Protein AF-A0A336N5D1-F1 (afdb_monomer_lite)

Structure (mmCIF, N/CA/C/O backbone):
data_AF-A0A336N5D1-F1
#
_entry.id   AF-A0A336N5D1-F1
#
loop_
_atom_site.group_PDB
_atom_site.id
_atom_site.type_symbol
_atom_site.label_atom_id
_atom_site.label_alt_id
_atom_site.label_comp_id
_atom_site.label_asym_id
_atom_site.label_entity_id
_atom_site.label_seq_id
_atom_site.pdbx_PDB_ins_code
_atom_site.Cartn_x
_atom_site.Cartn_y
_atom_site.Cartn_z
_atom_site.occupancy
_atom_site.B_iso_or_equiv
_atom_site.auth_seq_id
_atom_site.auth_comp_id
_atom_site.auth_asym_id
_atom_site.auth_atom_id
_atom_site.pdbx_PDB_model_num
ATOM 1 N N . MET A 1 1 ? 59.931 39.345 -90.068 1.00 51.31 1 MET A N 1
ATOM 2 C CA . MET A 1 1 ? 60.437 39.160 -91.448 1.00 51.31 1 MET A CA 1
ATOM 3 C C . MET A 1 1 ? 61.615 40.101 -91.627 1.00 51.31 1 MET A C 1
ATOM 5 O O . MET A 1 1 ? 61.456 41.269 -91.309 1.00 51.31 1 MET A O 1
ATOM 9 N N . SER A 1 2 ? 62.776 39.606 -92.056 1.00 44.94 2 SER A N 1
ATOM 10 C CA . SER A 1 2 ? 63.942 40.433 -92.401 1.00 44.94 2 SER A CA 1
ATOM 11 C C . SER A 1 2 ? 64.238 40.235 -93.886 1.00 44.94 2 SER A C 1
ATOM 13 O O . SER A 1 2 ? 64.248 39.097 -94.356 1.00 44.94 2 SER A O 1
ATOM 15 N N . THR A 1 3 ? 64.400 41.326 -94.629 1.00 43.31 3 THR A N 1
ATOM 16 C CA . THR A 1 3 ? 64.689 41.341 -96.070 1.00 43.31 3 THR A CA 1
ATOM 17 C C . THR A 1 3 ? 66.192 41.457 -96.301 1.00 43.31 3 THR A C 1
ATOM 19 O O . THR A 1 3 ? 66.817 42.384 -95.788 1.00 43.31 3 THR A O 1
ATOM 22 N N . SER A 1 4 ? 66.772 40.556 -97.098 1.00 49.53 4 SER A N 1
ATOM 23 C CA . SER A 1 4 ? 68.137 40.705 -97.611 1.00 49.53 4 SER A CA 1
ATOM 24 C C . SER A 1 4 ? 68.207 41.756 -98.724 1.00 49.53 4 SER A C 1
ATOM 26 O O . SER A 1 4 ? 67.216 42.066 -99.385 1.00 49.53 4 SER A O 1
ATOM 28 N N . SER A 1 5 ? 69.411 42.280 -98.958 1.00 52.91 5 SER A N 1
ATOM 29 C CA . SER A 1 5 ? 69.740 43.370 -99.892 1.00 52.91 5 SER A CA 1
ATOM 30 C C . SER A 1 5 ? 69.485 43.086 -101.384 1.00 52.91 5 SER A C 1
ATOM 32 O O . SER A 1 5 ? 69.759 43.942 -102.218 1.00 52.91 5 SER A O 1
ATOM 34 N N . ASN A 1 6 ? 68.946 41.916 -101.740 1.00 58.47 6 ASN A N 1
ATOM 35 C CA . ASN A 1 6 ? 68.664 41.482 -103.113 1.00 58.47 6 ASN A CA 1
ATOM 36 C C . ASN A 1 6 ? 67.160 41.367 -103.451 1.00 58.47 6 ASN A C 1
ATOM 38 O O . ASN A 1 6 ? 66.819 40.811 -104.490 1.00 58.47 6 ASN A O 1
ATOM 42 N N . GLY A 1 7 ? 66.253 41.881 -102.611 1.00 53.59 7 GLY A N 1
ATOM 43 C CA . GLY A 1 7 ? 64.850 42.113 -103.000 1.00 53.59 7 GLY A CA 1
ATOM 44 C C . GLY A 1 7 ? 63.966 40.871 -103.187 1.00 53.59 7 GLY A C 1
ATOM 45 O O . GLY A 1 7 ? 62.824 41.008 -103.618 1.00 53.59 7 GLY A O 1
ATOM 46 N N . GLN A 1 8 ? 64.435 39.673 -102.828 1.00 50.25 8 GLN A N 1
ATOM 47 C CA . GLN A 1 8 ? 63.590 38.477 -102.781 1.00 50.25 8 GLN A CA 1
ATOM 48 C C . GLN A 1 8 ? 62.798 38.443 -101.466 1.00 50.25 8 GLN A C 1
ATOM 50 O O . GLN A 1 8 ? 63.366 38.490 -100.373 1.00 50.25 8 GLN A O 1
ATOM 55 N N . THR A 1 9 ? 61.472 38.321 -101.555 1.00 50.50 9 THR A N 1
ATOM 56 C CA . THR A 1 9 ? 60.636 37.955 -100.406 1.00 50.50 9 THR A CA 1
ATOM 57 C C . THR A 1 9 ? 60.837 36.465 -100.126 1.00 50.50 9 THR A C 1
ATOM 59 O O . THR A 1 9 ? 60.508 35.617 -100.951 1.00 50.50 9 THR A O 1
ATOM 62 N N . GLN A 1 10 ? 61.399 36.113 -98.968 1.00 49.53 10 GLN A N 1
ATOM 63 C CA . GLN A 1 10 ? 61.510 34.716 -98.530 1.00 49.53 10 GLN A CA 1
ATOM 64 C C . GLN A 1 10 ? 60.094 34.172 -98.223 1.00 49.53 10 GLN A C 1
ATOM 66 O O . GLN A 1 10 ? 59.647 34.198 -97.080 1.00 49.53 10 GLN A O 1
ATOM 71 N N . GLN A 1 11 ? 59.352 33.714 -99.243 1.00 54.78 11 GLN A N 1
ATOM 72 C CA . GLN A 1 11 ? 58.033 33.059 -99.098 1.00 54.78 11 GLN A CA 1
ATOM 73 C C . GLN A 1 11 ? 58.112 31.671 -98.431 1.00 54.78 11 GLN A C 1
ATOM 75 O O . GLN A 1 11 ? 57.093 31.082 -98.066 1.00 54.78 11 GLN A O 1
ATOM 80 N N . TYR A 1 12 ? 59.320 31.151 -98.226 1.00 59.78 12 TYR A N 1
ATOM 81 C CA . TYR A 1 12 ? 59.580 29.925 -97.489 1.00 59.78 12 TYR A CA 1
ATOM 82 C C . TYR A 1 12 ? 60.301 30.276 -96.186 1.00 59.78 12 TYR A C 1
ATOM 84 O O . TYR A 1 12 ? 61.398 30.828 -96.209 1.00 59.78 12 TYR A O 1
ATOM 92 N N . ARG A 1 13 ? 59.693 29.953 -95.033 1.00 74.00 13 ARG A N 1
ATOM 93 C CA . ARG A 1 13 ? 60.465 29.863 -93.786 1.00 74.00 13 ARG A CA 1
ATOM 94 C C . ARG A 1 13 ? 61.409 28.672 -93.928 1.00 74.00 13 ARG A C 1
ATOM 96 O O . ARG A 1 13 ? 60.959 27.570 -94.247 1.00 74.00 13 ARG A O 1
ATOM 103 N N . ASN A 1 14 ? 62.703 28.914 -93.766 1.00 86.38 14 ASN A N 1
ATOM 104 C CA . ASN A 1 14 ? 63.700 27.858 -93.854 1.00 86.38 14 ASN A CA 1
ATOM 105 C C . ASN A 1 14 ? 63.526 26.876 -92.700 1.00 86.38 14 ASN A C 1
ATOM 107 O O . ASN A 1 14 ? 62.974 27.219 -91.654 1.00 86.38 14 ASN A O 1
ATOM 111 N N . THR A 1 15 ? 64.015 25.659 -92.900 1.00 93.50 15 THR A N 1
ATOM 112 C CA . THR A 1 15 ? 64.251 24.763 -91.774 1.00 93.50 15 THR A CA 1
ATOM 113 C C . THR A 1 15 ? 65.396 25.348 -90.952 1.00 93.50 15 THR A C 1
ATOM 115 O O . THR A 1 15 ? 66.481 25.567 -91.493 1.00 93.50 15 THR A O 1
ATOM 118 N N . THR A 1 16 ? 65.144 25.666 -89.682 1.00 94.00 16 THR A N 1
ATOM 119 C CA . THR A 1 16 ? 66.121 26.323 -88.801 1.00 94.00 16 THR A CA 1
ATOM 120 C C . THR A 1 16 ? 66.308 25.535 -87.519 1.00 94.00 16 THR A C 1
ATOM 122 O O . THR A 1 16 ? 65.331 25.103 -86.909 1.00 94.00 16 THR A O 1
ATOM 125 N N . ALA A 1 17 ? 67.562 25.415 -87.106 1.00 95.81 17 ALA A N 1
ATOM 126 C CA . ALA A 1 17 ? 67.983 24.786 -85.868 1.00 95.81 17 ALA A CA 1
ATOM 127 C C . ALA A 1 17 ? 68.782 25.819 -85.057 1.00 95.81 17 ALA A C 1
ATOM 129 O O . ALA A 1 17 ? 69.703 26.434 -85.596 1.00 95.81 17 ALA A O 1
ATOM 130 N N . GLY A 1 18 ? 68.390 26.037 -83.802 1.00 94.38 18 GLY A N 1
ATOM 131 C CA . GLY A 1 18 ? 69.179 26.738 -82.792 1.00 94.38 18 GLY A CA 1
ATOM 132 C C . GLY A 1 18 ? 70.361 25.903 -82.297 1.00 94.38 18 GLY A C 1
ATOM 133 O O . GLY A 1 18 ? 70.640 24.812 -82.810 1.00 94.38 18 GLY A O 1
ATOM 134 N N . GLU A 1 19 ? 71.048 26.402 -81.277 1.00 96.06 19 GLU A N 1
ATOM 135 C CA . GLU A 1 19 ? 72.235 25.758 -80.716 1.00 96.06 19 GLU A CA 1
ATOM 136 C C . GLU A 1 19 ? 71.900 24.350 -80.202 1.00 96.06 19 GLU A C 1
ATOM 138 O O . GLU A 1 19 ? 70.919 24.160 -79.483 1.00 96.06 19 GLU A O 1
ATOM 143 N N . SER A 1 20 ? 72.709 23.345 -80.560 1.00 96.19 20 SER A N 1
ATOM 144 C CA . SER A 1 20 ? 72.527 21.948 -80.117 1.00 96.19 20 SER A CA 1
ATOM 145 C C . SER A 1 20 ? 71.120 21.359 -80.362 1.00 96.19 20 SER A C 1
ATOM 147 O O . SER A 1 20 ? 70.634 20.555 -79.567 1.00 96.19 20 SER A O 1
ATOM 149 N N . SER A 1 21 ? 70.451 21.752 -81.450 1.00 96.94 21 SER A N 1
ATOM 150 C CA . SER A 1 21 ? 69.070 21.351 -81.762 1.00 96.94 21 SER A CA 1
ATOM 151 C C . SER A 1 21 ? 68.946 20.512 -83.040 1.00 96.94 21 SER A C 1
ATOM 153 O O . SER A 1 21 ? 69.883 20.404 -83.834 1.00 96.94 21 SER A O 1
ATOM 155 N N . VAL A 1 22 ? 67.770 19.913 -83.256 1.00 97.62 22 VAL A N 1
ATOM 156 C CA . VAL A 1 22 ? 67.454 19.122 -84.455 1.00 97.62 22 VAL A CA 1
ATOM 157 C C . VAL A 1 22 ? 66.156 19.616 -85.082 1.00 97.62 22 VAL A C 1
ATOM 159 O O . VAL A 1 22 ? 65.095 19.551 -84.466 1.00 97.62 22 VAL A O 1
ATOM 162 N N . ALA A 1 23 ? 66.225 20.040 -86.344 1.00 97.06 23 ALA A N 1
ATOM 163 C CA . ALA A 1 23 ? 65.057 20.374 -87.153 1.00 97.06 23 ALA A CA 1
ATOM 164 C C . ALA A 1 23 ? 65.007 19.484 -88.405 1.00 97.06 23 ALA A C 1
ATOM 166 O O . ALA A 1 23 ? 65.860 19.591 -89.287 1.00 97.06 23 ALA A O 1
ATOM 167 N N . LEU A 1 24 ? 64.003 18.607 -88.493 1.00 96.56 24 LEU A N 1
ATOM 168 C CA . LEU A 1 24 ? 63.812 17.661 -89.592 1.00 96.56 24 LEU A CA 1
ATOM 169 C C . LEU A 1 24 ? 62.393 17.764 -90.168 1.00 96.56 24 LEU A C 1
ATOM 171 O O . LEU A 1 24 ? 61.408 17.415 -89.522 1.00 96.56 24 LEU A O 1
ATOM 175 N N . GLY A 1 25 ? 62.298 18.216 -91.419 1.00 93.25 25 GLY A N 1
ATOM 176 C CA . GLY A 1 25 ? 61.039 18.462 -92.126 1.00 93.25 25 GLY A CA 1
ATOM 177 C C . GLY A 1 25 ? 61.026 19.836 -92.795 1.00 93.25 25 GLY A C 1
ATOM 178 O O . GLY A 1 25 ? 61.742 20.751 -92.380 1.00 93.25 25 GLY A O 1
ATOM 179 N N . SER A 1 26 ? 60.226 19.997 -93.853 1.00 92.25 26 SER A N 1
ATOM 180 C CA . SER A 1 26 ? 60.104 21.293 -94.533 1.00 92.25 26 SER A CA 1
ATOM 181 C C . SER A 1 26 ? 59.503 22.326 -93.577 1.00 92.25 26 SER A C 1
ATOM 183 O O . SER A 1 26 ? 58.484 22.047 -92.945 1.00 92.25 26 SER A O 1
ATOM 185 N N . LYS A 1 27 ? 60.112 23.516 -93.473 1.00 92.75 27 LYS A N 1
ATOM 186 C CA . LYS A 1 27 ? 59.651 24.628 -92.613 1.00 92.75 27 LYS A CA 1
ATOM 187 C C . LYS A 1 27 ? 59.713 24.348 -91.102 1.00 92.75 27 LYS A C 1
ATOM 189 O O . LYS A 1 27 ? 59.112 25.106 -90.334 1.00 92.75 27 LYS A O 1
ATOM 194 N N . ALA A 1 28 ? 60.405 23.285 -90.686 1.00 96.56 28 ALA A N 1
ATOM 195 C CA . ALA A 1 28 ? 60.562 22.944 -89.276 1.00 96.56 28 ALA A CA 1
ATOM 196 C C . ALA A 1 28 ? 61.466 23.960 -88.557 1.00 96.56 28 ALA A C 1
ATOM 198 O O . ALA A 1 28 ? 62.497 24.358 -89.096 1.00 96.56 28 ALA A O 1
ATOM 199 N N . ILE A 1 29 ? 61.089 24.378 -87.351 1.00 96.44 29 ILE A N 1
ATOM 200 C CA . ILE A 1 29 ? 61.879 25.304 -86.529 1.00 96.44 29 ILE A CA 1
ATOM 201 C C . ILE A 1 29 ? 62.142 24.664 -85.175 1.00 96.44 29 ILE A C 1
ATOM 203 O O . ILE A 1 29 ? 61.199 24.346 -84.459 1.00 96.44 29 ILE A O 1
ATOM 207 N N . ALA A 1 30 ? 63.415 24.516 -84.825 1.00 97.81 30 ALA A N 1
ATOM 208 C CA . ALA A 1 30 ? 63.864 24.133 -83.496 1.00 97.81 30 ALA A CA 1
ATOM 209 C C . ALA A 1 30 ? 64.658 25.294 -82.877 1.00 97.81 30 ALA A C 1
ATOM 211 O O . ALA A 1 30 ? 65.581 25.810 -83.508 1.00 97.81 30 ALA A O 1
ATOM 212 N N . GLY A 1 31 ? 64.278 25.722 -81.671 1.00 96.00 31 GLY A N 1
ATOM 213 C CA . GLY A 1 31 ? 65.066 26.615 -80.819 1.00 96.00 31 GLY A CA 1
ATOM 214 C C . GLY A 1 31 ? 66.284 25.905 -80.220 1.00 96.00 31 GLY A C 1
ATOM 215 O O . GLY A 1 31 ? 66.626 24.799 -80.631 1.00 96.00 31 GLY A O 1
ATOM 216 N N . ASP A 1 32 ? 66.943 26.519 -79.241 1.00 96.88 32 ASP A N 1
ATOM 217 C CA . ASP A 1 32 ? 68.133 25.927 -78.618 1.00 96.88 32 ASP A CA 1
ATOM 218 C C . ASP A 1 32 ? 67.785 24.629 -77.865 1.00 96.88 32 ASP A C 1
ATOM 220 O O . ASP A 1 32 ? 66.788 24.553 -77.147 1.00 96.88 32 ASP A O 1
ATOM 224 N N . ILE A 1 33 ? 68.597 23.581 -78.018 1.00 97.44 33 ILE A N 1
ATOM 225 C CA . ILE A 1 33 ? 68.416 22.273 -77.353 1.00 97.44 33 ILE A CA 1
ATOM 226 C C . ILE A 1 33 ? 67.061 21.611 -77.717 1.00 97.44 33 ILE A C 1
ATOM 228 O O . ILE A 1 33 ? 66.581 20.711 -77.038 1.00 97.44 33 ILE A O 1
ATOM 232 N N . ALA A 1 34 ? 66.396 22.054 -78.787 1.00 98.19 34 ALA A N 1
ATOM 233 C CA . ALA A 1 34 ? 65.052 21.606 -79.142 1.00 98.19 34 ALA A CA 1
ATOM 234 C C . ALA A 1 34 ? 65.041 20.508 -80.225 1.00 98.19 34 ALA A C 1
ATOM 236 O O . ALA A 1 34 ? 66.005 20.326 -80.973 1.00 98.19 34 ALA A O 1
ATOM 237 N N . LEU A 1 35 ? 63.911 19.806 -80.357 1.00 98.38 35 LEU A N 1
ATOM 238 C CA . LEU A 1 35 ? 63.649 18.841 -81.431 1.00 98.38 35 LEU A CA 1
ATOM 239 C C . LEU A 1 35 ? 62.360 19.201 -82.172 1.00 98.38 35 LEU A C 1
ATOM 241 O O . LEU A 1 35 ? 61.277 19.104 -81.606 1.00 98.38 35 LEU A O 1
ATOM 245 N N . ALA A 1 36 ? 62.456 19.526 -83.458 1.00 98.06 36 ALA A N 1
ATOM 246 C CA . ALA A 1 36 ? 61.310 19.692 -84.348 1.00 98.06 36 ALA A CA 1
ATOM 247 C C . ALA A 1 36 ? 61.338 18.631 -85.458 1.00 98.06 36 ALA A C 1
ATOM 249 O O . ALA A 1 36 ? 62.217 18.646 -86.319 1.00 98.06 36 ALA A O 1
ATOM 250 N N . LEU A 1 37 ? 60.367 17.715 -85.454 1.00 98.00 37 LEU A N 1
ATOM 251 C CA . LEU A 1 37 ? 60.249 16.609 -86.406 1.00 98.00 37 LEU A CA 1
ATOM 252 C C . LEU A 1 37 ? 58.882 16.635 -87.101 1.00 98.00 37 LEU A C 1
ATOM 254 O O . LEU A 1 37 ? 57.872 16.248 -86.520 1.00 98.00 37 LEU A O 1
ATOM 258 N N . GLY A 1 38 ? 58.844 17.046 -88.366 1.00 96.38 38 GLY A N 1
ATOM 259 C CA . GLY A 1 38 ? 57.626 17.118 -89.176 1.00 96.38 38 GLY A CA 1
ATOM 260 C C . GLY A 1 38 ? 57.533 18.400 -90.000 1.00 96.38 38 GLY A C 1
ATOM 261 O O . GLY A 1 38 ? 58.172 19.408 -89.705 1.00 96.38 38 GLY A O 1
ATOM 262 N N . THR A 1 39 ? 56.721 18.380 -91.059 1.00 95.50 39 THR A N 1
ATOM 263 C CA . THR A 1 39 ? 56.515 19.575 -91.893 1.00 95.50 39 THR A CA 1
ATOM 264 C C . THR A 1 39 ? 55.803 20.659 -91.086 1.00 95.50 39 THR A C 1
ATOM 266 O O . THR A 1 39 ? 54.726 20.420 -90.546 1.00 95.50 39 THR A O 1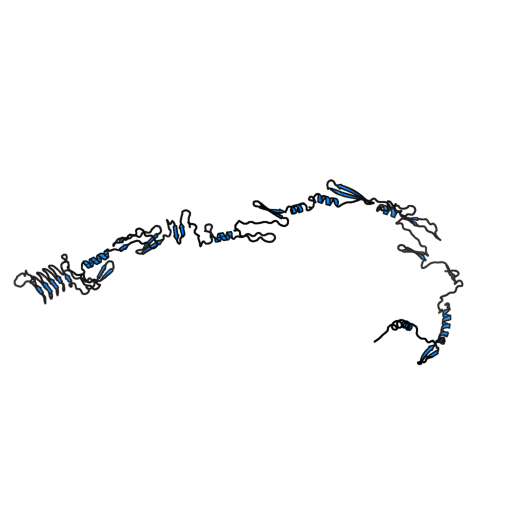
ATOM 269 N N . GLY A 1 40 ? 56.401 21.848 -90.996 1.00 94.44 40 GLY A N 1
ATOM 270 C CA . GLY A 1 40 ? 55.880 22.955 -90.192 1.00 94.44 40 GLY A CA 1
ATOM 271 C C . GLY A 1 40 ? 55.864 22.701 -88.680 1.00 94.44 40 GLY A C 1
ATOM 272 O O . GLY A 1 40 ? 55.175 23.435 -87.981 1.00 94.44 40 GLY A O 1
ATOM 273 N N . ALA A 1 41 ? 56.575 21.681 -88.180 1.00 97.88 41 ALA A N 1
ATOM 274 C CA . ALA A 1 41 ? 56.751 21.481 -86.743 1.00 97.88 41 ALA A CA 1
ATOM 275 C C . ALA A 1 41 ? 57.592 22.623 -86.146 1.00 97.88 41 ALA A C 1
ATOM 277 O O . ALA A 1 41 ? 58.598 23.030 -86.729 1.00 97.88 41 ALA A O 1
ATO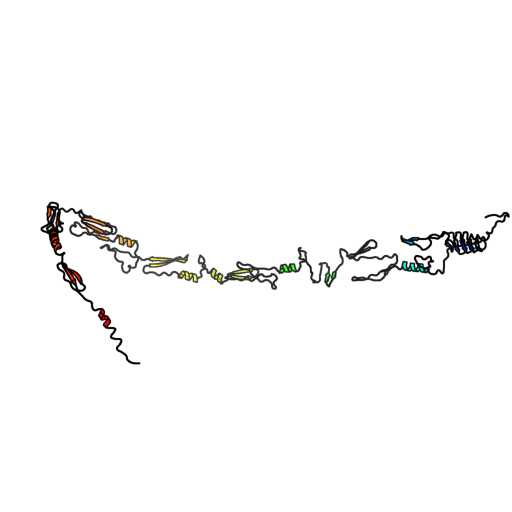M 278 N N . GLU A 1 42 ? 57.199 23.143 -84.991 1.00 97.81 42 GLU A N 1
ATOM 279 C CA . GLU A 1 42 ? 57.831 24.297 -84.358 1.00 97.81 42 GLU A CA 1
ATOM 280 C C . GLU A 1 42 ? 58.066 24.036 -82.866 1.00 97.81 42 GLU A C 1
ATOM 282 O O . GLU A 1 42 ? 57.168 24.171 -82.044 1.00 97.81 42 GLU A O 1
ATOM 287 N N . ALA A 1 43 ? 59.296 23.674 -82.515 1.00 98.00 43 ALA A N 1
ATOM 288 C CA . ALA A 1 43 ? 59.786 23.628 -81.145 1.00 98.00 43 ALA A CA 1
ATOM 289 C C . ALA A 1 43 ? 60.441 24.985 -80.827 1.00 98.00 43 ALA A C 1
ATOM 291 O O . ALA A 1 43 ? 61.648 25.161 -80.970 1.00 98.00 43 ALA A O 1
ATOM 292 N N . ALA A 1 44 ? 59.622 25.993 -80.508 1.00 94.19 44 ALA A N 1
ATOM 293 C CA . ALA A 1 44 ? 59.994 27.413 -80.523 1.00 94.19 44 ALA A CA 1
ATOM 294 C C . ALA A 1 44 ? 60.867 27.871 -79.341 1.00 94.19 44 ALA A C 1
ATOM 296 O O . ALA A 1 44 ? 61.244 29.044 -79.280 1.00 94.19 44 ALA A O 1
ATOM 297 N N . LYS A 1 45 ? 61.111 27.000 -78.358 1.00 97.19 45 LYS A N 1
ATOM 298 C CA . LYS A 1 45 ? 61.705 27.346 -77.059 1.00 97.19 45 LYS A CA 1
ATOM 299 C C . LYS A 1 45 ? 62.789 26.367 -76.633 1.00 97.19 45 LYS A C 1
ATOM 301 O O . LYS A 1 45 ? 62.963 25.322 -77.263 1.00 97.19 45 LYS A O 1
ATOM 306 N N . THR A 1 46 ? 63.512 26.705 -75.572 1.00 96.31 46 THR A N 1
ATOM 307 C CA . THR A 1 46 ? 64.663 25.918 -75.139 1.00 96.31 46 THR A CA 1
ATOM 308 C C . THR A 1 46 ? 64.218 24.545 -74.644 1.00 96.31 46 THR A C 1
ATOM 310 O O . THR A 1 46 ? 63.251 24.442 -73.889 1.00 96.31 46 THR A O 1
ATOM 313 N N . ASN A 1 47 ? 64.911 23.481 -75.058 1.00 96.88 47 ASN A N 1
ATOM 314 C CA . ASN A 1 47 ? 64.605 22.104 -74.638 1.00 96.88 47 ASN A CA 1
ATOM 315 C C . ASN A 1 47 ? 63.156 21.656 -74.956 1.00 96.88 47 ASN A C 1
ATOM 317 O O . ASN A 1 47 ? 62.587 20.804 -74.277 1.00 96.88 47 ASN A O 1
ATOM 321 N N . SER A 1 48 ? 62.524 22.263 -75.964 1.00 98.19 48 SER A N 1
ATOM 322 C CA . SER A 1 48 ? 61.167 21.908 -76.394 1.00 98.19 48 SER A CA 1
ATOM 323 C C . SER A 1 48 ? 61.183 20.829 -77.482 1.00 98.19 48 SER A C 1
ATOM 325 O O . SER A 1 48 ? 62.147 20.694 -78.236 1.00 98.19 48 SER A O 1
ATOM 327 N N . ILE A 1 49 ? 60.117 20.036 -77.579 1.00 98.62 49 ILE A N 1
ATOM 328 C CA . ILE A 1 49 ? 59.996 18.930 -78.534 1.00 98.62 49 ILE A CA 1
ATOM 329 C C . ILE A 1 49 ? 58.665 19.046 -79.275 1.00 98.62 49 ILE A C 1
ATOM 331 O O . ILE A 1 49 ? 57.607 18.974 -78.664 1.00 98.62 49 ILE A O 1
ATOM 335 N N . ALA A 1 50 ? 58.696 19.160 -80.598 1.00 98.44 50 ALA A N 1
ATOM 336 C CA . ALA A 1 50 ? 57.522 19.154 -81.461 1.00 98.44 50 ALA A CA 1
ATOM 337 C C . ALA A 1 50 ? 57.640 18.027 -82.495 1.00 98.44 50 ALA A C 1
ATOM 339 O O . ALA A 1 50 ? 58.504 18.064 -83.370 1.00 98.44 50 ALA A O 1
ATOM 340 N N . ILE A 1 51 ? 56.770 17.019 -82.409 1.00 98.19 51 ILE A N 1
ATOM 341 C CA . ILE A 1 51 ? 56.776 15.847 -83.294 1.00 98.19 51 ILE A CA 1
ATOM 342 C C . ILE A 1 51 ? 55.417 15.718 -83.982 1.00 98.19 51 ILE A C 1
ATOM 344 O O . ILE A 1 51 ? 54.413 15.414 -83.344 1.00 98.19 51 ILE A O 1
ATOM 348 N N . GLY A 1 52 ? 55.391 15.883 -85.301 1.00 97.25 52 GLY A N 1
ATOM 349 C CA . GLY A 1 52 ? 54.199 15.802 -86.141 1.00 97.25 52 GLY A CA 1
ATOM 350 C C . GLY A 1 52 ? 54.029 17.032 -87.032 1.00 97.25 52 GLY A C 1
ATOM 351 O O . GLY A 1 52 ? 54.505 18.122 -86.726 1.00 97.25 52 GLY A O 1
ATOM 352 N N . THR A 1 53 ? 53.335 16.866 -88.159 1.00 96.56 53 THR A N 1
ATOM 353 C CA . THR A 1 53 ? 53.048 17.974 -89.084 1.00 96.56 53 THR A CA 1
ATOM 354 C C . THR A 1 53 ? 52.277 19.084 -88.369 1.00 96.56 53 THR A C 1
ATOM 356 O O . THR A 1 53 ? 51.196 18.836 -87.836 1.00 96.56 53 THR A O 1
ATOM 359 N N . GLY A 1 54 ? 52.826 20.300 -88.358 1.00 95.56 54 GLY A N 1
ATOM 360 C CA . GLY A 1 54 ? 52.233 21.460 -87.687 1.00 95.56 54 GLY A CA 1
ATOM 361 C C . GLY A 1 54 ? 52.167 21.369 -86.157 1.00 95.56 54 GLY A C 1
ATOM 362 O O . GLY A 1 54 ? 51.386 22.104 -85.563 1.00 95.56 54 GLY A O 1
ATOM 363 N N . ALA A 1 55 ? 52.914 20.461 -85.517 1.00 98.19 55 ALA A N 1
ATOM 364 C CA . ALA A 1 55 ? 53.014 20.421 -84.057 1.00 98.19 55 ALA A CA 1
ATOM 365 C C . ALA A 1 55 ? 53.792 21.644 -83.540 1.00 98.19 55 ALA A C 1
ATOM 367 O O . ALA A 1 55 ? 54.818 21.992 -84.119 1.00 98.19 55 ALA A O 1
ATOM 368 N N . VAL A 1 56 ? 53.343 22.277 -82.453 1.00 98.00 56 VAL A N 1
ATOM 369 C CA . VAL A 1 56 ? 53.950 23.500 -81.904 1.00 98.00 56 VAL A CA 1
ATOM 370 C C . VAL A 1 56 ? 54.221 23.356 -80.405 1.00 98.00 56 VAL A C 1
ATOM 372 O O . VAL A 1 56 ? 53.300 23.376 -79.592 1.00 98.00 56 VAL A O 1
ATOM 375 N N . ALA A 1 57 ? 55.494 23.264 -80.027 1.00 98.06 57 ALA A N 1
ATOM 376 C CA . ALA A 1 57 ? 55.952 23.347 -78.645 1.00 98.06 57 ALA A CA 1
ATOM 377 C C . ALA A 1 57 ? 56.565 24.734 -78.394 1.00 98.06 57 ALA A C 1
ATOM 379 O O . ALA A 1 57 ? 57.715 25.000 -78.729 1.00 98.06 57 ALA A O 1
ATOM 380 N N . ASN A 1 58 ? 55.781 25.656 -77.841 1.00 96.31 58 ASN A N 1
ATOM 381 C CA . ASN A 1 58 ? 56.116 27.079 -77.703 1.00 96.31 58 ASN A CA 1
ATOM 382 C C . ASN A 1 58 ? 56.506 27.513 -76.280 1.00 96.31 58 ASN A C 1
ATOM 384 O O . ASN A 1 58 ? 56.444 28.703 -75.954 1.00 96.31 58 ASN A O 1
ATOM 388 N N . ARG A 1 59 ? 56.941 26.566 -75.439 1.00 96.44 59 ARG A N 1
ATOM 389 C CA . ARG A 1 59 ? 57.364 26.780 -74.042 1.00 96.44 59 ARG A CA 1
ATOM 390 C C . ARG A 1 59 ? 58.635 25.992 -73.746 1.00 96.44 59 ARG A C 1
ATOM 392 O O . ARG A 1 59 ? 58.838 24.937 -74.342 1.00 96.44 59 ARG A O 1
ATOM 399 N N . ASP A 1 60 ? 59.473 26.497 -72.843 1.00 96.50 60 ASP A N 1
ATOM 400 C CA . ASP A 1 60 ? 60.681 25.774 -72.429 1.00 96.50 60 ASP A CA 1
ATOM 401 C C . ASP A 1 60 ? 60.293 24.410 -71.828 1.00 96.50 60 ASP A C 1
ATOM 403 O O . ASP A 1 60 ? 59.304 24.336 -71.104 1.00 96.50 60 ASP A O 1
ATOM 407 N N . ASN A 1 61 ? 61.044 23.345 -72.129 1.00 96.62 61 ASN A N 1
ATOM 408 C CA . ASN A 1 61 ? 60.790 21.947 -71.713 1.00 96.62 61 ASN A CA 1
ATOM 409 C C . ASN A 1 61 ? 59.516 21.268 -72.257 1.00 96.62 61 ASN A C 1
ATOM 411 O O . ASN A 1 61 ? 59.266 20.104 -71.934 1.00 96.62 61 ASN A O 1
ATOM 415 N N . ALA A 1 62 ? 58.698 21.949 -73.061 1.00 98.12 62 ALA A N 1
ATOM 416 C CA . ALA A 1 62 ? 57.397 21.414 -73.454 1.00 98.12 62 ALA A CA 1
ATOM 417 C C . ALA A 1 62 ? 57.473 20.424 -74.611 1.00 98.12 62 ALA A C 1
ATOM 419 O O . ALA A 1 62 ? 58.281 20.574 -75.526 1.00 98.12 62 ALA A O 1
ATOM 420 N N . VAL A 1 63 ? 56.577 19.436 -74.597 1.00 98.56 63 VAL A N 1
ATOM 421 C CA . VAL A 1 63 ? 56.499 18.389 -75.616 1.00 98.56 63 VAL A CA 1
ATOM 422 C C . VAL A 1 63 ? 55.128 18.428 -76.296 1.00 98.56 63 VAL A C 1
ATOM 424 O O . VAL A 1 63 ? 54.105 18.262 -75.640 1.00 98.56 63 VAL A O 1
ATOM 427 N N . ALA A 1 64 ? 55.087 18.605 -77.614 1.00 98.31 64 ALA A N 1
ATOM 428 C CA . ALA A 1 64 ? 53.900 18.474 -78.457 1.00 98.31 64 ALA A CA 1
ATOM 429 C C . ALA A 1 64 ? 54.052 17.250 -79.374 1.00 98.31 64 ALA A C 1
ATOM 431 O O . ALA A 1 64 ? 54.959 17.202 -80.205 1.00 98.31 64 ALA A O 1
ATOM 432 N N . ILE A 1 65 ? 53.163 16.261 -79.243 1.00 98.00 65 ILE A N 1
ATOM 433 C CA . ILE A 1 65 ? 53.218 15.000 -79.999 1.00 98.00 65 ILE A CA 1
ATOM 434 C C . ILE A 1 65 ? 51.938 14.812 -80.810 1.00 98.00 65 ILE A C 1
ATOM 436 O O . ILE A 1 65 ? 50.827 14.871 -80.279 1.00 98.00 65 ILE A O 1
ATOM 440 N N . GLY A 1 66 ? 52.096 14.527 -82.098 1.00 97.62 66 GLY A N 1
ATOM 441 C CA . GLY A 1 66 ? 51.017 14.357 -83.063 1.00 97.62 66 GLY A CA 1
ATOM 442 C C . GLY A 1 66 ? 50.807 15.602 -83.924 1.00 97.62 66 GLY A C 1
ATOM 443 O O . GLY A 1 66 ? 51.109 16.724 -83.526 1.00 97.62 66 GLY A O 1
ATOM 444 N N . GLY A 1 67 ? 50.282 15.404 -85.136 1.00 96.06 67 GLY A N 1
ATOM 445 C CA . GLY A 1 67 ? 50.017 16.516 -86.050 1.00 96.06 67 GLY A CA 1
ATOM 446 C C . GLY A 1 67 ? 49.037 17.529 -85.449 1.00 96.06 67 GLY A C 1
ATOM 447 O O . GLY A 1 67 ? 48.020 17.131 -84.875 1.00 96.06 67 GLY A O 1
ATOM 448 N N . GLY A 1 68 ? 49.357 18.818 -85.560 1.00 95.00 68 GLY A N 1
ATOM 449 C CA . GLY A 1 68 ? 48.554 19.927 -85.031 1.00 95.00 68 GLY A CA 1
ATOM 450 C C . GLY A 1 68 ? 48.477 20.032 -83.502 1.00 95.00 68 GLY A C 1
ATOM 451 O O . GLY A 1 68 ? 47.678 20.821 -83.002 1.00 95.00 68 GLY A O 1
ATOM 452 N N . SER A 1 69 ? 49.256 19.243 -82.751 1.00 98.12 69 SER A N 1
ATOM 453 C CA . SER A 1 69 ? 49.316 19.365 -81.289 1.00 98.12 69 SER A CA 1
ATOM 454 C C . SER A 1 69 ? 50.030 20.648 -80.881 1.00 98.12 69 SER A C 1
ATOM 456 O O . SER A 1 69 ? 51.053 20.982 -81.478 1.00 98.12 69 SER A O 1
ATOM 458 N N . THR A 1 70 ? 49.543 21.343 -79.852 1.00 97.38 70 THR A N 1
ATOM 459 C CA . THR A 1 70 ? 50.172 22.579 -79.363 1.00 97.38 70 THR A CA 1
ATOM 460 C C . THR A 1 70 ? 50.358 22.581 -77.849 1.00 97.38 70 THR A C 1
ATOM 462 O O . THR A 1 70 ? 49.662 21.876 -77.116 1.00 97.38 70 THR A O 1
ATOM 465 N N . THR A 1 71 ? 51.308 23.381 -77.364 1.00 97.12 71 THR A N 1
ATOM 466 C CA . THR A 1 71 ? 51.535 23.646 -75.930 1.00 97.12 71 THR A CA 1
ATOM 467 C C . THR A 1 71 ? 51.046 25.042 -75.528 1.00 97.12 71 THR A C 1
ATOM 469 O O . THR A 1 71 ? 51.604 25.673 -74.629 1.00 97.12 71 THR A O 1
ATOM 472 N N . ASP A 1 72 ? 50.014 25.554 -76.208 1.00 95.19 72 ASP A N 1
ATOM 473 C CA . ASP A 1 72 ? 49.495 26.908 -75.970 1.00 95.19 72 ASP A CA 1
ATOM 474 C C . ASP A 1 72 ? 48.951 27.067 -74.549 1.00 95.19 72 ASP A C 1
ATOM 476 O O . ASP A 1 72 ? 49.146 28.110 -73.917 1.00 95.19 72 ASP A O 1
ATOM 480 N N . LYS A 1 73 ? 48.340 26.006 -74.010 1.00 93.62 73 LYS A N 1
ATOM 481 C CA . LYS A 1 73 ? 47.922 25.938 -72.609 1.00 93.62 73 LYS A CA 1
ATOM 482 C C . LYS A 1 73 ? 49.115 25.607 -71.716 1.00 93.62 73 LYS A C 1
ATOM 484 O O . LYS A 1 73 ? 49.848 24.655 -71.966 1.00 93.62 73 LYS A O 1
ATOM 489 N N . GLU A 1 74 ? 49.300 26.418 -70.681 1.00 94.19 74 GLU A N 1
ATOM 490 C CA . GLU A 1 74 ? 50.351 26.225 -69.679 1.00 94.19 74 GLU A CA 1
ATOM 491 C C . GLU A 1 74 ? 50.054 25.011 -68.803 1.00 94.19 74 GLU A C 1
ATOM 493 O O . GLU A 1 74 ? 48.904 24.774 -68.432 1.00 94.19 74 GLU A O 1
ATOM 498 N N . GLY A 1 75 ? 51.102 24.283 -68.419 1.00 91.69 75 GLY A N 1
ATOM 499 C CA . GLY A 1 75 ? 51.022 23.339 -67.312 1.00 91.69 75 GLY A CA 1
ATOM 500 C C . GLY A 1 75 ? 50.661 24.053 -66.012 1.00 91.69 75 GLY A C 1
ATOM 501 O O . GLY A 1 75 ? 51.160 25.149 -65.734 1.00 91.69 75 GLY A O 1
ATOM 502 N N . THR A 1 76 ? 49.799 23.427 -65.211 1.00 91.69 76 THR A N 1
ATOM 503 C CA . THR A 1 76 ? 49.367 23.939 -63.908 1.00 91.69 76 THR A CA 1
ATOM 504 C C . THR A 1 76 ? 49.924 23.091 -62.765 1.00 91.69 76 THR A C 1
ATOM 506 O O . THR A 1 76 ? 50.149 21.887 -62.896 1.00 91.69 76 THR A O 1
ATOM 509 N N . LYS A 1 77 ? 50.165 23.731 -61.615 1.00 92.69 77 LYS A N 1
ATOM 510 C CA . LYS A 1 77 ? 50.591 23.059 -60.380 1.00 92.69 77 LYS A CA 1
ATOM 511 C C . LYS A 1 77 ? 49.376 22.605 -59.576 1.00 92.69 77 LYS A C 1
ATOM 513 O O . LYS A 1 77 ? 48.994 23.258 -58.607 1.00 92.69 77 LYS A O 1
ATOM 518 N N . GLU A 1 78 ? 48.791 21.479 -59.958 1.00 91.62 78 GLU A N 1
ATOM 519 C CA . GLU A 1 78 ? 47.671 20.890 -59.217 1.00 91.62 78 GLU A CA 1
ATOM 520 C C . GLU A 1 78 ? 48.184 20.037 -58.050 1.00 91.62 78 GLU A C 1
ATOM 522 O O . GLU A 1 78 ? 48.471 18.853 -58.202 1.00 91.62 78 GLU A O 1
ATOM 527 N N . LEU A 1 79 ? 48.326 20.640 -56.868 1.00 93.44 79 LEU A N 1
ATOM 528 C CA . LEU A 1 79 ? 48.779 19.932 -55.656 1.00 93.44 79 LEU A CA 1
ATOM 529 C C . LEU A 1 79 ? 47.621 19.427 -54.792 1.00 93.44 79 LEU A C 1
ATOM 531 O O . LEU A 1 79 ? 47.791 18.502 -53.997 1.00 93.44 79 LEU A O 1
ATOM 535 N N . SER A 1 80 ? 46.447 20.044 -54.923 1.00 94.31 80 SER A N 1
ATOM 536 C CA . SER A 1 80 ? 45.265 19.690 -54.144 1.00 94.31 80 SER A CA 1
ATOM 537 C C . SER A 1 80 ? 43.986 20.283 -54.726 1.00 94.31 80 SER A C 1
ATOM 539 O O . SER A 1 80 ? 44.040 21.266 -55.458 1.00 94.31 80 SER A O 1
ATOM 541 N N . THR A 1 81 ? 42.837 19.749 -54.324 1.00 96.12 81 THR A N 1
ATOM 542 C CA . THR A 1 81 ? 41.516 20.359 -54.529 1.00 96.12 81 THR A CA 1
ATOM 543 C C . THR A 1 81 ? 40.626 20.124 -53.308 1.00 96.12 81 THR A C 1
ATOM 545 O O . THR A 1 81 ? 40.899 19.230 -52.511 1.00 96.12 81 THR A O 1
ATOM 548 N N . THR A 1 82 ? 39.552 20.896 -53.153 1.00 96.25 82 THR A N 1
ATOM 549 C CA . THR A 1 82 ? 38.582 20.714 -52.063 1.00 96.25 82 THR A CA 1
ATOM 550 C C . THR A 1 82 ? 37.226 20.341 -52.640 1.00 96.25 82 THR A C 1
ATOM 552 O O . THR A 1 82 ? 36.618 21.129 -53.362 1.00 96.25 82 THR A O 1
ATOM 555 N N . ILE A 1 83 ? 36.721 19.157 -52.287 1.00 93.56 83 ILE A N 1
ATOM 556 C CA . ILE A 1 83 ? 35.407 18.660 -52.713 1.00 93.56 83 ILE A CA 1
ATOM 557 C C . ILE A 1 83 ? 34.552 18.439 -51.466 1.00 93.56 83 ILE A C 1
ATOM 559 O O . ILE A 1 83 ? 34.954 17.712 -50.563 1.00 93.56 83 ILE A O 1
ATOM 563 N N . ASN A 1 84 ? 33.376 19.073 -51.394 1.00 89.69 84 ASN A N 1
ATOM 564 C CA . ASN A 1 84 ? 32.450 18.976 -50.252 1.00 89.69 84 ASN A CA 1
ATOM 565 C C . ASN A 1 84 ? 33.099 19.267 -48.879 1.00 89.69 84 ASN A C 1
ATOM 567 O O . ASN A 1 84 ? 32.727 18.676 -47.870 1.00 89.69 84 ASN A O 1
ATOM 571 N N . GLY A 1 85 ? 34.085 20.170 -48.842 1.00 90.94 85 GLY A N 1
ATOM 572 C CA . GLY A 1 85 ? 34.832 20.513 -47.626 1.00 90.94 85 GLY A CA 1
ATOM 573 C C . GLY A 1 85 ? 35.986 19.562 -47.285 1.00 90.94 85 GLY A C 1
ATOM 574 O O . GLY A 1 85 ? 36.703 19.814 -46.323 1.00 90.94 85 GLY A O 1
ATOM 575 N N . THR A 1 86 ? 36.212 18.504 -48.070 1.00 93.38 86 THR A N 1
ATOM 576 C CA . THR A 1 86 ? 37.353 17.594 -47.914 1.00 93.38 86 THR A CA 1
ATOM 577 C C . THR A 1 86 ? 38.487 17.994 -48.851 1.00 93.38 86 THR A C 1
ATOM 579 O O . THR A 1 86 ? 38.304 18.032 -50.068 1.00 93.38 86 THR A O 1
ATOM 582 N N . ALA A 1 87 ? 39.661 18.272 -48.282 1.00 94.75 87 ALA A N 1
ATOM 583 C CA . ALA A 1 87 ? 40.881 18.500 -49.046 1.00 94.75 87 ALA A CA 1
ATOM 584 C C . ALA A 1 87 ? 41.432 17.167 -49.574 1.00 94.75 87 ALA A C 1
ATOM 586 O O . ALA A 1 87 ? 41.686 16.240 -48.806 1.00 94.75 87 ALA A O 1
ATOM 587 N N . LEU A 1 88 ? 41.625 17.089 -50.887 1.00 95.12 88 LEU A N 1
ATOM 588 C CA . LEU A 1 88 ? 42.285 15.996 -51.590 1.00 95.12 88 LEU A CA 1
ATOM 589 C C . LEU A 1 88 ? 43.645 16.500 -52.060 1.00 95.12 88 LEU A C 1
ATOM 591 O O . LEU A 1 88 ? 43.705 17.514 -52.750 1.00 95.12 88 LEU A O 1
ATOM 595 N N . THR A 1 89 ? 44.724 15.818 -51.692 1.00 94.56 89 THR A N 1
ATOM 596 C CA . THR A 1 89 ? 46.095 16.176 -52.082 1.00 94.56 89 THR A CA 1
ATOM 597 C C . THR A 1 89 ? 46.658 15.160 -53.062 1.00 94.56 89 THR A C 1
ATOM 599 O O . THR A 1 89 ? 46.420 13.961 -52.908 1.00 94.56 89 THR A O 1
ATOM 602 N N . TRP A 1 90 ? 47.449 15.625 -54.023 1.00 94.06 90 TRP A N 1
ATOM 603 C CA . TRP A 1 90 ? 48.023 14.801 -55.082 1.00 94.06 90 TRP A CA 1
ATOM 604 C C . TRP A 1 90 ? 49.532 14.627 -54.894 1.00 94.06 90 TRP A C 1
ATOM 606 O O . TRP A 1 90 ? 50.216 15.514 -54.380 1.00 94.06 90 TRP A O 1
ATOM 616 N N . ALA A 1 91 ? 50.059 13.478 -55.317 1.00 93.38 91 ALA A N 1
ATOM 617 C CA . ALA A 1 91 ? 51.497 13.254 -55.375 1.00 93.38 91 ALA A CA 1
ATOM 618 C C . ALA A 1 91 ? 52.117 13.969 -56.584 1.00 93.38 91 ALA A C 1
ATOM 620 O O . ALA A 1 91 ? 51.493 14.108 -57.634 1.00 93.38 91 ALA A O 1
ATOM 621 N N . GLY A 1 92 ? 53.383 14.372 -56.460 1.00 90.38 92 GLY A N 1
ATOM 622 C CA . GLY A 1 92 ? 54.110 15.029 -57.549 1.00 90.38 92 GLY A CA 1
ATOM 623 C C . GLY A 1 92 ? 53.704 16.494 -57.765 1.00 90.38 92 GLY A C 1
ATOM 624 O O . GLY A 1 92 ? 53.118 17.135 -56.901 1.00 90.38 92 GLY A O 1
ATOM 625 N N . GLY A 1 93 ? 54.115 17.087 -58.887 1.00 89.06 93 GLY A N 1
ATOM 626 C CA . GLY A 1 93 ? 53.676 18.431 -59.294 1.00 89.06 93 GLY A CA 1
ATOM 627 C C . GLY A 1 93 ? 54.408 19.627 -58.664 1.00 89.06 93 GLY A C 1
ATOM 628 O O . GLY A 1 93 ? 54.560 20.649 -59.329 1.00 89.06 93 GLY A O 1
ATOM 629 N N . ASN A 1 94 ? 54.947 19.534 -57.440 1.00 90.31 94 ASN A N 1
ATOM 630 C CA . ASN A 1 94 ? 55.495 20.712 -56.726 1.00 90.31 94 ASN A CA 1
ATOM 631 C C . ASN A 1 94 ? 56.639 21.436 -57.477 1.00 90.31 94 ASN A C 1
ATOM 633 O O . ASN A 1 94 ? 56.791 22.661 -57.400 1.00 90.31 94 ASN A O 1
ATOM 637 N N . LYS A 1 95 ? 57.425 20.675 -58.246 1.00 91.00 95 LYS A N 1
ATOM 638 C CA . LYS A 1 95 ? 58.565 21.176 -59.027 1.00 91.00 95 LYS A CA 1
ATOM 639 C C . LYS A 1 95 ? 58.243 21.481 -60.495 1.00 91.00 95 LYS A C 1
ATOM 641 O O . LYS A 1 95 ? 59.140 21.930 -61.193 1.00 91.00 95 LYS A O 1
ATOM 646 N N . THR A 1 96 ? 57.010 21.256 -60.948 1.00 92.19 96 THR A N 1
ATOM 647 C CA . THR A 1 96 ? 56.646 21.456 -62.361 1.00 92.19 96 THR A CA 1
ATOM 648 C C . THR A 1 96 ? 56.656 22.935 -62.748 1.00 92.19 96 THR A C 1
ATOM 650 O O . THR A 1 96 ? 56.317 23.811 -61.953 1.00 92.19 96 THR A O 1
ATOM 653 N N . LEU A 1 97 ? 57.071 23.236 -63.968 1.00 93.56 97 LEU A N 1
ATOM 654 C CA . LEU A 1 97 ? 57.042 24.559 -64.579 1.00 93.56 97 LEU A CA 1
ATOM 655 C C . LEU A 1 97 ? 55.937 24.628 -65.639 1.00 93.56 97 LEU A C 1
ATOM 657 O O . LEU A 1 97 ? 55.384 23.616 -66.058 1.00 93.56 97 LEU A O 1
ATOM 661 N N . LYS A 1 98 ? 55.634 25.840 -66.119 1.00 95.44 98 LYS A N 1
ATOM 662 C CA . LYS A 1 98 ? 54.575 26.088 -67.119 1.00 95.44 98 LYS A CA 1
ATOM 663 C C . LYS A 1 98 ? 54.735 25.286 -68.414 1.00 95.44 98 LYS A C 1
ATOM 665 O O . LYS A 1 98 ? 53.753 25.094 -69.127 1.00 95.44 98 LYS A O 1
ATOM 670 N N . GLY A 1 99 ? 55.961 24.893 -68.749 1.00 94.69 99 GLY A N 1
ATOM 671 C CA . GLY A 1 99 ? 56.263 24.089 -69.925 1.00 94.69 99 GLY A CA 1
ATOM 672 C C . GLY A 1 99 ? 56.525 22.614 -69.630 1.00 94.69 99 GLY A C 1
ATOM 673 O O . GLY A 1 99 ? 56.709 21.867 -70.574 1.00 94.69 99 GLY A O 1
ATOM 674 N N . ASP A 1 100 ? 56.476 22.156 -68.374 1.00 95.88 100 ASP A N 1
ATOM 675 C CA . ASP A 1 100 ? 56.676 20.739 -68.036 1.00 95.88 100 ASP A CA 1
ATOM 676 C C . ASP A 1 100 ? 55.400 19.932 -68.340 1.00 95.88 100 ASP A C 1
ATOM 678 O O . ASP A 1 100 ? 54.701 19.450 -67.447 1.00 95.88 100 ASP A O 1
ATOM 682 N N . ILE A 1 101 ? 55.064 19.833 -69.628 1.00 96.12 101 ILE A N 1
ATOM 683 C CA . ILE A 1 101 ? 53.861 19.186 -70.148 1.00 96.12 101 ILE A CA 1
ATOM 684 C C . ILE A 1 101 ? 54.168 18.340 -71.379 1.00 96.12 101 ILE A C 1
ATOM 686 O O . ILE A 1 101 ? 55.030 18.672 -72.195 1.00 96.12 101 ILE A O 1
ATOM 690 N N . VAL A 1 102 ? 53.377 17.280 -71.546 1.00 97.62 102 VAL A N 1
ATOM 691 C CA . VAL A 1 102 ? 53.277 16.523 -72.795 1.00 97.62 102 VAL A CA 1
ATOM 692 C C . VAL A 1 102 ? 51.870 16.711 -73.345 1.00 97.62 102 VAL A C 1
ATOM 694 O O . VAL A 1 102 ? 50.899 16.194 -72.797 1.00 97.62 102 VAL A O 1
ATOM 697 N N . SER A 1 103 ? 51.755 17.476 -74.424 1.00 97.50 103 SER A N 1
ATOM 698 C CA . SER A 1 103 ? 50.509 17.692 -75.143 1.00 97.50 103 SER A CA 1
ATOM 699 C C . SER A 1 103 ? 50.368 16.683 -76.277 1.00 97.50 103 SER A C 1
ATOM 701 O O . SER A 1 103 ? 51.223 16.581 -77.160 1.00 97.50 103 SER A O 1
ATOM 703 N N . PHE A 1 104 ? 49.255 15.954 -76.274 1.00 97.44 104 PHE A N 1
ATOM 704 C CA . PHE A 1 104 ? 48.893 15.000 -77.323 1.00 97.44 104 PHE A CA 1
ATOM 705 C C . PHE A 1 104 ? 47.870 15.568 -78.312 1.00 97.44 104 PHE A C 1
ATOM 707 O O . PHE A 1 104 ? 47.324 14.805 -79.105 1.00 97.44 104 PHE A O 1
ATOM 714 N N . GLY A 1 105 ? 47.561 16.866 -78.266 1.00 96.50 105 GLY A N 1
ATOM 715 C CA . GLY A 1 105 ? 46.542 17.485 -79.113 1.00 96.50 105 GLY A CA 1
ATOM 716 C C . GLY A 1 105 ? 46.499 19.003 -78.975 1.00 96.50 105 GLY A C 1
ATOM 717 O O . GLY A 1 105 ? 47.470 19.634 -78.564 1.00 96.50 105 GLY A O 1
ATOM 718 N N . SER A 1 106 ? 45.367 19.582 -79.341 1.00 95.38 106 SER A N 1
ATOM 719 C CA . SER A 1 106 ? 45.041 20.993 -79.128 1.00 95.38 106 SER A CA 1
ATOM 720 C C . SER A 1 106 ? 43.605 21.097 -78.612 1.00 95.38 106 SER A C 1
ATOM 722 O O . SER A 1 106 ? 42.872 20.109 -78.608 1.00 95.38 106 SER A O 1
ATOM 724 N N . GLU A 1 107 ? 43.216 22.265 -78.104 1.00 94.69 107 GLU A N 1
ATOM 725 C CA . GLU A 1 107 ? 41.873 22.476 -77.555 1.00 94.69 107 GLU A CA 1
ATOM 726 C C . GLU A 1 107 ? 40.781 22.155 -78.587 1.00 94.69 107 GLU A C 1
ATOM 728 O O . GLU A 1 107 ? 40.806 22.666 -79.706 1.00 94.69 107 GLU A O 1
ATOM 733 N N . GLY A 1 108 ? 39.837 21.288 -78.208 1.00 95.12 108 GLY A N 1
ATOM 734 C CA . GLY A 1 108 ? 38.773 20.785 -79.083 1.00 95.12 108 GLY A CA 1
ATOM 735 C C . GLY A 1 108 ? 39.199 19.644 -80.015 1.00 95.12 108 GLY A C 1
ATOM 736 O O . GLY A 1 108 ? 38.364 19.099 -80.736 1.00 95.12 108 GLY A O 1
ATOM 737 N N . TYR A 1 109 ? 40.481 19.272 -79.999 1.00 96.00 109 TYR A N 1
ATOM 738 C CA . TYR A 1 109 ? 41.073 18.186 -80.781 1.00 96.00 109 TYR A CA 1
ATOM 739 C C . TYR A 1 109 ? 41.926 17.281 -79.880 1.00 96.00 109 TYR A C 1
ATOM 741 O O . TYR A 1 109 ? 43.076 16.942 -80.186 1.00 96.00 109 TYR A O 1
ATOM 749 N N . GLU A 1 110 ? 41.364 16.902 -78.733 1.00 97.44 110 GLU A N 1
ATOM 750 C CA . GLU A 1 110 ? 41.986 15.989 -77.784 1.00 97.44 110 GLU A CA 1
ATOM 751 C C . GLU A 1 110 ? 42.099 14.571 -78.367 1.00 97.44 110 GLU A C 1
ATOM 753 O O . GLU A 1 110 ? 41.331 14.145 -79.234 1.00 97.44 110 GLU A O 1
ATOM 758 N N . ARG A 1 111 ? 43.059 13.795 -77.860 1.00 97.19 111 ARG A N 1
ATOM 759 C CA . ARG A 1 111 ? 43.264 12.399 -78.262 1.00 97.19 111 ARG A CA 1
ATOM 760 C C . ARG A 1 111 ? 43.080 11.466 -77.077 1.00 97.19 111 ARG A C 1
ATOM 762 O O . ARG A 1 111 ? 43.471 11.775 -75.956 1.00 97.19 111 ARG A O 1
ATOM 769 N N . GLN A 1 112 ? 42.515 10.289 -77.336 1.00 97.31 112 GLN A N 1
ATOM 770 C CA . GLN A 1 112 ? 42.487 9.217 -76.346 1.00 97.31 112 GLN A CA 1
ATOM 771 C C . GLN A 1 112 ? 43.882 8.600 -76.215 1.00 97.31 112 GLN A C 1
ATOM 773 O O . GLN A 1 112 ? 44.483 8.217 -77.218 1.00 97.31 112 GLN A O 1
ATOM 778 N N . LEU A 1 113 ? 44.350 8.418 -74.980 1.00 96.38 113 LEU A N 1
ATOM 779 C CA . LEU A 1 113 ? 45.508 7.576 -74.697 1.00 96.38 113 LEU A CA 1
ATOM 780 C C . LEU A 1 113 ? 45.029 6.129 -74.513 1.00 96.38 113 LEU A C 1
ATOM 782 O O . LEU A 1 113 ? 44.208 5.842 -73.641 1.00 96.38 113 LEU A O 1
ATOM 786 N N . LYS A 1 114 ? 45.475 5.221 -75.383 1.00 96.75 114 LYS A N 1
ATOM 787 C CA . LYS A 1 114 ? 45.016 3.822 -75.423 1.00 96.75 114 LYS A CA 1
ATOM 788 C C . LYS A 1 114 ? 46.098 2.861 -74.948 1.00 96.75 114 LYS A C 1
ATOM 790 O O . LYS A 1 114 ? 47.277 3.188 -74.980 1.00 96.75 114 LYS A O 1
ATOM 795 N N . ASN A 1 115 ? 45.663 1.664 -74.548 1.00 96.12 115 ASN A N 1
ATOM 796 C CA . ASN A 1 115 ? 46.519 0.582 -74.049 1.00 96.12 115 ASN A CA 1
ATOM 797 C C . ASN A 1 115 ? 47.317 0.967 -72.791 1.00 96.12 115 ASN A C 1
ATOM 799 O O . ASN A 1 115 ? 48.433 0.504 -72.580 1.00 96.12 115 ASN A O 1
ATOM 803 N N . VAL A 1 116 ? 46.714 1.810 -71.948 1.00 97.44 116 VAL A N 1
ATOM 804 C CA . VAL A 1 116 ? 47.248 2.178 -70.636 1.00 97.44 116 VAL A CA 1
ATOM 805 C C . VAL A 1 116 ? 46.906 1.059 -69.652 1.00 97.44 116 VAL A C 1
ATOM 807 O O . VAL A 1 116 ? 45.733 0.839 -69.325 1.00 97.44 116 VAL A O 1
ATOM 810 N N . ALA A 1 117 ? 47.926 0.323 -69.208 1.00 97.69 117 ALA A N 1
ATOM 811 C CA . ALA A 1 117 ? 47.789 -0.633 -68.112 1.00 97.69 117 ALA A CA 1
ATOM 812 C C . ALA A 1 117 ? 47.330 0.086 -66.829 1.00 97.69 117 ALA A C 1
ATOM 814 O O . ALA A 1 117 ? 47.461 1.302 -66.718 1.00 97.69 117 ALA A O 1
ATOM 815 N N . ALA A 1 118 ? 46.756 -0.649 -65.874 1.00 98.12 118 ALA A N 1
ATOM 816 C CA . ALA A 1 118 ? 46.321 -0.048 -64.616 1.00 98.12 118 ALA A CA 1
ATOM 817 C C . ALA A 1 118 ? 47.522 0.575 -63.886 1.00 98.12 118 ALA A C 1
ATOM 819 O O . ALA A 1 118 ? 48.512 -0.115 -63.640 1.00 98.12 118 ALA A O 1
ATOM 820 N N . GLY A 1 119 ? 47.429 1.863 -63.556 1.00 97.56 119 GLY A N 1
ATOM 821 C CA . GLY A 1 119 ? 48.454 2.552 -62.777 1.00 97.56 119 GLY A CA 1
ATOM 822 C C . GLY A 1 119 ? 48.462 2.077 -61.327 1.00 97.56 119 GLY A C 1
ATOM 823 O O . GLY A 1 119 ? 47.445 1.602 -60.815 1.00 97.56 119 GLY A O 1
ATOM 824 N N . ASN A 1 120 ? 49.580 2.227 -60.625 1.00 96.62 120 ASN A N 1
ATOM 825 C CA . ASN A 1 120 ? 49.600 1.980 -59.188 1.00 96.62 120 ASN A CA 1
ATOM 826 C C . ASN A 1 120 ? 48.618 2.928 -58.469 1.00 96.62 120 ASN A C 1
ATOM 828 O O . ASN A 1 120 ? 48.632 4.135 -58.710 1.00 96.62 120 ASN A O 1
ATOM 832 N N . VAL A 1 121 ? 47.785 2.413 -57.561 1.00 95.50 121 VAL A N 1
ATOM 833 C CA . VAL A 1 121 ? 46.859 3.229 -56.755 1.00 95.50 121 VAL A CA 1
ATOM 834 C C . VAL A 1 121 ? 47.435 3.367 -55.352 1.00 95.50 121 VAL A C 1
ATOM 836 O O . VAL A 1 121 ? 47.216 2.525 -54.484 1.00 95.50 121 VAL A O 1
ATOM 839 N N . SER A 1 122 ? 48.211 4.427 -55.136 1.00 95.25 122 SER A N 1
ATOM 840 C CA . SER A 1 122 ? 48.834 4.731 -53.846 1.00 95.25 122 SER A CA 1
ATOM 841 C C . SER A 1 122 ? 48.980 6.241 -53.643 1.00 95.25 122 SER A C 1
ATOM 843 O O . SER A 1 122 ? 48.947 7.008 -54.604 1.00 95.25 122 SER A O 1
ATOM 845 N N . ALA A 1 123 ? 49.169 6.677 -52.392 1.00 94.88 123 ALA A N 1
ATOM 846 C CA . ALA A 1 123 ? 49.282 8.096 -52.036 1.00 94.88 123 ALA A CA 1
ATOM 847 C C . ALA A 1 123 ? 50.491 8.814 -52.666 1.00 94.88 123 ALA A C 1
ATOM 849 O O . ALA A 1 123 ? 50.545 10.038 -52.647 1.00 94.88 123 ALA A O 1
ATOM 850 N N . THR A 1 124 ? 51.464 8.070 -53.196 1.00 94.56 124 THR A N 1
ATOM 851 C CA . THR A 1 124 ? 52.672 8.598 -53.845 1.00 94.56 124 THR A CA 1
ATOM 852 C C . THR A 1 124 ? 52.703 8.331 -55.350 1.00 94.56 124 THR A C 1
ATOM 854 O O . THR A 1 124 ? 53.688 8.675 -56.000 1.00 94.56 124 THR A O 1
ATOM 857 N N . SER A 1 125 ? 51.658 7.711 -55.907 1.00 96.81 125 SER A N 1
ATOM 858 C CA . SER A 1 125 ? 51.614 7.344 -57.320 1.00 96.81 125 SER A CA 1
ATOM 859 C C . SER A 1 125 ? 51.532 8.568 -58.226 1.00 96.81 125 SER A C 1
ATOM 861 O O . SER A 1 125 ? 50.761 9.494 -57.977 1.00 96.81 125 SER A O 1
ATOM 863 N N . THR A 1 126 ? 52.297 8.532 -59.312 1.00 95.12 126 THR A N 1
ATOM 864 C CA . THR A 1 126 ? 52.223 9.488 -60.424 1.00 95.12 126 THR A CA 1
ATOM 865 C C . THR A 1 126 ? 51.905 8.779 -61.743 1.00 95.12 126 THR A C 1
ATOM 867 O O . THR A 1 126 ? 52.178 9.316 -62.815 1.00 95.12 126 THR A O 1
ATOM 870 N N . ASP A 1 127 ? 51.366 7.559 -61.669 1.00 97.75 127 ASP A N 1
ATOM 871 C CA . ASP A 1 127 ? 50.957 6.780 -62.837 1.00 97.75 127 ASP A CA 1
ATOM 872 C C . ASP A 1 127 ? 49.624 7.297 -63.396 1.00 97.75 127 ASP A C 1
ATOM 874 O O . ASP A 1 127 ? 48.758 7.784 -62.664 1.00 97.75 127 ASP A O 1
ATOM 878 N N . ALA A 1 128 ? 49.419 7.142 -64.705 1.00 96.81 128 ALA A N 1
ATOM 879 C CA . ALA A 1 128 ? 48.125 7.420 -65.315 1.00 96.81 128 ALA A CA 1
ATOM 880 C C . ALA A 1 128 ? 47.070 6.393 -64.862 1.00 96.81 128 ALA A C 1
ATOM 882 O O . ALA A 1 128 ? 47.327 5.190 -64.818 1.00 96.81 128 ALA A O 1
ATOM 883 N N . ILE A 1 129 ? 45.856 6.870 -64.587 1.00 97.56 129 ILE A N 1
ATOM 884 C CA . ILE A 1 129 ? 44.706 6.020 -64.268 1.00 97.56 129 ILE A CA 1
ATOM 885 C C . ILE A 1 129 ? 43.981 5.634 -65.558 1.00 97.56 129 ILE A C 1
ATOM 887 O O . ILE A 1 129 ? 43.713 6.485 -66.409 1.00 97.56 129 ILE A O 1
ATOM 891 N N . ASN A 1 130 ? 43.631 4.355 -65.700 1.00 97.56 130 ASN A N 1
ATOM 892 C CA . ASN A 1 130 ? 42.833 3.881 -66.829 1.00 97.56 130 ASN A CA 1
ATOM 893 C C . ASN A 1 130 ? 41.329 3.779 -66.488 1.00 97.56 130 ASN A C 1
ATOM 895 O O . ASN A 1 130 ? 40.909 3.884 -65.335 1.00 97.56 130 ASN A O 1
ATOM 899 N N . GLY A 1 131 ? 40.497 3.531 -67.506 1.00 97.44 131 GLY A N 1
ATOM 900 C CA . GLY A 1 131 ? 39.039 3.469 -67.340 1.00 97.44 131 GLY A CA 1
ATOM 901 C C . GLY A 1 131 ? 38.546 2.377 -66.381 1.00 97.44 131 GLY A C 1
ATOM 902 O O . GLY A 1 131 ? 37.581 2.608 -65.658 1.00 97.44 131 GLY A O 1
ATOM 903 N N . SER A 1 132 ? 39.214 1.217 -66.320 1.00 97.12 132 SER A N 1
ATOM 904 C CA . SER A 1 132 ? 38.813 0.125 -65.413 1.00 97.12 132 SER A CA 1
ATOM 905 C C . SER A 1 132 ? 38.982 0.480 -63.936 1.00 97.12 132 SER A C 1
ATOM 907 O O . SER A 1 132 ? 38.155 0.094 -63.116 1.00 97.12 132 SER A O 1
ATOM 909 N N . GLN A 1 133 ? 40.005 1.267 -63.597 1.00 97.62 133 GLN A N 1
ATOM 910 C CA . GLN A 1 133 ? 40.232 1.716 -62.223 1.00 97.62 133 GLN A CA 1
ATOM 911 C C . GLN A 1 133 ? 39.153 2.705 -61.770 1.00 97.62 133 GLN A C 1
ATOM 913 O O . GLN A 1 133 ? 38.643 2.590 -60.659 1.00 97.62 133 GLN A O 1
ATOM 918 N N . LEU A 1 134 ? 38.754 3.639 -62.641 1.00 96.31 134 LEU A N 1
ATOM 919 C CA . LEU A 1 134 ? 37.661 4.569 -62.341 1.00 96.31 134 LEU A CA 1
ATOM 920 C C . LEU A 1 134 ? 36.304 3.852 -62.256 1.00 96.31 134 LEU A C 1
ATOM 922 O O . LEU A 1 134 ? 35.488 4.179 -61.397 1.00 96.31 134 LEU A O 1
ATOM 926 N N . TYR A 1 135 ? 36.071 2.859 -63.118 1.00 95.44 135 TYR A N 1
ATOM 927 C CA . TYR A 1 135 ? 34.847 2.060 -63.103 1.00 95.44 135 TYR A CA 1
ATOM 928 C C . TYR A 1 135 ? 34.691 1.264 -61.797 1.00 95.44 135 TYR A C 1
ATOM 930 O O . TYR A 1 135 ? 33.627 1.318 -61.187 1.00 95.44 135 TYR A O 1
ATOM 938 N N . ALA A 1 136 ? 35.759 0.625 -61.304 1.00 96.19 136 ALA A N 1
ATOM 939 C CA . ALA A 1 136 ? 35.733 -0.091 -60.025 1.00 96.19 136 ALA A CA 1
ATOM 940 C C . ALA A 1 136 ? 35.347 0.823 -58.843 1.00 96.19 136 ALA A C 1
ATOM 942 O O . ALA A 1 136 ? 34.586 0.430 -57.959 1.00 96.19 136 ALA A O 1
ATOM 943 N N . VAL A 1 137 ? 35.816 2.077 -58.846 1.00 94.75 137 VAL A N 1
ATOM 944 C CA . VAL A 1 137 ? 35.399 3.079 -57.850 1.00 94.75 137 VAL A CA 1
ATOM 945 C C . VAL A 1 137 ? 33.913 3.419 -57.997 1.00 94.75 137 VAL A C 1
ATOM 947 O O . VAL A 1 137 ? 33.214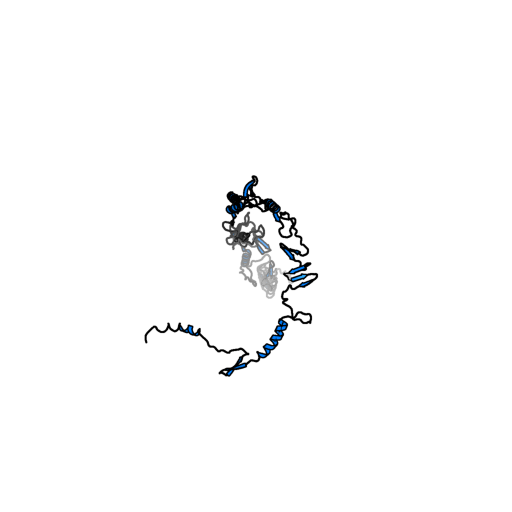 3.536 -56.991 1.00 94.75 137 VAL A O 1
ATOM 950 N N . ALA A 1 138 ? 33.412 3.562 -59.227 1.00 93.50 138 ALA A N 1
ATOM 951 C CA . ALA A 1 138 ? 32.007 3.868 -59.485 1.00 93.50 138 ALA A CA 1
ATOM 952 C C . ALA A 1 138 ? 31.061 2.741 -59.035 1.00 93.50 138 ALA A C 1
ATOM 954 O O . ALA A 1 138 ? 30.007 3.033 -58.467 1.00 93.50 138 ALA A O 1
ATOM 955 N N . GLU A 1 139 ? 31.436 1.472 -59.225 1.00 93.00 139 GLU A N 1
ATOM 956 C CA . GLU A 1 139 ? 30.653 0.328 -58.733 1.00 93.00 139 GLU A CA 1
ATOM 957 C C . GLU A 1 139 ? 30.492 0.381 -57.211 1.00 93.00 139 GLU A C 1
ATOM 959 O O . GLU A 1 139 ? 29.375 0.314 -56.699 1.00 93.00 139 GLU A O 1
ATOM 964 N N . ILE A 1 140 ? 31.585 0.617 -56.482 1.00 91.69 140 ILE A N 1
ATOM 965 C CA . ILE A 1 140 ? 31.550 0.733 -55.018 1.00 91.69 140 ILE A CA 1
ATOM 966 C C . ILE A 1 140 ? 30.738 1.963 -54.588 1.00 91.69 140 ILE A C 1
ATOM 968 O O . ILE A 1 140 ? 29.905 1.879 -53.687 1.00 91.69 140 ILE A O 1
ATOM 972 N N . ALA A 1 141 ? 30.930 3.105 -55.254 1.00 91.69 141 ALA A N 1
ATOM 973 C CA . ALA A 1 141 ? 30.231 4.346 -54.927 1.00 91.69 141 ALA A CA 1
ATOM 974 C C . ALA A 1 141 ? 28.709 4.281 -55.170 1.00 91.69 141 ALA A C 1
ATOM 976 O O . ALA A 1 141 ? 27.969 5.109 -54.634 1.00 91.69 141 ALA A O 1
ATOM 977 N N . THR A 1 142 ? 28.232 3.319 -55.968 1.00 92.31 142 THR A N 1
ATOM 978 C CA . THR A 1 142 ? 26.816 3.182 -56.347 1.00 92.31 142 THR A CA 1
ATOM 979 C C . THR A 1 142 ? 26.099 1.984 -55.717 1.00 92.31 142 THR A C 1
ATOM 981 O O . THR A 1 142 ? 24.880 1.890 -55.852 1.00 92.31 142 THR A O 1
ATOM 984 N N . ALA A 1 143 ? 26.804 1.123 -54.976 1.00 92.62 143 ALA A N 1
ATOM 985 C CA . ALA A 1 143 ? 26.277 -0.140 -54.447 1.00 92.62 143 ALA A CA 1
ATOM 986 C C . ALA A 1 143 ? 25.144 -0.003 -53.403 1.00 92.62 143 ALA A C 1
ATOM 988 O O . ALA A 1 143 ? 24.328 -0.912 -53.252 1.00 92.62 143 ALA A O 1
ATOM 989 N N . GLY A 1 144 ? 25.066 1.127 -52.689 1.00 93.62 144 GLY A N 1
ATOM 990 C CA . GLY A 1 144 ? 24.079 1.311 -51.618 1.00 93.62 144 GLY A CA 1
ATOM 991 C C . GLY A 1 144 ? 24.357 0.435 -50.389 1.00 93.62 144 GLY A C 1
ATOM 992 O O . GLY A 1 144 ? 25.502 0.073 -50.125 1.00 93.62 144 GLY A O 1
ATOM 993 N N . TRP A 1 145 ? 23.317 0.129 -49.613 1.00 95.19 145 TRP A N 1
ATOM 994 C CA . TRP A 1 145 ? 23.382 -0.758 -48.442 1.00 95.19 145 TRP A CA 1
ATOM 995 C C . TRP A 1 145 ? 22.053 -1.496 -48.241 1.00 95.19 145 TRP A C 1
ATOM 997 O O . TRP A 1 145 ? 21.001 -0.958 -48.574 1.00 95.19 145 TRP A O 1
ATOM 1007 N N . ASN A 1 146 ? 22.083 -2.716 -47.700 1.00 94.75 146 ASN A N 1
ATOM 1008 C CA . ASN A 1 146 ? 20.876 -3.527 -47.506 1.00 94.75 146 ASN A CA 1
ATOM 1009 C C . ASN A 1 146 ? 20.254 -3.300 -46.120 1.00 94.75 146 ASN A C 1
ATOM 1011 O O . ASN A 1 146 ? 20.969 -3.112 -45.135 1.00 94.75 146 ASN A O 1
ATOM 1015 N N . ILE A 1 147 ? 18.923 -3.341 -46.042 1.00 95.50 147 ILE A N 1
ATOM 1016 C CA . ILE A 1 147 ? 18.150 -3.256 -44.800 1.00 95.50 147 ILE A CA 1
ATOM 1017 C C . ILE A 1 147 ? 17.129 -4.395 -44.726 1.00 95.50 147 ILE A C 1
ATOM 1019 O O . ILE A 1 147 ? 16.461 -4.705 -45.707 1.00 95.50 147 ILE A O 1
ATOM 1023 N N . THR A 1 148 ? 16.979 -4.997 -43.547 1.00 94.88 148 THR A N 1
ATOM 1024 C CA . THR A 1 148 ? 15.926 -5.973 -43.230 1.00 94.88 148 THR A CA 1
ATOM 1025 C C . THR A 1 148 ? 15.471 -5.785 -41.780 1.00 94.88 148 THR A C 1
ATOM 1027 O O . THR A 1 148 ? 16.127 -5.089 -41.003 1.00 94.88 148 THR A O 1
ATOM 1030 N N . SER A 1 149 ? 14.329 -6.365 -41.410 1.00 92.88 149 SER A N 1
ATOM 1031 C CA . SER A 1 149 ? 13.849 -6.377 -40.022 1.00 92.88 149 SER A CA 1
ATOM 1032 C C . SER A 1 149 ? 13.967 -7.776 -39.431 1.00 92.88 149 SER A C 1
ATOM 1034 O O . SER A 1 149 ? 13.548 -8.745 -40.056 1.00 92.88 149 SER A O 1
ATOM 1036 N N . GLU A 1 150 ? 14.488 -7.889 -38.213 1.00 92.88 150 GLU A N 1
ATOM 1037 C CA . GLU A 1 150 ? 14.678 -9.166 -37.520 1.00 92.88 150 GLU A CA 1
ATOM 1038 C C . GLU A 1 150 ? 14.005 -9.139 -36.146 1.00 92.88 150 GLU A C 1
ATOM 1040 O O . GLU A 1 150 ? 13.799 -8.077 -35.552 1.00 92.88 150 GLU A O 1
ATOM 1045 N N . ALA A 1 151 ? 13.615 -10.312 -35.649 1.00 92.00 151 ALA A N 1
ATOM 1046 C CA . ALA A 1 151 ? 13.027 -10.459 -34.326 1.00 92.00 151 ALA A CA 1
ATOM 1047 C C . ALA A 1 151 ? 14.064 -11.035 -33.356 1.00 92.00 151 ALA A C 1
ATOM 1049 O O . ALA A 1 151 ? 14.469 -12.182 -33.505 1.00 92.00 151 ALA A O 1
ATOM 1050 N N . ASP A 1 152 ? 14.419 -10.266 -32.328 1.00 88.19 152 ASP A N 1
ATOM 1051 C CA . ASP A 1 152 ? 15.166 -10.737 -31.158 1.00 88.19 152 ASP A CA 1
ATOM 1052 C C . ASP A 1 152 ? 14.315 -10.480 -29.906 1.00 88.19 152 ASP A C 1
ATOM 1054 O O . ASP A 1 152 ? 14.219 -9.362 -29.401 1.00 88.19 152 ASP A O 1
ATOM 1058 N N . GLY A 1 153 ? 13.527 -11.483 -29.509 1.00 83.75 153 GLY A N 1
ATOM 1059 C CA . GLY A 1 153 ? 12.543 -11.389 -28.418 1.00 83.75 153 GLY A CA 1
ATOM 1060 C C . GLY A 1 153 ? 11.247 -10.621 -28.737 1.00 83.75 153 GLY A C 1
ATOM 1061 O O . GLY A 1 153 ? 10.268 -10.747 -28.001 1.00 83.75 153 GLY A O 1
ATOM 1062 N N . GLY A 1 154 ? 11.209 -9.854 -29.832 1.00 87.00 154 GLY A N 1
ATOM 1063 C CA . GLY A 1 154 ? 10.033 -9.121 -30.316 1.00 87.00 154 GLY A CA 1
ATOM 1064 C C . GLY A 1 154 ? 9.270 -9.820 -31.450 1.00 87.00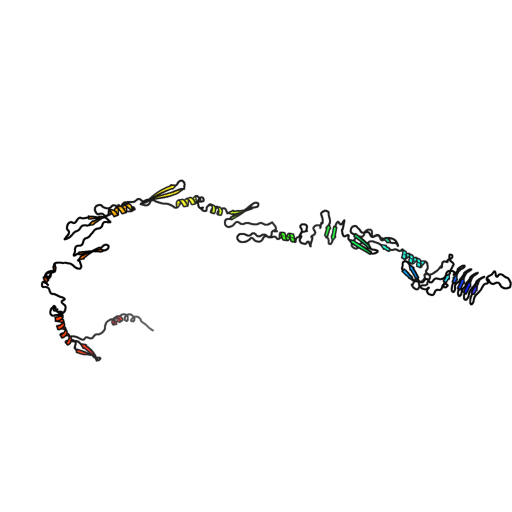 154 GLY A C 1
ATOM 1065 O O . GLY A 1 154 ? 9.307 -11.038 -31.606 1.00 87.00 154 GLY A O 1
ATOM 1066 N N . LYS A 1 155 ? 8.572 -9.028 -32.275 1.00 88.06 155 LYS A N 1
ATOM 1067 C CA . LYS A 1 155 ? 7.885 -9.498 -33.490 1.00 88.06 155 LYS A CA 1
ATOM 1068 C C . LYS A 1 155 ? 8.282 -8.636 -34.689 1.00 88.06 155 LYS A C 1
ATOM 1070 O O . LYS A 1 155 ? 7.974 -7.448 -34.708 1.00 88.06 155 LYS A O 1
ATOM 1075 N N . ALA A 1 156 ? 8.896 -9.251 -35.696 1.00 91.81 156 ALA A N 1
ATOM 1076 C CA . ALA A 1 156 ? 9.119 -8.667 -37.018 1.00 91.81 156 ALA A CA 1
ATOM 1077 C C . ALA A 1 156 ? 8.131 -9.294 -38.016 1.00 91.81 156 ALA A C 1
ATOM 1079 O O . ALA A 1 156 ? 7.870 -10.495 -37.957 1.00 91.81 156 ALA A O 1
ATOM 1080 N N . ASN A 1 157 ? 7.538 -8.489 -38.899 1.00 89.50 157 ASN A N 1
ATOM 1081 C CA . ASN A 1 157 ? 6.621 -8.960 -39.941 1.00 89.50 157 ASN A CA 1
ATOM 1082 C C . ASN A 1 157 ? 7.125 -8.471 -41.301 1.00 89.50 157 ASN A C 1
ATOM 1084 O O . ASN A 1 157 ? 7.483 -7.302 -41.417 1.00 89.50 157 ASN A O 1
ATOM 1088 N N . GLY A 1 158 ? 7.072 -9.324 -42.329 1.00 88.25 158 GLY A N 1
ATOM 1089 C CA . GLY A 1 158 ? 7.447 -8.933 -43.695 1.00 88.25 158 GLY A CA 1
ATOM 1090 C C . GLY A 1 158 ? 8.944 -8.650 -43.874 1.00 88.25 158 GLY A C 1
ATOM 1091 O O . GLY A 1 158 ? 9.299 -7.693 -44.553 1.00 88.25 158 GLY A O 1
ATOM 1092 N N . SER A 1 159 ? 9.802 -9.453 -43.241 1.00 89.19 159 SER A N 1
ATOM 1093 C CA . SER A 1 159 ? 11.269 -9.328 -43.203 1.00 89.19 159 SER A CA 1
ATOM 1094 C C . SER A 1 159 ? 11.974 -9.656 -44.528 1.00 89.19 159 SER A C 1
ATOM 1096 O O . SER A 1 159 ? 12.768 -10.591 -44.604 1.00 89.19 159 SER A O 1
ATOM 1098 N N . THR A 1 160 ? 11.680 -8.895 -45.579 1.00 93.88 160 THR A N 1
ATOM 1099 C CA . THR A 1 160 ? 12.401 -8.970 -46.856 1.00 93.88 160 THR A CA 1
ATOM 1100 C C . THR A 1 160 ? 13.604 -8.027 -46.829 1.00 93.88 160 THR A C 1
ATOM 1102 O O . THR A 1 160 ? 13.481 -6.886 -46.381 1.00 93.88 160 THR A O 1
ATOM 1105 N N . GLU A 1 161 ? 14.760 -8.500 -47.298 1.00 95.31 161 GLU A N 1
ATOM 1106 C CA . GLU A 1 161 ? 15.941 -7.656 -47.492 1.00 95.31 161 GLU A CA 1
ATOM 1107 C C . GLU A 1 161 ? 15.743 -6.727 -48.696 1.00 95.31 161 GLU A C 1
ATOM 1109 O O . GLU A 1 161 ? 15.403 -7.181 -49.787 1.00 95.31 161 GLU A O 1
ATOM 1114 N N . GLU A 1 162 ? 15.980 -5.433 -48.495 1.00 95.69 162 GLU A N 1
ATOM 1115 C CA . GLU A 1 162 ? 15.853 -4.400 -49.523 1.00 95.69 162 GLU A CA 1
ATOM 1116 C C . GLU A 1 162 ? 17.162 -3.615 -49.651 1.00 95.69 162 GLU A C 1
ATOM 1118 O O . GLU A 1 162 ? 17.766 -3.222 -48.650 1.00 95.69 162 GLU A O 1
ATOM 1123 N N . ASN A 1 163 ? 17.601 -3.353 -50.884 1.00 95.44 163 ASN A N 1
ATOM 1124 C CA . ASN A 1 163 ? 18.781 -2.530 -51.151 1.00 95.44 163 ASN A CA 1
ATOM 1125 C C . ASN A 1 163 ? 18.396 -1.047 -51.208 1.00 95.44 163 ASN A C 1
ATOM 1127 O O . ASN A 1 163 ? 17.578 -0.646 -52.031 1.00 95.44 163 ASN A O 1
ATOM 1131 N N . VAL A 1 164 ? 19.025 -0.236 -50.359 1.00 96.62 164 VAL A N 1
ATOM 1132 C CA . VAL A 1 164 ? 18.873 1.219 -50.308 1.00 96.62 164 VAL A CA 1
ATOM 1133 C C . VAL A 1 164 ? 19.979 1.861 -51.137 1.00 96.62 164 VAL A C 1
ATOM 1135 O O . VAL A 1 164 ? 21.139 1.942 -50.716 1.00 96.62 164 VAL A O 1
ATOM 1138 N N . LYS A 1 165 ? 19.628 2.350 -52.326 1.00 93.75 165 LYS A N 1
ATOM 1139 C CA . LYS A 1 165 ? 20.580 3.001 -53.238 1.00 93.75 165 LYS A CA 1
ATOM 1140 C C . LYS A 1 165 ? 20.971 4.400 -52.747 1.00 93.75 165 LYS A C 1
ATOM 1142 O O . LYS A 1 165 ? 20.230 5.031 -51.983 1.00 93.75 165 LYS A O 1
ATOM 1147 N N . PRO A 1 166 ? 22.110 4.961 -53.203 1.00 94.31 166 PRO A N 1
ATOM 1148 C CA . PRO A 1 166 ? 22.444 6.350 -52.907 1.00 94.31 166 PRO A CA 1
ATOM 1149 C C . PRO A 1 166 ? 21.285 7.298 -53.252 1.00 94.31 166 PRO A C 1
ATOM 1151 O O . PRO A 1 166 ? 20.749 7.256 -54.357 1.00 94.31 166 PRO A O 1
ATOM 1154 N N . LYS A 1 167 ? 20.948 8.190 -52.308 1.00 91.00 167 LYS A N 1
ATOM 1155 C CA . LYS A 1 167 ? 19.824 9.155 -52.345 1.00 91.00 167 LYS A CA 1
ATOM 1156 C C . LYS A 1 167 ? 18.426 8.587 -52.058 1.00 91.00 167 LYS A C 1
ATOM 1158 O O . LYS A 1 167 ? 17.482 9.377 -51.985 1.00 91.00 167 LYS A O 1
ATOM 1163 N N . GLU A 1 168 ? 18.270 7.283 -51.840 1.00 95.25 168 GLU A N 1
ATOM 1164 C CA . GLU A 1 168 ? 17.002 6.726 -51.358 1.00 95.25 168 GLU A CA 1
ATOM 1165 C C . GLU A 1 168 ? 16.763 7.038 -49.872 1.00 95.25 168 GLU A C 1
ATOM 1167 O O . GLU A 1 168 ? 17.682 7.360 -49.116 1.00 95.25 168 GLU A O 1
ATOM 1172 N N . LYS A 1 169 ? 15.490 7.000 -49.454 1.00 91.62 169 LYS A N 1
ATOM 1173 C CA . LYS A 1 169 ? 15.065 7.308 -48.081 1.00 91.62 169 LYS A CA 1
ATOM 1174 C C . LYS A 1 169 ? 14.484 6.071 -47.410 1.00 91.62 169 LYS A C 1
ATOM 1176 O O . LYS A 1 169 ? 13.526 5.497 -47.916 1.00 91.62 169 LYS A O 1
ATOM 1181 N N . VAL A 1 170 ? 14.956 5.775 -46.204 1.00 93.56 170 VAL A N 1
ATOM 1182 C CA . VAL A 1 170 ? 14.312 4.829 -45.283 1.00 93.56 170 VAL A CA 1
ATOM 1183 C C . VAL A 1 170 ? 13.375 5.599 -44.352 1.00 93.56 170 VAL A C 1
ATOM 1185 O O . VAL A 1 170 ? 13.744 6.641 -43.812 1.00 93.56 170 VAL A O 1
ATOM 1188 N N . LYS A 1 171 ? 12.141 5.111 -44.172 1.00 91.50 171 LYS A N 1
ATOM 1189 C CA . LYS A 1 171 ? 11.158 5.699 -43.246 1.00 91.50 171 LYS A CA 1
ATOM 1190 C C . LYS A 1 171 ? 10.984 4.795 -42.032 1.00 91.50 171 LYS A C 1
ATOM 1192 O O . LYS A 1 171 ? 10.432 3.707 -42.157 1.00 91.50 171 LYS A O 1
ATOM 1197 N N . LEU A 1 172 ? 11.372 5.286 -40.861 1.00 93.69 172 LEU A N 1
ATOM 1198 C CA . LEU A 1 172 ? 11.099 4.639 -39.581 1.00 93.69 172 LEU A CA 1
ATOM 1199 C C . LEU A 1 172 ? 9.749 5.146 -39.063 1.00 93.69 172 LEU A C 1
ATOM 1201 O O . LEU A 1 172 ? 9.561 6.350 -38.901 1.00 93.69 172 LEU A O 1
ATOM 1205 N N . LYS A 1 173 ? 8.782 4.247 -38.866 1.00 92.12 173 LYS A N 1
ATOM 1206 C CA . LYS A 1 173 ? 7.430 4.598 -38.408 1.00 92.12 173 LYS A CA 1
ATOM 1207 C C . LYS A 1 173 ? 7.184 4.020 -37.023 1.00 92.12 173 LYS A C 1
ATOM 1209 O O . LYS A 1 173 ? 7.368 2.824 -36.817 1.00 92.12 173 LYS A O 1
ATOM 1214 N N . ALA A 1 174 ? 6.726 4.858 -36.104 1.00 93.50 174 ALA A N 1
ATOM 1215 C CA . ALA A 1 174 ? 6.316 4.416 -34.783 1.00 93.50 174 ALA A CA 1
ATOM 1216 C C . ALA A 1 174 ? 4.898 3.820 -34.840 1.00 93.50 174 ALA A C 1
ATOM 1218 O O . ALA A 1 174 ? 4.005 4.384 -35.475 1.00 93.50 174 ALA A O 1
ATOM 1219 N N . GLY A 1 175 ? 4.691 2.669 -34.196 1.00 91.94 175 GLY A N 1
ATOM 1220 C CA . GLY A 1 175 ? 3.348 2.147 -33.926 1.00 91.94 175 GLY A CA 1
ATOM 1221 C C . GLY A 1 175 ? 2.645 2.929 -32.806 1.00 91.94 175 GLY A C 1
ATOM 1222 O O . GLY A 1 175 ? 3.252 3.791 -32.183 1.00 91.94 175 GLY A O 1
ATOM 1223 N N . LYS A 1 176 ? 1.382 2.594 -32.499 1.00 93.94 176 LYS A N 1
ATOM 1224 C CA . LYS A 1 176 ? 0.538 3.331 -31.525 1.00 93.94 176 LYS A CA 1
ATOM 1225 C C . LYS A 1 176 ? 1.192 3.568 -30.153 1.00 93.94 176 LYS A C 1
ATOM 1227 O O . LYS A 1 176 ? 1.019 4.627 -29.564 1.00 93.94 176 LYS A O 1
ATOM 1232 N N . ASN A 1 177 ? 1.948 2.587 -29.663 1.00 95.62 177 ASN A N 1
ATOM 1233 C CA . ASN A 1 177 ? 2.560 2.595 -28.329 1.00 95.62 177 ASN A CA 1
ATOM 1234 C C . ASN A 1 177 ? 4.073 2.864 -28.348 1.00 95.62 177 ASN A C 1
ATOM 1236 O O . ASN A 1 177 ? 4.747 2.660 -27.339 1.00 95.62 177 ASN A O 1
ATOM 1240 N N . MET A 1 178 ? 4.599 3.299 -29.495 1.00 96.25 178 MET A N 1
ATOM 1241 C CA . MET A 1 178 ? 6.002 3.645 -29.677 1.00 96.25 178 MET A CA 1
ATOM 1242 C C . MET A 1 178 ? 6.142 5.126 -30.012 1.00 96.25 178 MET A C 1
ATOM 1244 O O . MET A 1 178 ? 5.321 5.701 -30.721 1.00 96.25 178 MET A O 1
ATOM 1248 N N . VAL A 1 179 ? 7.247 5.710 -29.569 1.00 96.06 179 VAL A N 1
ATOM 1249 C CA . VAL A 1 179 ? 7.704 7.048 -29.935 1.00 96.06 179 VAL A CA 1
ATOM 1250 C C . VAL A 1 179 ? 9.069 6.908 -30.596 1.00 96.06 179 VAL A C 1
ATOM 1252 O O . VAL A 1 179 ? 9.926 6.167 -30.107 1.00 96.06 179 VAL A O 1
ATOM 1255 N N . ILE A 1 180 ? 9.256 7.602 -31.718 1.00 97.19 180 ILE A N 1
ATOM 1256 C CA . ILE A 1 180 ? 10.548 7.737 -32.394 1.00 97.19 180 ILE A CA 1
ATOM 1257 C C . ILE A 1 180 ? 10.856 9.228 -32.464 1.00 97.19 180 ILE A C 1
ATOM 1259 O O . ILE A 1 180 ? 10.259 9.940 -33.271 1.00 97.19 180 ILE A O 1
ATOM 1263 N N . ASP A 1 181 ? 11.788 9.681 -31.634 1.00 96.00 181 ASP A N 1
ATOM 1264 C CA . ASP A 1 181 ? 12.293 11.050 -31.678 1.00 96.00 181 ASP A CA 1
ATOM 1265 C C . ASP A 1 181 ? 13.538 11.090 -32.560 1.00 96.00 181 ASP A C 1
ATOM 1267 O O . ASP A 1 181 ? 14.494 10.348 -32.326 1.00 96.00 181 ASP A O 1
ATOM 1271 N N . GLN A 1 182 ? 13.536 11.960 -33.568 1.00 95.88 182 GLN A N 1
ATOM 1272 C CA . GLN A 1 182 ? 14.693 12.193 -34.426 1.00 95.88 182 GLN A CA 1
ATOM 1273 C C . GLN A 1 182 ? 15.286 13.571 -34.138 1.00 95.88 182 GLN A C 1
ATOM 1275 O O . GLN A 1 182 ? 14.604 14.587 -34.272 1.00 95.88 182 GLN A O 1
ATOM 1280 N N . SER A 1 183 ? 16.582 13.613 -33.838 1.00 94.12 183 SER A N 1
ATOM 1281 C CA . SER A 1 183 ? 17.367 14.845 -33.800 1.00 94.12 183 SER A CA 1
ATOM 1282 C C . SER A 1 183 ? 18.580 14.678 -34.697 1.00 94.12 183 SER A C 1
ATOM 1284 O O . SER A 1 183 ? 19.513 13.946 -34.379 1.00 94.12 183 SER A O 1
ATOM 1286 N N . THR A 1 184 ? 18.584 15.351 -35.847 1.00 92.94 184 THR A N 1
ATOM 1287 C CA . THR A 1 184 ? 19.619 15.178 -36.877 1.00 92.94 184 THR A CA 1
ATOM 1288 C C . THR A 1 184 ? 19.731 13.711 -37.338 1.00 92.94 184 THR A C 1
ATOM 1290 O O . THR A 1 184 ? 18.826 13.221 -38.019 1.00 92.94 184 THR A O 1
ATOM 1293 N N . LYS A 1 185 ? 20.822 13.020 -36.991 1.00 91.56 185 LYS A N 1
ATOM 1294 C CA . LYS A 1 185 ? 21.099 11.611 -37.301 1.00 91.56 185 LYS A CA 1
ATOM 1295 C C . LYS A 1 185 ? 20.817 10.668 -36.125 1.00 91.56 185 LYS A C 1
ATOM 1297 O O . LYS A 1 185 ? 20.873 9.458 -36.324 1.00 91.56 185 LYS A O 1
ATOM 1302 N N . ASP A 1 186 ? 20.493 11.202 -34.949 1.00 93.19 186 ASP A N 1
ATOM 1303 C CA . ASP A 1 186 ? 20.182 10.410 -33.764 1.00 93.19 186 ASP A CA 1
ATOM 1304 C C . ASP A 1 186 ? 18.689 10.092 -33.715 1.00 93.19 186 ASP A C 1
ATOM 1306 O O . ASP A 1 186 ? 17.841 10.979 -33.857 1.00 93.19 186 ASP A O 1
ATOM 1310 N N . PHE A 1 187 ? 18.375 8.818 -33.490 1.00 96.06 187 PHE A N 1
ATOM 1311 C CA . PHE A 1 187 ? 17.014 8.322 -33.319 1.00 96.06 187 PHE A CA 1
ATOM 1312 C C . PHE A 1 187 ? 16.873 7.700 -31.933 1.00 96.06 187 PHE A C 1
ATOM 1314 O O . PHE A 1 187 ? 17.606 6.775 -31.582 1.00 96.06 187 PHE A O 1
ATOM 1321 N N . LYS A 1 188 ? 15.908 8.184 -31.149 1.00 96.00 188 LYS A N 1
ATOM 1322 C CA . LYS A 1 188 ? 15.559 7.629 -29.842 1.00 96.00 188 LYS A CA 1
ATOM 1323 C C . LYS A 1 188 ? 14.217 6.918 -29.934 1.00 96.00 188 LYS A C 1
ATOM 1325 O O . LYS A 1 188 ? 13.197 7.533 -30.231 1.00 96.00 188 LYS A O 1
ATOM 1330 N N . PHE A 1 189 ? 14.223 5.630 -29.618 1.00 96.25 189 PHE A N 1
ATOM 1331 C CA . PHE A 1 189 ? 13.019 4.813 -29.520 1.00 96.25 189 PHE A CA 1
ATOM 1332 C C . PHE A 1 189 ? 12.586 4.748 -28.057 1.00 96.25 189 PHE A C 1
ATOM 1334 O O . PHE A 1 189 ? 13.387 4.403 -27.191 1.00 96.25 189 PHE A O 1
ATOM 1341 N N . SER A 1 190 ? 11.334 5.097 -27.775 1.00 96.31 190 SER A N 1
ATOM 1342 C CA . SER A 1 190 ? 10.768 5.059 -26.422 1.00 96.31 190 SER A CA 1
ATOM 1343 C C . SER A 1 190 ? 9.360 4.483 -26.447 1.00 96.31 190 SER A C 1
ATOM 1345 O O . SER A 1 190 ? 8.668 4.552 -27.459 1.00 96.31 190 SER A O 1
ATOM 1347 N N . VAL A 1 191 ? 8.916 3.933 -25.324 1.00 96.06 191 VAL A N 1
ATOM 1348 C CA . VAL A 1 191 ? 7.515 3.545 -25.143 1.00 96.06 191 VAL A CA 1
ATOM 1349 C C . VAL A 1 191 ? 6.680 4.803 -24.886 1.00 96.06 191 VAL A C 1
ATOM 1351 O O . VAL A 1 191 ? 7.123 5.700 -24.166 1.00 96.06 191 VAL A O 1
ATOM 1354 N N . SER A 1 192 ? 5.486 4.885 -25.477 1.00 95.06 192 SER A N 1
ATOM 1355 C CA . SER A 1 192 ? 4.574 6.013 -25.252 1.00 95.06 192 SER A CA 1
ATOM 1356 C C . SER A 1 192 ? 4.223 6.154 -23.759 1.00 95.06 192 SER A C 1
ATOM 1358 O O . SER A 1 192 ? 3.922 5.145 -23.120 1.00 95.06 192 SER A O 1
ATOM 1360 N N . PRO A 1 193 ? 4.180 7.378 -23.190 1.00 93.88 193 PRO A N 1
ATOM 1361 C CA . PRO A 1 193 ? 3.783 7.592 -21.791 1.00 93.88 193 PRO A CA 1
ATOM 1362 C C . PRO A 1 193 ? 2.377 7.074 -21.466 1.00 93.88 193 PRO A C 1
ATOM 1364 O O . PRO A 1 193 ? 2.098 6.659 -20.344 1.00 93.88 193 PRO A O 1
ATOM 1367 N N . THR A 1 194 ? 1.490 7.090 -22.461 1.00 93.56 194 THR A N 1
ATOM 1368 C CA . THR A 1 194 ? 0.165 6.476 -22.399 1.00 93.56 194 THR A CA 1
ATOM 1369 C C . THR A 1 194 ? 0.094 5.369 -23.435 1.00 93.56 194 THR A C 1
ATOM 1371 O O . THR A 1 194 ? 0.329 5.607 -24.620 1.00 93.56 194 THR A O 1
ATOM 1374 N N . LEU A 1 195 ? -0.242 4.162 -22.982 1.00 94.62 195 LEU A N 1
ATOM 1375 C CA . LEU A 1 195 ? -0.462 3.014 -23.852 1.00 94.62 195 LEU A CA 1
ATOM 1376 C C . LEU A 1 195 ? -1.945 2.907 -24.189 1.00 94.62 195 LEU A C 1
ATOM 1378 O O . LEU A 1 195 ? -2.796 2.983 -23.307 1.00 94.62 195 LEU A O 1
ATOM 1382 N N . THR A 1 196 ? -2.247 2.717 -25.466 1.00 92.44 196 THR A N 1
ATOM 1383 C CA . THR A 1 196 ? -3.606 2.536 -25.988 1.00 92.44 196 THR A CA 1
ATOM 1384 C C . THR A 1 196 ? -3.702 1.207 -26.730 1.00 92.44 196 THR A C 1
ATOM 1386 O O . THR A 1 196 ? -2.688 0.647 -27.152 1.00 92.44 196 THR A O 1
ATOM 1389 N N . ASP A 1 197 ? -4.912 0.661 -26.846 1.00 92.50 197 ASP A N 1
ATOM 1390 C CA . ASP A 1 197 ? -5.181 -0.626 -27.506 1.00 92.50 197 ASP A CA 1
ATOM 1391 C C . ASP A 1 197 ? -4.376 -1.823 -26.955 1.00 92.50 197 ASP A C 1
ATOM 1393 O O . ASP A 1 197 ? -4.163 -2.820 -27.646 1.00 92.50 197 ASP A O 1
ATOM 1397 N N . ILE A 1 198 ? -3.933 -1.745 -25.695 1.00 92.94 198 ILE A N 1
ATOM 1398 C CA . ILE A 1 198 ? -3.359 -2.883 -24.971 1.00 92.94 198 ILE A CA 1
ATOM 1399 C C . ILE A 1 198 ? -4.500 -3.683 -24.346 1.00 92.94 198 ILE A C 1
ATOM 1401 O O . ILE A 1 198 ? -5.212 -3.189 -23.477 1.00 92.94 198 ILE A O 1
ATOM 1405 N N . THR A 1 199 ? -4.650 -4.940 -24.758 1.00 92.81 199 THR A N 1
ATOM 1406 C CA . THR A 1 199 ? -5.651 -5.862 -24.197 1.00 92.81 199 THR A CA 1
ATOM 1407 C C . THR A 1 199 ? -5.106 -6.676 -23.026 1.00 92.81 199 THR A C 1
ATOM 1409 O O . THR A 1 199 ? -5.859 -7.079 -22.138 1.00 92.81 199 THR A O 1
ATOM 1412 N N . SER A 1 200 ? -3.792 -6.915 -22.986 1.00 94.69 200 SER A N 1
ATOM 1413 C CA . SER A 1 200 ? -3.159 -7.686 -21.919 1.00 94.69 200 SER A CA 1
ATOM 1414 C C . SER A 1 200 ? -1.663 -7.424 -21.781 1.00 94.69 200 SER A C 1
ATOM 1416 O O . SER A 1 200 ? -0.989 -7.140 -22.769 1.00 94.69 200 SER A O 1
ATOM 1418 N N . ILE A 1 201 ? -1.138 -7.628 -20.573 1.00 93.75 201 ILE A N 1
ATOM 1419 C CA . ILE A 1 201 ? 0.295 -7.733 -20.276 1.00 93.75 201 ILE A CA 1
ATOM 1420 C C . ILE A 1 201 ? 0.542 -9.106 -19.646 1.00 93.75 201 ILE A C 1
ATOM 1422 O O . ILE A 1 201 ? -0.145 -9.487 -18.698 1.00 93.75 201 ILE A O 1
ATOM 1426 N N . SER A 1 202 ? 1.519 -9.856 -20.156 1.00 91.88 202 SER A N 1
ATOM 1427 C CA . SER A 1 202 ? 1.837 -11.205 -19.675 1.00 91.88 202 SER A CA 1
ATOM 1428 C C . SER A 1 202 ? 3.306 -11.363 -19.298 1.00 91.88 202 SER A C 1
ATOM 1430 O O . SER A 1 202 ? 4.181 -10.863 -20.000 1.00 91.88 202 SER A O 1
ATOM 1432 N N . GLY A 1 203 ? 3.582 -12.124 -18.241 1.00 89.75 203 GLY A N 1
ATOM 1433 C CA . GLY A 1 203 ? 4.932 -12.478 -17.808 1.00 89.75 203 GLY A CA 1
ATOM 1434 C C . GLY A 1 203 ? 4.906 -13.593 -16.764 1.00 89.75 203 GLY A C 1
ATOM 1435 O O . GLY A 1 203 ? 3.952 -13.697 -15.995 1.00 89.75 203 GLY A O 1
ATOM 1436 N N . ALA A 1 204 ? 5.926 -14.458 -16.760 1.00 88.00 204 ALA A N 1
ATOM 1437 C CA . ALA A 1 204 ? 6.075 -15.559 -15.795 1.00 88.00 204 ALA A CA 1
ATOM 1438 C C . ALA A 1 204 ? 4.791 -16.407 -15.590 1.00 88.00 204 ALA A C 1
ATOM 1440 O O . ALA A 1 204 ? 4.432 -16.765 -14.470 1.00 88.00 204 ALA A O 1
ATOM 1441 N N . GLY A 1 205 ? 4.056 -16.685 -16.675 1.00 84.31 205 GLY A N 1
ATOM 1442 C CA . GLY A 1 205 ? 2.816 -17.476 -16.644 1.00 84.31 205 GLY A CA 1
ATOM 1443 C C . GLY A 1 205 ? 1.570 -16.748 -16.110 1.00 84.31 205 GLY A C 1
ATOM 1444 O O . GLY A 1 205 ? 0.507 -17.360 -16.014 1.00 84.31 205 GLY A O 1
ATOM 1445 N N . THR A 1 206 ? 1.660 -15.454 -15.787 1.00 90.75 206 THR A N 1
ATOM 1446 C CA . THR A 1 206 ? 0.515 -14.611 -15.403 1.00 90.75 206 THR A CA 1
ATOM 1447 C C . THR A 1 206 ? 0.166 -13.657 -16.535 1.00 90.75 206 THR A C 1
ATOM 1449 O O . THR A 1 206 ? 1.050 -13.059 -17.138 1.00 90.75 206 THR A O 1
ATOM 1452 N N . THR A 1 207 ? -1.128 -13.506 -16.817 1.00 93.50 207 THR A N 1
ATOM 1453 C CA . THR A 1 207 ? -1.642 -12.518 -17.773 1.00 93.50 207 THR A CA 1
ATOM 1454 C C . THR A 1 207 ? -2.600 -11.589 -17.044 1.00 93.50 207 THR A C 1
ATOM 1456 O O . THR A 1 207 ? -3.591 -12.047 -16.478 1.00 93.50 207 THR A O 1
ATOM 1459 N N . MET A 1 208 ? -2.279 -10.299 -17.051 1.00 95.25 208 MET A N 1
ATOM 1460 C CA . MET A 1 208 ? -3.159 -9.211 -16.649 1.00 95.25 208 MET A CA 1
ATOM 1461 C C . MET A 1 208 ? -3.928 -8.758 -17.884 1.00 95.25 208 MET A C 1
ATOM 1463 O O . MET A 1 208 ? -3.312 -8.321 -18.854 1.00 95.25 208 MET A O 1
ATOM 1467 N N . THR A 1 209 ? -5.252 -8.865 -17.868 1.00 94.50 209 THR A N 1
ATOM 1468 C CA . THR A 1 209 ? -6.107 -8.403 -18.970 1.00 94.50 209 THR A CA 1
ATOM 1469 C C . THR A 1 209 ? -6.828 -7.118 -18.585 1.00 94.50 209 THR A C 1
ATOM 1471 O O . THR A 1 209 ? -7.300 -6.992 -17.452 1.00 94.50 209 THR A O 1
ATOM 1474 N N . PHE A 1 210 ? -6.943 -6.198 -19.540 1.00 94.19 210 PHE A N 1
ATOM 1475 C CA . PHE A 1 210 ? -7.675 -4.940 -19.402 1.00 94.19 210 PHE A CA 1
ATOM 1476 C C . PHE A 1 210 ? -9.014 -5.053 -20.134 1.00 94.19 210 PHE A C 1
ATOM 1478 O O . PHE A 1 210 ? -9.051 -5.440 -21.303 1.00 94.19 210 PHE A O 1
ATOM 1485 N N . GLY A 1 211 ? -10.109 -4.730 -19.451 1.00 89.88 211 GLY A N 1
ATOM 1486 C CA . GLY A 1 211 ? -11.461 -4.731 -20.008 1.00 89.88 211 GLY A CA 1
ATOM 1487 C C . GLY A 1 211 ? -12.275 -3.530 -19.534 1.00 89.88 211 GLY A C 1
ATOM 1488 O O . GLY A 1 211 ? -11.808 -2.738 -18.717 1.00 89.88 211 GLY A O 1
ATOM 1489 N N . ALA A 1 212 ? -13.506 -3.406 -20.035 1.00 90.31 212 ALA A N 1
ATOM 1490 C CA . ALA A 1 212 ? -14.419 -2.327 -19.644 1.00 90.31 212 ALA A CA 1
ATOM 1491 C C . ALA A 1 212 ? -14.713 -2.325 -18.131 1.00 90.31 212 ALA A C 1
ATOM 1493 O O . ALA A 1 212 ? -14.839 -1.262 -17.532 1.00 90.31 212 ALA A O 1
ATOM 1494 N N . ASP A 1 213 ? -14.731 -3.511 -17.516 1.00 89.94 213 ASP A N 1
ATOM 1495 C CA . ASP A 1 213 ? -14.976 -3.708 -16.083 1.00 89.94 213 ASP A CA 1
ATOM 1496 C C . ASP A 1 213 ? -13.696 -3.617 -15.221 1.00 89.94 213 ASP A C 1
ATOM 1498 O O . ASP A 1 213 ? -13.725 -3.899 -14.024 1.00 89.94 213 ASP A O 1
ATOM 1502 N N . GLY A 1 214 ? -12.553 -3.241 -15.811 1.00 91.62 214 GLY A N 1
ATOM 1503 C CA . GLY A 1 214 ? -11.280 -3.050 -15.108 1.00 91.62 214 GLY A CA 1
ATOM 1504 C C . GLY A 1 214 ? -10.225 -4.127 -15.390 1.00 91.62 214 GLY A C 1
ATOM 1505 O O . GLY A 1 214 ? -10.006 -4.522 -16.537 1.00 91.62 214 GLY A O 1
ATOM 1506 N N . ILE A 1 215 ? -9.507 -4.552 -14.343 1.00 94.44 215 ILE A N 1
ATOM 1507 C CA . ILE A 1 215 ? -8.336 -5.443 -14.434 1.00 94.44 215 ILE A CA 1
ATOM 1508 C C . ILE A 1 215 ? -8.711 -6.860 -13.992 1.00 94.44 215 ILE A C 1
ATOM 1510 O O . ILE A 1 215 ? -9.196 -7.060 -12.882 1.00 94.44 215 ILE A O 1
ATOM 1514 N N . THR A 1 216 ? -8.407 -7.860 -14.823 1.00 92.75 216 THR A N 1
ATOM 1515 C CA . THR A 1 216 ? -8.585 -9.280 -14.479 1.00 92.75 216 THR A CA 1
ATOM 1516 C C . THR A 1 216 ? -7.244 -10.014 -14.426 1.00 92.75 216 THR A C 1
ATOM 1518 O O . THR A 1 216 ? -6.387 -9.853 -15.293 1.00 92.75 216 THR A O 1
ATOM 1521 N N . LEU A 1 217 ? -7.073 -10.845 -13.389 1.00 92.69 217 LEU A N 1
ATOM 1522 C CA . LEU A 1 217 ? -5.868 -11.648 -13.130 1.00 92.69 217 LEU A CA 1
ATOM 1523 C C . LEU A 1 217 ? -6.131 -13.165 -13.145 1.00 92.69 217 LEU A C 1
ATOM 1525 O O . LEU A 1 217 ? -5.279 -13.936 -12.710 1.00 92.69 217 LEU A O 1
ATOM 1529 N N . ASN A 1 218 ? -7.301 -13.616 -13.616 1.00 88.06 218 ASN A N 1
ATOM 1530 C CA . ASN A 1 218 ? -7.646 -15.039 -13.779 1.00 88.06 218 ASN A CA 1
ATOM 1531 C C . ASN A 1 218 ? -7.311 -15.897 -12.539 1.00 88.06 218 ASN A C 1
ATOM 1533 O O . ASN A 1 218 ? -6.563 -16.883 -12.614 1.00 88.06 218 ASN A O 1
ATOM 1537 N N . ASN A 1 219 ? -7.839 -15.477 -11.382 1.00 89.69 219 ASN A N 1
ATOM 1538 C CA . ASN A 1 219 ? -7.669 -16.121 -10.073 1.00 89.69 219 ASN A CA 1
ATOM 1539 C C . ASN A 1 219 ? -6.210 -16.244 -9.588 1.00 89.69 219 ASN A C 1
ATOM 1541 O O . ASN A 1 219 ? -5.893 -17.118 -8.780 1.00 89.69 219 ASN A O 1
ATOM 1545 N N . LYS A 1 220 ? -5.290 -15.403 -10.077 1.00 90.94 220 LYS A N 1
ATOM 1546 C CA . LYS A 1 220 ? -3.917 -15.336 -9.556 1.00 90.94 220 LYS A CA 1
ATOM 1547 C C . LYS A 1 220 ? -3.847 -14.453 -8.312 1.00 90.94 220 LYS A C 1
ATOM 1549 O O . LYS A 1 220 ? -4.576 -13.474 -8.175 1.00 90.94 220 LYS A O 1
ATOM 1554 N N . LYS A 1 221 ? -2.956 -14.823 -7.389 1.00 91.62 221 LYS A N 1
ATOM 1555 C CA . LYS A 1 221 ? -2.717 -14.076 -6.150 1.00 91.62 221 LYS A CA 1
ATOM 1556 C C . LYS A 1 221 ? -2.052 -12.735 -6.468 1.00 91.62 221 LYS A C 1
ATOM 1558 O O . LYS A 1 221 ? -1.085 -12.702 -7.221 1.00 91.62 221 LYS A O 1
ATOM 1563 N N . ILE A 1 222 ? -2.515 -11.670 -5.817 1.00 91.94 222 ILE A N 1
ATOM 1564 C CA . ILE A 1 222 ? -1.832 -10.374 -5.784 1.00 91.94 222 ILE A CA 1
ATOM 1565 C C . ILE A 1 222 ? -1.000 -10.324 -4.501 1.00 91.94 222 ILE A C 1
ATOM 1567 O O . ILE A 1 222 ? -1.539 -10.430 -3.400 1.00 91.94 222 ILE A O 1
ATOM 1571 N N . THR A 1 223 ? 0.319 -10.224 -4.628 1.00 92.06 223 THR A N 1
ATOM 1572 C CA . THR A 1 223 ? 1.251 -10.127 -3.492 1.00 92.06 223 THR A CA 1
ATOM 1573 C C . THR A 1 223 ? 1.808 -8.714 -3.373 1.00 92.06 223 THR A C 1
ATOM 1575 O O . THR A 1 223 ? 1.864 -7.996 -4.364 1.00 92.06 223 THR A O 1
ATOM 1578 N N . GLY A 1 224 ? 2.251 -8.319 -2.175 1.00 93.69 224 GLY A N 1
ATOM 1579 C CA . GLY A 1 224 ? 2.826 -6.985 -1.950 1.00 93.69 224 GLY A CA 1
ATOM 1580 C C . GLY A 1 224 ? 1.794 -5.856 -1.839 1.00 93.69 224 GLY A C 1
ATOM 1581 O O . GLY A 1 224 ? 2.166 -4.690 -1.881 1.00 93.69 224 GLY A O 1
ATOM 1582 N N . VAL A 1 225 ? 0.508 -6.188 -1.682 1.00 95.44 225 VAL A N 1
ATOM 1583 C CA . VAL A 1 225 ? -0.549 -5.207 -1.400 1.00 95.44 225 VAL A CA 1
ATOM 1584 C C . VAL A 1 225 ? -0.400 -4.732 0.046 1.00 95.44 225 VAL A C 1
ATOM 1586 O O . VAL A 1 225 ? -0.557 -5.525 0.979 1.00 95.44 225 VAL A O 1
ATOM 1589 N N . ALA A 1 226 ? -0.070 -3.455 0.236 1.00 95.69 226 ALA A N 1
ATOM 1590 C CA . ALA A 1 226 ? -0.031 -2.819 1.553 1.00 95.69 226 ALA A CA 1
ATOM 1591 C C . ALA A 1 226 ? -1.438 -2.737 2.175 1.00 95.69 226 ALA A C 1
ATOM 1593 O O . ALA A 1 226 ? -2.435 -2.973 1.498 1.00 95.69 226 ALA A O 1
ATOM 1594 N N . ASN A 1 227 ? -1.529 -2.421 3.470 1.00 95.81 227 ASN A N 1
ATOM 1595 C CA . ASN A 1 227 ? -2.833 -2.209 4.095 1.00 95.81 227 ASN A CA 1
ATOM 1596 C C . ASN A 1 227 ? -3.510 -0.985 3.462 1.00 95.81 227 ASN A C 1
ATOM 1598 O O . ASN A 1 227 ? -2.937 0.103 3.492 1.00 95.81 227 ASN A O 1
ATOM 1602 N N . GLY A 1 228 ? -4.721 -1.155 2.934 1.00 95.94 228 GLY A N 1
ATOM 1603 C CA . GLY A 1 228 ? -5.532 -0.047 2.441 1.00 95.94 228 GLY A CA 1
ATOM 1604 C C . GLY A 1 228 ? -5.901 0.919 3.567 1.00 95.94 228 GLY A C 1
ATOM 1605 O O . GLY A 1 228 ? -6.214 0.494 4.682 1.00 95.94 228 GLY A O 1
ATOM 1606 N N . THR A 1 229 ? -5.851 2.214 3.273 1.00 94.56 229 THR A N 1
ATOM 1607 C CA . THR A 1 229 ? -6.139 3.308 4.216 1.00 94.56 229 THR A CA 1
ATOM 1608 C C . THR A 1 229 ? -7.306 4.180 3.758 1.00 94.56 229 THR A C 1
ATOM 1610 O O . THR A 1 229 ? -8.036 4.703 4.598 1.00 94.56 229 THR A O 1
ATOM 1613 N N . ALA A 1 230 ? -7.525 4.293 2.445 1.00 95.50 230 ALA A N 1
ATOM 1614 C CA . ALA A 1 230 ? -8.688 4.933 1.845 1.00 95.50 230 ALA A CA 1
ATOM 1615 C C . ALA A 1 230 ? -9.772 3.903 1.482 1.00 95.50 230 ALA A C 1
ATOM 1617 O O . ALA A 1 230 ? -9.494 2.727 1.259 1.00 95.50 230 ALA A O 1
ATOM 1618 N N . GLY A 1 231 ? -11.025 4.357 1.367 1.00 93.56 231 GLY A N 1
ATOM 1619 C CA . GLY A 1 231 ? -12.170 3.481 1.072 1.00 93.56 231 GLY A CA 1
ATOM 1620 C C . GLY A 1 231 ? -12.144 2.808 -0.309 1.00 93.56 231 GLY A C 1
ATOM 1621 O O . GLY A 1 231 ? -12.873 1.846 -0.523 1.00 93.56 231 GLY A O 1
ATOM 1622 N N . SER A 1 232 ? -11.315 3.296 -1.235 1.00 93.81 232 SER A N 1
ATOM 1623 C CA . SER A 1 232 ? -11.115 2.728 -2.576 1.00 93.81 232 SER A CA 1
ATOM 1624 C C . SER A 1 232 ? -9.873 1.841 -2.692 1.00 93.81 232 SER A C 1
ATOM 1626 O O . SER A 1 232 ? -9.616 1.302 -3.768 1.00 93.81 232 SER A O 1
ATOM 1628 N N . ASP A 1 233 ? -9.072 1.724 -1.630 1.00 95.56 233 ASP A N 1
ATOM 1629 C CA . ASP A 1 233 ? -7.852 0.924 -1.663 1.00 95.56 233 ASP A CA 1
ATOM 1630 C C . ASP A 1 233 ? -8.188 -0.570 -1.699 1.00 95.56 233 ASP A C 1
ATOM 1632 O O . ASP A 1 233 ? -9.138 -1.042 -1.069 1.00 95.56 233 ASP A O 1
ATOM 1636 N N . ALA A 1 234 ? -7.352 -1.347 -2.387 1.00 94.62 234 ALA A N 1
ATOM 1637 C CA . ALA A 1 234 ? -7.396 -2.794 -2.256 1.00 94.62 234 ALA A CA 1
ATOM 1638 C C . ALA A 1 234 ? -6.986 -3.191 -0.828 1.00 94.62 234 ALA A C 1
ATOM 1640 O O . ALA A 1 234 ? -5.920 -2.806 -0.348 1.00 94.62 234 ALA A O 1
ATOM 1641 N N . VAL A 1 235 ? -7.813 -3.997 -0.163 1.00 95.19 235 VAL A N 1
ATOM 1642 C CA . VAL A 1 235 ? -7.480 -4.570 1.145 1.00 95.19 235 VAL A CA 1
ATOM 1643 C C . VAL A 1 235 ? -6.717 -5.878 0.979 1.00 95.19 235 VAL A C 1
ATOM 1645 O O . VAL A 1 235 ? -7.024 -6.697 0.111 1.00 95.19 235 VAL A O 1
ATOM 1648 N N . ASN A 1 236 ? -5.716 -6.098 1.825 1.00 95.12 236 ASN A N 1
ATOM 1649 C CA . ASN A 1 236 ? -4.958 -7.345 1.827 1.00 95.12 236 ASN A CA 1
ATOM 1650 C C . ASN A 1 236 ? -5.521 -8.359 2.840 1.00 95.12 236 ASN A C 1
ATOM 1652 O O . ASN A 1 236 ? -6.344 -8.040 3.703 1.00 95.12 236 ASN A O 1
ATOM 1656 N N . LYS A 1 237 ? -5.045 -9.610 2.761 1.00 93.25 237 LYS A N 1
ATOM 1657 C CA . LYS A 1 237 ? -5.503 -10.677 3.664 1.00 93.25 237 LYS A CA 1
ATOM 1658 C C . LYS A 1 237 ? -5.214 -10.362 5.134 1.00 93.25 237 LYS A C 1
ATOM 1660 O O . LYS A 1 237 ? -6.029 -10.717 5.969 1.00 93.25 237 LYS A O 1
ATOM 1665 N N . SER A 1 238 ? -4.119 -9.675 5.469 1.00 92.12 238 SER A N 1
ATOM 1666 C CA . SER A 1 238 ? -3.829 -9.327 6.868 1.00 92.12 238 SER A CA 1
ATOM 1667 C C . SER A 1 238 ? -4.862 -8.381 7.479 1.00 92.12 238 SER A C 1
ATOM 1669 O O . SER A 1 238 ? -5.181 -8.540 8.651 1.00 92.12 238 SER A O 1
ATOM 1671 N N . GLN A 1 239 ? -5.427 -7.442 6.711 1.00 94.00 239 GLN A N 1
ATOM 1672 C CA . GLN A 1 239 ? -6.528 -6.599 7.195 1.00 94.00 239 GLN A CA 1
ATOM 1673 C C . GLN A 1 239 ? -7.792 -7.421 7.467 1.00 94.00 239 GLN A C 1
ATOM 1675 O O . GLN A 1 239 ? -8.455 -7.217 8.483 1.00 94.00 239 GLN A O 1
ATOM 1680 N N . LEU A 1 240 ? -8.099 -8.387 6.595 1.00 91.69 240 LEU A N 1
ATOM 1681 C CA . LEU A 1 240 ? -9.215 -9.310 6.807 1.00 91.69 240 LEU A CA 1
ATOM 1682 C C . LEU A 1 240 ? -8.968 -10.241 8.006 1.00 91.69 240 LEU A C 1
ATOM 1684 O O . LEU A 1 240 ? -9.859 -10.442 8.828 1.00 91.69 240 LEU A O 1
ATOM 1688 N N . ASP A 1 241 ? -7.754 -10.773 8.138 1.00 89.25 241 ASP A N 1
ATOM 1689 C CA . ASP A 1 241 ? -7.356 -11.620 9.262 1.00 89.25 241 ASP A CA 1
ATOM 1690 C C . ASP A 1 241 ? -7.400 -10.838 10.580 1.00 89.25 241 ASP A C 1
ATOM 1692 O O . ASP A 1 241 ? -7.838 -11.382 11.585 1.00 89.25 241 ASP A O 1
ATOM 1696 N N . ALA A 1 242 ? -7.016 -9.557 10.595 1.00 89.00 242 ALA A N 1
ATOM 1697 C CA . ALA A 1 242 ? -7.119 -8.708 11.783 1.00 89.00 242 ALA A CA 1
ATOM 1698 C C . ALA A 1 242 ? -8.573 -8.560 12.263 1.00 89.00 242 ALA A C 1
ATOM 1700 O O . ALA A 1 242 ? -8.828 -8.643 13.462 1.00 89.00 242 ALA A O 1
ATOM 1701 N N . LEU A 1 243 ? -9.532 -8.422 11.339 1.00 87.62 243 LEU A N 1
ATOM 1702 C CA . LEU A 1 243 ? -10.962 -8.440 11.668 1.00 87.62 243 LEU A CA 1
ATOM 1703 C C . LEU A 1 243 ? -11.410 -9.819 12.176 1.00 87.62 243 LEU A C 1
ATOM 1705 O O . LEU A 1 243 ? -12.128 -9.904 13.173 1.00 87.62 243 LEU A O 1
ATOM 1709 N N . GLY A 1 244 ? -10.976 -10.898 11.515 1.00 85.31 244 GLY A N 1
ATOM 1710 C CA . GLY A 1 244 ? -11.311 -12.276 11.887 1.00 85.31 244 GLY A CA 1
ATOM 1711 C C . GLY A 1 244 ? -10.713 -12.728 13.224 1.00 85.31 244 GLY A C 1
ATOM 1712 O O . GLY A 1 244 ? -11.309 -13.548 13.917 1.00 85.31 244 GLY A O 1
ATOM 1713 N N . ASN A 1 245 ? -9.572 -12.162 13.616 1.00 85.00 245 ASN A N 1
ATOM 1714 C CA . ASN A 1 245 ? -8.860 -12.474 14.856 1.00 85.00 245 ASN A CA 1
ATOM 1715 C C . ASN A 1 245 ? -9.380 -11.697 16.074 1.00 85.00 245 ASN A C 1
ATOM 1717 O O . ASN A 1 245 ? -8.809 -11.810 17.160 1.00 85.00 245 ASN A O 1
ATOM 1721 N N . ASN A 1 246 ? -10.456 -10.923 15.926 1.00 89.88 246 ASN A N 1
ATOM 1722 C CA . ASN A 1 246 ? -11.133 -10.337 17.073 1.00 89.88 246 ASN A CA 1
ATOM 1723 C C . ASN A 1 246 ? -11.615 -11.428 18.038 1.00 89.88 246 ASN A C 1
ATOM 1725 O O . ASN A 1 246 ? -11.956 -12.549 17.648 1.00 89.88 246 ASN A O 1
ATOM 1729 N N . THR A 1 247 ? -11.654 -11.081 19.320 1.00 91.75 247 THR A N 1
ATOM 1730 C CA . THR A 1 247 ? -12.074 -11.992 20.384 1.00 91.75 247 THR A CA 1
ATOM 1731 C C . THR A 1 247 ? -13.172 -11.369 21.234 1.00 91.75 247 THR A C 1
ATOM 1733 O O . THR A 1 247 ? -13.314 -10.149 21.288 1.00 91.75 247 THR A O 1
ATOM 1736 N N . ILE A 1 248 ? -13.955 -12.214 21.899 1.00 91.00 248 ILE A N 1
ATOM 1737 C CA . ILE A 1 248 ? -14.997 -11.815 22.841 1.00 91.00 248 ILE A CA 1
ATOM 1738 C C . ILE A 1 248 ? -14.856 -12.596 24.150 1.00 91.00 248 ILE A C 1
ATOM 1740 O O . ILE A 1 248 ? -14.547 -13.790 24.159 1.00 91.00 248 ILE A O 1
ATOM 1744 N N . LYS A 1 249 ? -15.087 -11.906 25.266 1.00 91.81 249 LYS A N 1
ATOM 1745 C CA . LYS A 1 249 ? -15.141 -12.459 26.620 1.00 91.81 249 LYS A CA 1
ATOM 1746 C C . LYS A 1 249 ? -16.321 -11.826 27.344 1.00 91.81 249 LYS A C 1
ATOM 1748 O O . LYS A 1 249 ? -16.570 -10.636 27.163 1.00 91.81 249 LYS A O 1
ATOM 1753 N N . LEU A 1 250 ? -17.023 -12.596 28.166 1.00 90.31 250 LEU A N 1
ATOM 1754 C CA . LEU A 1 250 ? -18.160 -12.101 28.938 1.00 90.31 250 LEU A CA 1
ATOM 1755 C C . LEU A 1 250 ? -17.805 -12.120 30.425 1.00 90.31 250 LEU A C 1
ATOM 1757 O O . LEU A 1 250 ? -17.241 -13.094 30.927 1.00 90.31 250 LEU A O 1
ATOM 1761 N N . GLY A 1 251 ? -18.069 -11.008 31.107 1.00 84.62 251 GLY A N 1
ATOM 1762 C CA . GLY A 1 251 ? -17.844 -10.841 32.542 1.00 84.62 251 GLY A CA 1
ATOM 1763 C C . GLY A 1 251 ? -19.150 -10.926 33.324 1.00 84.62 251 GLY A C 1
ATOM 1764 O O . GLY A 1 251 ? -20.208 -10.583 32.800 1.00 84.62 251 GLY A O 1
ATOM 1765 N N . GLY A 1 252 ? -19.063 -11.375 34.574 1.00 85.19 252 GLY A N 1
ATOM 1766 C CA . GLY A 1 252 ? -20.168 -11.336 35.532 1.00 85.19 252 GLY A CA 1
ATOM 1767 C C . GLY A 1 252 ? -19.748 -10.678 36.845 1.00 85.19 252 GLY A C 1
ATOM 1768 O O . GLY A 1 252 ? -18.629 -10.183 36.974 1.00 85.19 252 GLY A O 1
ATOM 1769 N N . ASN A 1 253 ? -20.630 -10.711 37.848 1.00 78.19 253 ASN A N 1
ATOM 1770 C CA . ASN A 1 253 ? -20.337 -10.195 39.192 1.00 78.19 253 ASN A CA 1
ATOM 1771 C C . ASN A 1 253 ? -19.135 -10.906 39.845 1.00 78.19 253 ASN A C 1
ATOM 1773 O O . ASN A 1 253 ? -18.447 -10.315 40.673 1.00 78.19 253 ASN A O 1
ATOM 1777 N N . THR A 1 254 ? -18.866 -12.158 39.458 1.00 81.19 254 THR A N 1
ATOM 1778 C CA . THR A 1 254 ? -17.633 -12.886 39.769 1.00 81.19 254 THR A CA 1
ATOM 1779 C C . THR A 1 254 ? -17.130 -13.615 38.518 1.00 81.19 254 THR A C 1
ATOM 1781 O O . THR A 1 254 ? -17.883 -14.303 37.831 1.00 81.19 254 THR A O 1
ATOM 1784 N N . GLY A 1 255 ? -15.838 -13.469 38.213 1.00 88.56 255 GLY A N 1
ATOM 1785 C CA . GLY A 1 255 ? -15.183 -14.173 37.109 1.00 88.56 255 GLY A CA 1
ATOM 1786 C C . GLY A 1 255 ? -15.553 -13.695 35.697 1.00 88.56 255 GLY A C 1
ATOM 1787 O O . GLY A 1 255 ? -16.269 -12.719 35.476 1.00 88.56 255 GLY A O 1
ATOM 1788 N N . THR A 1 256 ? -14.998 -14.399 34.714 1.00 91.06 256 THR A N 1
ATOM 1789 C CA . THR A 1 256 ? -15.148 -14.131 33.277 1.00 91.06 256 THR A CA 1
ATOM 1790 C C . THR A 1 256 ? -15.113 -15.452 32.516 1.00 91.06 256 THR A C 1
ATOM 1792 O O . THR A 1 256 ? -14.390 -16.353 32.941 1.00 91.06 256 THR A O 1
ATOM 1795 N N . THR A 1 257 ? -15.804 -15.559 31.382 1.00 91.12 257 THR A N 1
ATOM 1796 C CA . THR A 1 257 ? -15.706 -16.734 30.493 1.00 91.12 257 THR A CA 1
ATOM 1797 C C . THR A 1 257 ? -14.317 -16.860 29.873 1.00 91.12 257 THR A C 1
ATOM 1799 O O . THR A 1 257 ? -13.565 -15.895 29.854 1.00 91.12 257 THR A O 1
ATOM 1802 N N . ASP A 1 258 ? -13.977 -17.992 29.266 1.00 90.19 258 ASP A N 1
ATOM 1803 C CA . ASP A 1 258 ? -12.776 -18.058 28.427 1.00 90.19 258 ASP A CA 1
ATOM 1804 C C . ASP A 1 258 ? -12.917 -17.155 27.193 1.00 90.19 258 ASP A C 1
ATOM 1806 O O . ASP A 1 258 ? -14.017 -16.995 26.652 1.00 90.19 258 ASP A O 1
ATOM 1810 N N . THR A 1 259 ? -11.805 -16.578 26.733 1.00 91.44 259 THR A N 1
ATOM 1811 C CA . THR A 1 259 ? -11.751 -15.781 25.500 1.00 91.44 259 THR A CA 1
ATOM 1812 C C . THR A 1 259 ? -12.145 -16.640 24.297 1.00 91.44 259 THR A C 1
ATOM 1814 O O . THR A 1 259 ? -11.561 -17.697 24.065 1.00 91.44 259 THR A O 1
ATOM 1817 N N . GLN A 1 260 ? -13.118 -16.185 23.508 1.00 90.88 260 GLN A N 1
ATOM 1818 C CA . GLN A 1 260 ? -13.558 -16.850 22.281 1.00 90.88 260 GLN A CA 1
ATOM 1819 C C . GLN A 1 260 ? -13.130 -16.028 21.061 1.00 90.88 260 GLN A C 1
ATOM 1821 O O . GLN A 1 260 ? -13.409 -14.835 21.003 1.00 90.88 260 GLN A O 1
ATOM 1826 N N . ALA A 1 261 ? -12.470 -16.643 20.079 1.00 89.44 261 ALA A N 1
ATOM 1827 C CA . ALA A 1 261 ? -12.194 -16.005 18.787 1.00 89.44 261 ALA A CA 1
ATOM 1828 C C . ALA A 1 261 ? -13.476 -15.915 17.950 1.00 89.44 261 ALA A C 1
ATOM 1830 O O . ALA A 1 261 ? -14.244 -16.875 17.944 1.00 89.44 261 ALA A O 1
ATOM 1831 N N . LEU A 1 262 ? -13.710 -14.806 17.241 1.00 88.69 262 LEU A N 1
ATOM 1832 C CA . LEU A 1 262 ? -14.955 -14.611 16.489 1.00 88.69 262 LEU A CA 1
ATOM 1833 C C . LEU A 1 262 ? -15.066 -15.495 15.236 1.00 88.69 262 LEU A C 1
ATOM 1835 O O . LEU A 1 262 ? -16.167 -15.812 14.793 1.00 88.69 262 LEU A O 1
ATOM 1839 N N . ASN A 1 263 ? -13.940 -15.939 14.685 1.00 87.19 263 ASN A N 1
ATOM 1840 C CA . ASN A 1 263 ? -13.847 -16.734 13.458 1.00 87.19 263 ASN A CA 1
ATOM 1841 C C . ASN A 1 263 ? -13.944 -18.260 13.673 1.00 87.19 263 ASN A C 1
ATOM 1843 O O . ASN A 1 263 ? -13.327 -19.030 12.934 1.00 87.19 263 ASN A O 1
ATOM 1847 N N . LYS A 1 264 ? -14.704 -18.732 14.670 1.00 86.75 264 LYS A N 1
ATOM 1848 C CA . LYS A 1 264 ? -14.853 -20.177 14.914 1.00 86.75 264 LYS A CA 1
ATOM 1849 C C . LYS A 1 264 ? -15.642 -20.879 13.805 1.00 86.75 264 LYS A C 1
ATOM 1851 O O . LYS A 1 264 ? -16.736 -20.461 13.422 1.00 86.75 264 LYS A O 1
ATOM 1856 N N . GLN A 1 265 ? -15.103 -22.003 13.334 1.00 83.62 265 GLN A N 1
ATOM 1857 C CA . GLN A 1 265 ? -15.788 -22.898 12.404 1.00 83.62 265 GLN A CA 1
ATOM 1858 C C . GLN A 1 265 ? -17.064 -23.454 13.061 1.00 83.62 265 GLN A C 1
ATOM 1860 O O . GLN A 1 265 ? -16.999 -24.001 14.157 1.00 83.62 265 GLN A O 1
ATOM 1865 N N . GLY A 1 266 ? -18.216 -23.298 12.399 1.00 83.50 266 GLY A N 1
ATOM 1866 C CA . GLY A 1 266 ? -19.527 -23.686 12.944 1.00 83.50 266 GLY A CA 1
ATOM 1867 C C . GLY A 1 266 ? -20.264 -22.584 13.720 1.00 83.50 266 GLY A C 1
ATOM 1868 O O . GLY A 1 266 ? -21.377 -22.820 14.179 1.00 83.50 266 GLY A O 1
ATOM 1869 N N . GLY A 1 267 ? -19.691 -21.378 13.818 1.00 82.00 267 GLY A N 1
ATOM 1870 C CA . GLY A 1 267 ? -20.297 -20.239 14.510 1.00 82.00 267 GLY A CA 1
ATOM 1871 C C . GLY A 1 267 ? -20.004 -20.210 16.013 1.00 82.00 267 GLY A C 1
ATOM 1872 O O . GLY A 1 267 ? -19.392 -21.117 16.579 1.00 82.00 267 GLY A O 1
ATOM 1873 N N . LEU A 1 268 ? -20.413 -19.123 16.668 1.00 87.44 268 LEU A N 1
ATOM 1874 C CA . LEU A 1 268 ? -20.256 -18.942 18.111 1.00 87.44 268 LEU A CA 1
ATOM 1875 C C . LEU A 1 268 ? -21.547 -19.323 18.825 1.00 87.44 268 LEU A C 1
ATOM 1877 O O . LEU A 1 268 ? -22.603 -18.771 18.527 1.00 87.44 268 LEU A O 1
ATOM 1881 N N . GLN A 1 269 ? -21.446 -20.211 19.811 1.00 85.56 269 GLN A N 1
ATOM 1882 C CA . GLN A 1 269 ? -22.537 -20.508 20.732 1.00 85.56 269 GLN A CA 1
ATOM 1883 C C . GLN A 1 269 ? -22.178 -19.998 22.129 1.00 85.56 269 GLN A C 1
ATOM 1885 O O . GLN A 1 269 ? -21.180 -20.424 22.715 1.00 85.56 269 GLN A O 1
ATOM 1890 N N . PHE A 1 270 ? -22.999 -19.097 22.671 1.00 85.25 270 PHE A N 1
ATOM 1891 C CA . PHE A 1 270 ? -22.873 -18.623 24.045 1.00 85.25 270 PHE A CA 1
ATOM 1892 C C . PHE A 1 270 ? -23.906 -19.312 24.936 1.00 85.25 270 PHE A C 1
ATOM 1894 O O . PHE A 1 270 ? -25.105 -19.065 24.833 1.00 85.25 270 PHE A O 1
ATOM 1901 N N . ASN A 1 271 ? -23.428 -20.186 25.819 1.00 85.44 271 ASN A N 1
ATOM 1902 C CA . ASN A 1 271 ? -24.280 -20.858 26.790 1.00 85.44 271 ASN A CA 1
ATOM 1903 C C . ASN A 1 271 ? -24.406 -19.990 28.048 1.00 85.44 271 ASN A C 1
ATOM 1905 O O . ASN A 1 271 ? -23.443 -19.864 28.805 1.00 85.44 271 ASN A O 1
ATOM 1909 N N . VAL A 1 272 ? -25.596 -19.444 28.303 1.00 88.56 272 VAL A N 1
ATOM 1910 C CA . VAL A 1 272 ? -25.955 -18.888 29.617 1.00 88.56 272 VAL A CA 1
ATOM 1911 C C . VAL A 1 272 ? -26.480 -20.040 30.463 1.00 88.56 272 VAL A C 1
ATOM 1913 O O . VAL A 1 272 ? -27.377 -20.753 30.023 1.00 88.56 272 VAL A O 1
ATOM 1916 N N . LYS A 1 273 ? -25.897 -20.263 31.643 1.00 86.69 273 LYS A N 1
ATOM 1917 C CA . LYS A 1 273 ? -26.330 -21.316 32.570 1.00 86.69 273 LYS A CA 1
ATOM 1918 C C . LYS A 1 273 ? -27.018 -20.691 33.775 1.00 86.69 273 LYS A C 1
ATOM 1920 O O . LYS A 1 273 ? -26.438 -19.823 34.422 1.00 86.69 273 LYS A O 1
ATOM 1925 N N . GLY A 1 274 ? -28.216 -21.166 34.094 1.00 88.25 274 GLY A N 1
ATOM 1926 C CA . GLY A 1 274 ? -28.850 -20.908 35.383 1.00 88.25 274 GLY A CA 1
ATOM 1927 C C . GLY A 1 274 ? -28.170 -21.699 36.510 1.00 88.25 274 GLY A C 1
ATOM 1928 O O . GLY A 1 274 ? -27.758 -22.842 36.308 1.00 88.25 274 GLY A O 1
ATOM 1929 N N . ALA A 1 275 ? -28.021 -21.085 37.683 1.00 87.12 275 ALA A N 1
ATOM 1930 C CA . ALA A 1 275 ? -27.524 -21.717 38.906 1.00 87.12 275 ALA A CA 1
ATOM 1931 C C . ALA A 1 275 ? -28.253 -21.127 40.125 1.00 87.12 275 ALA A C 1
ATOM 1933 O O . ALA A 1 275 ? -28.776 -20.017 40.046 1.00 87.12 275 ALA A O 1
ATOM 1934 N N . ASN A 1 276 ? -28.250 -21.843 41.257 1.00 88.00 276 ASN A N 1
ATOM 1935 C CA . ASN A 1 276 ? -28.755 -21.370 42.558 1.00 88.00 276 ASN A CA 1
ATOM 1936 C C . ASN A 1 276 ? -30.178 -20.782 42.532 1.00 88.00 276 ASN A C 1
ATOM 1938 O O . ASN A 1 276 ? -30.392 -19.678 43.030 1.00 88.00 276 ASN A O 1
ATOM 1942 N N . GLY A 1 277 ? -31.153 -21.488 41.966 1.00 88.50 277 GLY A N 1
ATOM 1943 C CA . GLY A 1 277 ? -32.526 -20.982 41.952 1.00 88.50 277 GLY A CA 1
ATOM 1944 C C . GLY A 1 277 ? -32.951 -20.334 40.638 1.00 88.50 277 GLY A C 1
ATOM 1945 O O . GLY A 1 277 ? -34.070 -19.837 40.551 1.00 88.50 277 GLY A O 1
ATOM 1946 N N . LEU A 1 278 ? -32.062 -20.275 39.640 1.00 92.25 278 LEU A N 1
ATOM 1947 C CA . LEU A 1 278 ? -32.309 -19.664 38.335 1.00 92.25 278 LEU A CA 1
ATOM 1948 C C . LEU A 1 278 ? -32.220 -20.702 37.213 1.00 92.25 278 LEU A C 1
ATOM 1950 O O . LEU A 1 278 ? -31.338 -21.561 37.213 1.00 92.25 278 LEU A O 1
ATOM 1954 N N . THR A 1 279 ? -33.079 -20.559 36.211 1.00 91.75 279 THR A N 1
ATOM 1955 C CA . THR A 1 279 ? -33.013 -21.245 34.918 1.00 91.75 279 THR A CA 1
ATOM 1956 C C . THR A 1 279 ? -32.857 -20.234 33.787 1.00 91.75 279 THR A C 1
ATOM 1958 O O . THR A 1 279 ? -33.079 -19.034 33.950 1.00 91.75 279 THR A O 1
ATOM 1961 N N . THR A 1 280 ? -32.409 -20.720 32.634 1.00 92.75 280 THR A N 1
ATOM 1962 C CA . THR A 1 280 ? -32.139 -19.904 31.449 1.00 92.75 280 THR A CA 1
ATOM 1963 C C . THR A 1 280 ? -32.805 -20.531 30.236 1.00 92.75 280 THR A C 1
ATOM 1965 O O . THR A 1 280 ? -32.549 -21.700 29.937 1.00 92.75 280 THR A O 1
ATOM 1968 N N . LYS A 1 281 ? -33.614 -19.757 29.513 1.00 90.62 281 LYS A N 1
ATOM 1969 C CA . LYS A 1 281 ? -34.326 -20.191 28.307 1.00 90.62 281 LYS A CA 1
ATOM 1970 C C . LYS A 1 281 ? -33.970 -19.276 27.139 1.00 90.62 281 LYS A C 1
ATOM 1972 O O . LYS A 1 281 ? -34.204 -18.075 27.203 1.00 90.62 281 LYS A O 1
ATOM 1977 N N . ALA A 1 282 ? -33.412 -19.844 26.073 1.00 90.94 282 ALA A N 1
ATOM 1978 C CA . ALA A 1 282 ? -33.150 -19.124 24.828 1.00 90.94 282 ALA A CA 1
ATOM 1979 C C . ALA A 1 282 ? -34.300 -19.363 23.839 1.00 90.94 282 ALA A C 1
ATOM 1981 O O . ALA A 1 282 ? -34.669 -20.512 23.590 1.00 90.94 282 ALA A O 1
ATOM 1982 N N . SER A 1 283 ? -34.874 -18.294 23.287 1.00 90.62 283 SER A N 1
ATOM 1983 C CA . SER A 1 283 ? -35.922 -18.370 22.264 1.00 90.62 283 SER A CA 1
ATOM 1984 C C . SER A 1 283 ? -35.910 -17.110 21.404 1.00 90.62 283 SER A C 1
ATOM 1986 O O . SER A 1 283 ? -36.012 -16.002 21.921 1.00 90.62 283 SER A O 1
ATOM 1988 N N . GLY A 1 284 ? -35.837 -17.267 20.081 1.00 88.62 284 GLY A N 1
ATOM 1989 C CA . GLY A 1 284 ? -35.739 -16.127 19.168 1.00 88.62 284 GLY A CA 1
ATOM 1990 C C . GLY A 1 284 ? -34.472 -15.305 19.422 1.00 88.62 284 GLY A C 1
ATOM 1991 O O . GLY A 1 284 ? -33.373 -15.856 19.409 1.00 88.62 284 GLY A O 1
ATOM 1992 N N . ASN A 1 285 ? -34.643 -14.001 19.655 1.00 88.69 285 ASN A N 1
ATOM 1993 C CA . ASN A 1 285 ? -33.546 -13.055 19.887 1.00 88.69 285 ASN A CA 1
ATOM 1994 C C . ASN A 1 285 ? -33.175 -12.900 21.375 1.00 88.69 285 ASN A C 1
ATOM 1996 O O . ASN A 1 285 ? -32.195 -12.221 21.677 1.00 88.69 285 ASN A O 1
ATOM 2000 N N . ASP A 1 286 ? -33.931 -13.521 22.287 1.00 87.75 286 ASP A N 1
ATOM 2001 C CA . ASP A 1 286 ? -33.809 -13.304 23.727 1.00 87.75 286 ASP A CA 1
ATOM 2002 C C . ASP A 1 286 ? -33.268 -14.539 24.461 1.00 87.75 286 ASP A C 1
ATOM 2004 O O . ASP A 1 286 ? -33.594 -15.691 24.147 1.00 87.75 286 ASP A O 1
ATOM 2008 N N . VAL A 1 287 ? -32.473 -14.284 25.504 1.00 91.88 287 VAL A N 1
ATOM 2009 C CA . VAL A 1 287 ? -32.164 -15.256 26.558 1.00 91.88 287 VAL A CA 1
ATOM 2010 C C . VAL A 1 287 ? -32.810 -14.767 27.846 1.00 91.88 287 VAL A C 1
ATOM 2012 O O . VAL A 1 287 ? -32.389 -13.766 28.422 1.00 91.88 287 VAL A O 1
ATOM 2015 N N . THR A 1 288 ? -33.836 -15.473 28.309 1.00 89.56 288 THR A N 1
ATOM 2016 C CA . THR A 1 288 ? -34.526 -15.163 29.562 1.00 89.56 288 THR A CA 1
ATOM 2017 C C . THR A 1 288 ? -33.824 -15.868 30.716 1.00 89.56 288 THR A C 1
ATOM 2019 O O . THR A 1 288 ? -33.635 -17.083 30.673 1.00 89.56 288 THR A O 1
ATOM 2022 N N . VAL A 1 289 ? -33.443 -15.109 31.745 1.00 92.62 289 VAL A N 1
ATOM 2023 C CA . VAL A 1 289 ? -33.030 -15.640 33.050 1.00 92.62 289 VAL A CA 1
ATOM 2024 C C . VAL A 1 289 ? -34.238 -15.534 33.971 1.00 92.62 289 VAL A C 1
ATOM 2026 O O . VAL A 1 289 ? -34.727 -14.434 34.221 1.00 92.62 289 VAL A O 1
ATOM 2029 N N . GLU A 1 290 ? -34.733 -16.662 34.459 1.00 91.44 290 GLU A N 1
ATOM 2030 C CA . GLU A 1 290 ? -35.911 -16.724 35.324 1.00 91.44 290 GLU A CA 1
ATOM 2031 C C . GLU A 1 290 ? -35.629 -17.575 36.561 1.00 91.44 290 GLU A C 1
ATOM 2033 O O . GLU A 1 290 ? -34.674 -18.347 36.582 1.00 91.44 290 GLU A O 1
ATOM 2038 N N . MET A 1 291 ? -36.430 -17.428 37.616 1.00 92.12 291 MET A N 1
ATOM 2039 C CA . MET A 1 291 ? -36.324 -18.325 38.769 1.00 92.12 291 MET A CA 1
ATOM 2040 C C . MET A 1 291 ? -36.792 -19.727 38.387 1.00 92.12 291 MET A C 1
ATOM 2042 O O . MET A 1 291 ? -37.760 -19.875 37.642 1.00 92.12 291 MET A O 1
ATOM 2046 N N . ASP A 1 292 ? -36.127 -20.755 38.909 1.00 90.50 292 ASP A N 1
ATOM 2047 C CA . ASP A 1 292 ? -36.633 -22.115 38.792 1.00 90.50 292 ASP A CA 1
ATOM 2048 C C . ASP A 1 292 ? -37.969 -22.266 39.529 1.00 90.50 292 ASP A C 1
ATOM 2050 O O . ASP A 1 292 ? -38.304 -21.507 40.448 1.00 90.50 292 ASP A O 1
ATOM 2054 N N . THR A 1 293 ? -38.766 -23.234 39.079 1.00 88.69 293 THR A N 1
ATOM 2055 C CA . THR A 1 293 ? -40.134 -23.446 39.566 1.00 88.69 293 THR A CA 1
ATOM 2056 C C . THR A 1 293 ? -40.178 -23.689 41.070 1.00 88.69 293 THR A C 1
ATOM 2058 O O . THR A 1 293 ? -41.091 -23.206 41.738 1.00 88.69 293 THR A O 1
ATOM 2061 N N . ASP A 1 294 ? -39.174 -24.373 41.617 1.00 86.44 294 ASP A N 1
ATOM 2062 C CA . ASP A 1 294 ? -39.124 -24.755 43.027 1.00 86.44 294 ASP A CA 1
ATOM 2063 C C . ASP A 1 294 ? -38.774 -23.561 43.925 1.00 86.44 294 ASP A C 1
ATOM 2065 O O . ASP A 1 294 ? -39.385 -23.349 44.973 1.00 86.44 294 ASP A O 1
ATOM 2069 N N . THR A 1 295 ? -37.808 -22.744 43.510 1.00 87.62 295 THR A N 1
ATOM 2070 C CA . THR A 1 295 ? -37.388 -21.512 44.187 1.00 87.62 295 THR A CA 1
ATOM 2071 C C . THR A 1 295 ? -38.482 -20.466 44.112 1.00 87.62 295 THR A C 1
ATOM 2073 O O . THR A 1 295 ? -38.815 -19.856 45.131 1.00 87.62 295 THR A O 1
ATOM 2076 N N . LYS A 1 296 ? -39.116 -20.319 42.942 1.00 87.31 296 LYS A N 1
ATOM 2077 C CA . LYS A 1 296 ? -40.297 -19.471 42.795 1.00 87.31 296 LYS A CA 1
ATOM 2078 C C . LYS A 1 296 ? -41.408 -19.922 43.746 1.00 87.31 296 LYS A C 1
ATOM 2080 O O . LYS A 1 296 ? -41.936 -19.092 44.476 1.00 87.31 296 LYS A O 1
ATOM 2085 N N . ALA A 1 297 ? -41.713 -21.219 43.814 1.00 81.75 297 ALA A N 1
ATOM 2086 C CA . ALA A 1 297 ? -42.733 -21.747 44.720 1.00 81.75 297 ALA A CA 1
ATOM 2087 C C . ALA A 1 297 ? -42.382 -21.540 46.205 1.00 81.75 297 ALA A C 1
ATOM 2089 O O . ALA A 1 297 ? -43.270 -21.281 47.017 1.00 81.75 297 ALA A O 1
ATOM 2090 N N . LYS A 1 298 ? -41.100 -21.629 46.584 1.00 80.56 298 LYS A N 1
ATOM 2091 C CA . LYS A 1 298 ? -40.643 -21.327 47.951 1.00 80.56 298 LYS A CA 1
ATOM 2092 C C . LYS A 1 298 ? -40.811 -19.850 48.305 1.00 80.56 298 LYS A C 1
ATOM 2094 O O . LYS A 1 298 ? -41.245 -19.562 49.413 1.00 80.56 298 LYS A O 1
ATOM 2099 N N . ILE A 1 299 ? -40.494 -18.933 47.388 1.00 80.62 299 ILE A N 1
ATOM 2100 C CA . ILE A 1 299 ? -40.669 -17.485 47.589 1.00 80.62 299 ILE A CA 1
ATOM 2101 C C . ILE A 1 299 ? -42.154 -17.122 47.621 1.00 80.62 299 ILE A C 1
ATOM 2103 O O . ILE A 1 299 ? -42.584 -16.408 48.524 1.00 80.62 299 ILE A O 1
ATOM 2107 N N . ASP A 1 300 ? -42.951 -17.661 46.698 1.00 74.62 300 ASP A N 1
ATOM 2108 C CA . ASP A 1 300 ? -44.396 -17.433 46.664 1.00 74.62 300 ASP A CA 1
ATOM 2109 C C . ASP A 1 300 ? -45.070 -17.917 47.967 1.00 74.62 300 ASP A C 1
ATOM 2111 O O . ASP A 1 300 ? -46.017 -17.287 48.424 1.00 74.62 300 ASP A O 1
ATOM 2115 N N . ASN A 1 301 ? -44.551 -18.971 48.614 1.00 67.06 301 ASN A N 1
ATOM 2116 C CA . ASN A 1 301 ? -45.040 -19.495 49.901 1.00 67.06 301 ASN A CA 1
ATOM 2117 C C . ASN A 1 301 ? -44.328 -18.927 51.150 1.00 67.06 301 ASN A C 1
ATOM 2119 O O . ASN A 1 301 ? -44.642 -19.336 52.272 1.00 67.06 301 ASN A O 1
ATOM 2123 N N . ALA A 1 302 ? -43.355 -18.023 51.005 1.00 76.50 302 ALA A N 1
ATOM 2124 C CA . ALA A 1 302 ? -42.645 -17.442 52.144 1.00 76.50 302 ALA A CA 1
ATOM 2125 C C . ALA A 1 302 ? -43.506 -16.361 52.807 1.00 76.50 302 ALA A C 1
ATOM 2127 O O . ALA A 1 302 ? -43.689 -15.301 52.215 1.00 76.50 302 ALA A O 1
ATOM 2128 N N . ALA A 1 303 ? -44.028 -16.613 54.015 1.00 68.75 303 ALA A N 1
ATOM 2129 C CA . ALA A 1 303 ? -44.949 -15.719 54.729 1.00 68.75 303 ALA A CA 1
ATOM 2130 C C . ALA A 1 303 ? -44.566 -14.230 54.594 1.00 68.75 303 ALA A C 1
ATOM 2132 O O . ALA A 1 303 ? -43.523 -13.788 55.081 1.00 68.75 303 ALA A O 1
ATOM 2133 N N . ASN A 1 304 ? -45.407 -13.459 53.907 1.00 66.31 304 ASN A N 1
ATOM 2134 C CA . ASN A 1 304 ? -45.267 -12.011 53.784 1.00 66.31 304 ASN A CA 1
ATOM 2135 C C . ASN A 1 304 ? -45.869 -11.305 55.018 1.00 66.31 304 ASN A C 1
ATOM 2137 O O . ASN A 1 304 ? -46.435 -11.939 55.907 1.00 66.31 304 ASN A O 1
ATOM 2141 N N . LYS A 1 305 ? -45.740 -9.972 55.103 1.00 71.75 305 LYS A N 1
ATOM 2142 C CA . LYS A 1 305 ? -46.175 -9.201 56.289 1.00 71.75 305 LYS A CA 1
ATOM 2143 C C . LYS A 1 305 ? -47.662 -9.356 56.631 1.00 71.75 305 LYS A C 1
ATOM 2145 O O . LYS A 1 305 ? -48.017 -9.184 57.791 1.00 71.75 305 LYS A O 1
ATOM 2150 N N . ASP A 1 306 ? -48.509 -9.635 55.644 1.00 71.81 306 ASP A N 1
ATOM 2151 C CA . ASP A 1 306 ? -49.955 -9.797 55.821 1.00 71.81 306 ASP A CA 1
ATOM 2152 C C . ASP A 1 306 ? -50.409 -11.269 55.843 1.00 71.81 306 ASP A C 1
ATOM 2154 O O . ASP A 1 306 ? -51.600 -11.539 55.986 1.00 71.81 306 ASP A O 1
ATOM 2158 N N . LEU A 1 307 ? -49.467 -12.220 55.756 1.00 72.81 307 LEU A N 1
ATOM 2159 C CA . LEU A 1 307 ? -49.690 -13.670 55.789 1.00 72.81 307 LEU A CA 1
ATOM 2160 C C . LEU A 1 307 ? -50.652 -14.186 54.698 1.00 72.81 307 LEU A C 1
ATOM 2162 O O . LEU A 1 307 ? -51.140 -15.319 54.781 1.00 72.81 307 LEU A O 1
ATOM 2166 N N . SER A 1 308 ? -50.932 -13.385 53.664 1.00 73.50 308 SER A N 1
ATOM 2167 C CA . SER A 1 308 ? -51.888 -13.727 52.600 1.00 73.50 308 SER A CA 1
ATOM 2168 C C . SER A 1 308 ? -51.447 -14.928 51.763 1.00 73.50 308 SER A C 1
ATOM 2170 O O . SER A 1 308 ? -52.282 -15.607 51.164 1.00 73.50 308 SER A O 1
ATOM 2172 N N . ASN A 1 309 ? -50.152 -15.237 51.773 1.00 74.62 309 ASN A N 1
ATOM 2173 C CA . ASN A 1 309 ? -49.542 -16.309 50.999 1.00 74.62 309 ASN A CA 1
ATOM 2174 C C . ASN A 1 309 ? -49.293 -17.611 51.784 1.00 74.62 309 ASN A C 1
ATOM 2176 O O . ASN A 1 309 ? -48.620 -18.517 51.295 1.00 74.62 309 ASN A O 1
ATOM 2180 N N . ILE A 1 310 ? -49.852 -17.740 52.991 1.00 75.75 310 ILE A N 1
ATOM 2181 C CA . ILE A 1 310 ? -49.809 -18.997 53.742 1.00 75.75 310 ILE A CA 1
ATOM 2182 C C . ILE A 1 310 ? -50.790 -20.013 53.134 1.00 75.75 310 ILE A C 1
ATOM 2184 O O . ILE A 1 310 ? -51.987 -19.745 52.981 1.00 75.75 310 ILE A O 1
ATOM 2188 N N . THR A 1 311 ? -50.290 -21.215 52.834 1.00 71.50 311 THR A N 1
ATOM 2189 C CA . THR A 1 311 ? -51.087 -22.342 52.320 1.00 71.50 311 THR A CA 1
ATOM 2190 C C . THR A 1 311 ? -52.147 -22.809 53.325 1.00 71.50 311 THR A C 1
ATOM 2192 O O . THR A 1 311 ? -52.048 -22.558 54.526 1.00 71.50 311 THR A O 1
ATOM 2195 N N . ALA A 1 312 ? -53.160 -23.555 52.871 1.00 71.12 312 ALA A N 1
ATOM 2196 C CA . ALA A 1 312 ? -54.199 -24.098 53.756 1.00 71.12 312 ALA A CA 1
ATOM 2197 C C . ALA A 1 312 ? -53.626 -24.927 54.930 1.00 71.12 312 ALA A C 1
ATOM 2199 O O . ALA A 1 312 ? -54.135 -24.848 56.047 1.00 71.12 312 ALA A O 1
ATOM 2200 N N . GLY A 1 313 ? -52.526 -25.657 54.704 1.00 69.56 313 GLY A N 1
ATOM 2201 C CA . GLY A 1 313 ? -51.811 -26.385 55.757 1.00 69.56 313 GLY A CA 1
ATOM 2202 C C . GLY A 1 313 ? -51.115 -25.465 56.766 1.00 69.56 313 GLY A C 1
ATOM 2203 O O . GLY A 1 313 ? -51.217 -25.694 57.967 1.00 69.56 313 GLY A O 1
ATOM 2204 N N . GLY A 1 314 ? -50.474 -24.384 56.308 1.00 70.38 314 GLY A N 1
ATOM 2205 C CA . GLY A 1 314 ? -49.875 -23.387 57.204 1.00 70.38 314 GLY A CA 1
ATOM 2206 C C . GLY A 1 314 ? -50.919 -22.626 58.028 1.00 70.38 314 GLY A C 1
ATOM 2207 O O . GLY A 1 314 ? -50.704 -22.377 59.212 1.00 70.38 314 GLY A O 1
ATOM 2208 N N . LYS A 1 315 ? -52.097 -22.345 57.448 1.00 69.56 315 LYS A N 1
ATOM 2209 C CA . LYS A 1 315 ? -53.240 -21.778 58.184 1.00 69.56 315 LYS A CA 1
ATOM 2210 C C . LYS A 1 315 ? -53.697 -22.713 59.305 1.00 69.56 315 LYS A C 1
ATOM 2212 O O . LYS A 1 315 ? -53.956 -22.235 60.403 1.00 69.56 315 LYS A O 1
ATOM 2217 N N . LYS A 1 316 ? -53.722 -24.028 59.052 1.00 66.19 316 LYS A N 1
ATOM 2218 C CA . LYS A 1 316 ? -54.076 -25.044 60.054 1.00 66.19 316 LYS A CA 1
ATOM 2219 C C . LYS A 1 316 ? -53.089 -25.083 61.228 1.00 66.19 316 LYS A C 1
ATOM 2221 O O . LYS A 1 316 ? -53.516 -25.114 62.374 1.00 66.19 316 LYS A O 1
ATOM 2226 N N . VAL A 1 317 ? -51.781 -25.016 60.961 1.00 69.31 317 VAL A N 1
ATOM 2227 C CA . VAL A 1 317 ? -50.766 -24.949 62.031 1.00 69.31 317 VAL A CA 1
ATOM 2228 C C . VAL A 1 317 ? -50.962 -23.702 62.897 1.00 69.31 317 VAL A C 1
ATOM 2230 O O . VAL A 1 317 ? -50.878 -23.798 64.113 1.00 69.31 317 VAL A O 1
ATOM 2233 N N . ILE A 1 318 ? -51.282 -22.548 62.300 1.00 68.50 318 ILE A N 1
ATOM 2234 C CA . ILE A 1 318 ? -51.523 -21.300 63.044 1.00 68.50 318 ILE A CA 1
ATOM 2235 C C . ILE A 1 318 ? -52.783 -21.387 63.921 1.00 68.50 318 ILE A C 1
ATOM 2237 O O . ILE A 1 318 ? -52.793 -20.846 65.026 1.00 68.50 318 ILE A O 1
ATOM 2241 N N . THR A 1 319 ? -53.839 -22.067 63.467 1.00 60.59 319 THR A N 1
ATOM 2242 C CA . THR A 1 319 ? -55.079 -22.224 64.248 1.00 60.59 319 THR A CA 1
ATOM 2243 C C . THR A 1 319 ? -54.979 -23.250 65.374 1.00 60.59 319 THR A C 1
ATOM 2245 O O . THR A 1 319 ? -55.736 -23.136 66.333 1.00 60.59 319 THR A O 1
ATOM 2248 N N . ASP A 1 320 ? -54.046 -24.202 65.288 1.00 62.19 320 ASP A N 1
ATOM 2249 C CA . ASP A 1 320 ? -53.847 -25.265 66.287 1.00 62.19 320 ASP A CA 1
ATOM 2250 C C . ASP A 1 320 ? -52.922 -24.826 67.456 1.00 62.19 320 ASP A C 1
ATOM 2252 O O . ASP A 1 320 ? -52.676 -25.602 68.373 1.00 62.19 320 ASP A O 1
ATOM 2256 N N . LEU A 1 321 ? -52.396 -23.588 67.455 1.00 67.00 321 LEU A N 1
ATOM 2257 C CA . LEU A 1 321 ? -51.422 -23.106 68.456 1.00 67.00 321 LEU A CA 1
ATOM 2258 C C . LEU A 1 321 ? -52.012 -22.718 69.823 1.00 67.00 321 LEU A C 1
ATOM 2260 O O . LEU A 1 321 ? -51.247 -22.552 70.771 1.00 67.00 321 LEU A O 1
ATOM 2264 N N . VAL A 1 322 ? -53.328 -22.521 69.943 1.00 66.81 322 VAL A N 1
ATOM 2265 C CA . VAL A 1 322 ? -53.955 -22.102 71.210 1.00 66.81 322 VAL A CA 1
ATOM 2266 C C . VAL A 1 322 ? -55.142 -23.001 71.527 1.00 66.81 322 VAL A C 1
ATOM 2268 O O . VAL A 1 322 ? -56.229 -22.820 70.980 1.00 66.81 322 VAL A O 1
ATOM 2271 N N . ASP A 1 323 ? -54.914 -23.927 72.454 1.00 66.69 323 ASP A N 1
ATOM 2272 C CA . ASP A 1 323 ? -55.940 -24.701 73.146 1.00 66.69 323 ASP A CA 1
ATOM 2273 C C . ASP A 1 323 ? -56.047 -24.191 74.593 1.00 66.69 323 ASP A C 1
ATOM 2275 O O . ASP A 1 323 ? -55.027 -23.973 75.251 1.00 66.69 323 ASP A O 1
ATOM 2279 N N . MET A 1 324 ? -57.261 -23.918 75.073 1.00 73.25 324 MET A N 1
ATOM 2280 C CA . MET A 1 324 ? -57.500 -23.439 76.440 1.00 73.25 324 MET A CA 1
ATOM 2281 C C . MET A 1 324 ? -58.733 -24.123 77.026 1.00 73.25 324 MET A C 1
ATOM 2283 O O . MET A 1 324 ? -59.852 -23.907 76.559 1.00 73.25 324 MET A O 1
ATOM 2287 N N . GLU A 1 325 ? -58.518 -24.896 78.087 1.00 75.38 325 GLU A N 1
ATOM 2288 C CA . GLU A 1 325 ? -59.555 -25.586 78.854 1.00 75.38 325 GLU A CA 1
ATOM 2289 C C . GLU A 1 325 ? -60.014 -24.742 80.060 1.00 75.38 325 GLU A C 1
ATOM 2291 O O . GLU A 1 325 ? -59.304 -23.849 80.533 1.00 75.38 325 GLU A O 1
ATOM 2296 N N . ASN A 1 326 ? -61.218 -25.012 80.575 1.00 79.88 326 ASN A N 1
ATOM 2297 C CA . ASN A 1 326 ? -61.660 -24.432 81.846 1.00 79.88 326 ASN A CA 1
ATOM 2298 C C . ASN A 1 326 ? -60.808 -24.993 82.995 1.00 79.88 326 ASN A C 1
ATOM 2300 O O . ASN A 1 326 ? -60.610 -26.202 83.073 1.00 79.88 326 ASN A O 1
ATOM 2304 N N . GLY A 1 327 ? -60.353 -24.127 83.902 1.00 71.25 327 GLY A N 1
ATOM 2305 C CA . GLY A 1 327 ? -59.756 -24.543 85.174 1.00 71.25 327 GLY A CA 1
ATOM 2306 C C . GLY A 1 327 ? -60.787 -24.521 86.306 1.00 71.25 327 GLY A C 1
ATOM 2307 O O . GLY A 1 327 ? -61.888 -24.004 86.135 1.00 71.25 327 GLY A O 1
ATOM 2308 N N . ASP A 1 328 ? -60.422 -25.010 87.494 1.00 75.75 328 ASP A N 1
ATOM 2309 C CA . ASP A 1 328 ? -61.352 -25.169 88.630 1.00 75.75 328 ASP A CA 1
ATOM 2310 C C . ASP A 1 328 ? -62.121 -23.887 89.017 1.00 75.75 328 ASP A C 1
ATOM 2312 O O . ASP A 1 328 ? -63.280 -23.954 89.421 1.00 75.75 328 ASP A O 1
ATOM 2316 N N . ASN A 1 329 ? -61.503 -22.707 88.865 1.00 74.50 329 ASN A N 1
ATOM 2317 C CA . ASN A 1 329 ? -62.095 -21.405 89.212 1.00 74.50 329 ASN A CA 1
ATOM 2318 C C . ASN A 1 329 ? -62.156 -20.424 88.032 1.00 74.50 329 ASN A C 1
ATOM 2320 O O . ASN A 1 329 ? -62.486 -19.248 88.223 1.00 74.50 329 ASN A O 1
ATOM 2324 N N . THR A 1 330 ? -61.833 -20.885 86.822 1.00 81.88 330 THR A N 1
ATOM 2325 C CA . THR A 1 330 ? -61.805 -20.069 85.608 1.00 81.88 330 THR A CA 1
ATOM 2326 C C . THR A 1 330 ? -62.731 -20.630 84.540 1.00 81.88 330 THR A C 1
ATOM 2328 O O . THR A 1 330 ? -62.691 -21.810 84.213 1.00 81.88 330 THR A O 1
ATOM 2331 N N . VAL A 1 331 ? -63.545 -19.760 83.941 1.00 80.50 331 VAL A N 1
ATOM 2332 C CA . VAL A 1 331 ? -64.370 -20.102 82.777 1.00 80.50 331 VAL A CA 1
ATOM 2333 C C . VAL A 1 331 ? -63.824 -19.363 81.569 1.00 80.50 331 VAL A C 1
ATOM 2335 O O . VAL A 1 331 ? -63.811 -18.128 81.537 1.00 80.50 331 VAL A O 1
ATOM 2338 N N . VAL A 1 332 ? -63.375 -20.120 80.575 1.00 84.00 332 VAL A N 1
ATOM 2339 C CA . VAL A 1 332 ? -62.870 -19.609 79.307 1.00 84.00 332 VAL A CA 1
ATOM 2340 C C . VAL A 1 332 ? -64.011 -19.601 78.297 1.00 84.00 332 VAL A C 1
ATOM 2342 O O . VAL A 1 332 ? -64.669 -20.604 78.041 1.00 84.00 332 VAL A O 1
ATOM 2345 N N . SER A 1 333 ? -64.245 -18.440 77.698 1.00 81.44 333 SER A N 1
ATOM 2346 C CA . SER A 1 333 ? -65.144 -18.274 76.557 1.00 81.44 333 SER A CA 1
ATOM 2347 C C . SER A 1 333 ? -64.368 -17.641 75.412 1.00 81.44 333 SER A C 1
ATOM 2349 O O . SER A 1 333 ? -63.436 -16.872 75.645 1.00 81.44 333 SER A O 1
ATOM 2351 N N . ASN A 1 334 ? -64.728 -17.955 74.172 1.00 81.81 334 ASN A N 1
ATOM 2352 C CA . ASN A 1 334 ? -64.157 -17.281 73.014 1.00 81.81 334 ASN A CA 1
ATOM 2353 C C . ASN A 1 334 ? -65.254 -16.636 72.173 1.00 81.81 334 ASN A C 1
ATOM 2355 O O . ASN A 1 334 ? -66.372 -17.138 72.080 1.00 81.81 334 ASN A O 1
ATOM 2359 N N . THR A 1 335 ? -64.908 -15.518 71.550 1.00 78.69 335 THR A N 1
ATOM 2360 C CA . THR A 1 335 ? -65.665 -14.935 70.449 1.00 78.69 335 THR A CA 1
ATOM 2361 C C . THR A 1 335 ? -64.738 -14.835 69.248 1.00 78.69 335 THR A C 1
ATOM 2363 O O . THR A 1 335 ? -63.561 -14.495 69.374 1.00 78.69 335 THR A O 1
ATOM 2366 N N . THR A 1 336 ? -65.247 -15.184 68.069 1.00 78.69 336 THR A N 1
ATOM 2367 C CA . THR A 1 336 ? -64.516 -15.000 66.812 1.00 78.69 336 THR A CA 1
ATOM 2368 C C . THR A 1 336 ? -65.110 -13.789 66.109 1.00 78.69 336 THR A C 1
ATOM 2370 O O . THR A 1 336 ? -66.310 -13.759 65.846 1.00 78.69 336 THR A O 1
ATOM 2373 N N . ASP A 1 337 ? -64.283 -12.786 65.834 1.00 73.31 337 ASP A N 1
ATOM 2374 C CA . ASP A 1 337 ? -64.677 -11.642 65.021 1.00 73.31 337 ASP A CA 1
ATOM 2375 C C . ASP A 1 337 ? -64.869 -12.103 63.568 1.00 73.31 337 ASP A C 1
ATOM 2377 O O . ASP A 1 337 ? -63.942 -12.613 62.938 1.00 73.31 337 ASP A O 1
ATOM 2381 N N . ALA A 1 338 ? -66.087 -11.963 63.045 1.00 70.81 338 ALA A N 1
ATOM 2382 C CA . ALA A 1 338 ? -66.451 -12.497 61.735 1.00 70.81 338 ALA A CA 1
ATOM 2383 C C . ALA A 1 338 ? -65.798 -11.748 60.557 1.00 70.81 338 ALA A C 1
ATOM 2385 O O . ALA A 1 338 ? -65.700 -12.314 59.471 1.00 70.81 338 ALA A O 1
ATOM 2386 N N . ALA A 1 339 ? -65.348 -10.502 60.753 1.00 64.56 339 ALA A N 1
ATOM 2387 C CA . ALA A 1 339 ? -64.745 -9.684 59.700 1.00 64.56 339 ALA A CA 1
ATOM 2388 C C . ALA A 1 339 ? -63.225 -9.876 59.607 1.00 64.56 339 ALA A C 1
ATOM 2390 O O . ALA A 1 339 ? -62.654 -9.820 58.521 1.00 64.56 339 ALA A O 1
ATOM 2391 N N . THR A 1 340 ? -62.567 -10.111 60.742 1.00 67.62 340 THR A N 1
ATOM 2392 C CA . THR A 1 340 ? -61.100 -10.197 60.839 1.00 67.62 340 THR A CA 1
ATOM 2393 C C . THR A 1 340 ? -60.587 -11.605 61.139 1.00 67.62 340 THR A C 1
ATOM 2395 O O . THR A 1 340 ? -59.384 -11.844 61.079 1.00 67.62 340 THR A O 1
ATOM 2398 N N . GLY A 1 341 ? -61.468 -12.544 61.502 1.00 70.44 341 GLY A N 1
ATOM 2399 C CA . GLY A 1 341 ? -61.096 -13.890 61.946 1.00 70.44 341 GLY A CA 1
ATOM 2400 C C . GLY A 1 341 ? -60.404 -13.925 63.315 1.00 70.44 341 GLY A C 1
ATOM 2401 O O . GLY A 1 341 ? -59.989 -14.992 63.770 1.00 70.44 341 GLY A O 1
ATOM 2402 N N . LYS A 1 342 ? -60.273 -12.776 63.994 1.00 73.56 342 LYS A N 1
ATOM 2403 C CA . LYS A 1 342 ? -59.595 -12.661 65.286 1.00 73.56 342 LYS A CA 1
ATOM 2404 C C . LYS A 1 342 ? -60.399 -13.375 66.371 1.00 73.56 342 LYS A C 1
ATOM 2406 O O . LYS A 1 342 ? -61.519 -12.980 66.692 1.00 73.56 342 LYS A O 1
ATOM 2411 N N . LYS A 1 343 ? -59.800 -14.393 66.991 1.00 78.44 343 LYS A N 1
ATOM 2412 C CA . LYS A 1 343 ? -60.330 -15.012 68.212 1.00 78.44 343 LYS A CA 1
ATOM 2413 C C . LYS A 1 343 ? -59.946 -14.165 69.421 1.00 78.44 343 LYS A C 1
ATOM 2415 O O . LYS A 1 343 ? -58.770 -13.892 69.644 1.00 78.44 343 LYS A O 1
ATOM 2420 N N . THR A 1 344 ? -60.939 -13.752 70.198 1.00 76.56 344 THR A N 1
ATOM 2421 C CA . THR A 1 344 ? -60.741 -13.123 71.506 1.00 76.56 344 THR A CA 1
ATOM 2422 C C . THR A 1 344 ? -61.163 -14.116 72.575 1.00 76.56 344 THR A C 1
ATOM 2424 O O . THR A 1 344 ? -62.310 -14.558 72.590 1.00 76.56 344 THR A O 1
ATOM 2427 N N . PHE A 1 345 ? -60.239 -14.469 73.464 1.00 82.00 345 PHE A N 1
ATOM 2428 C CA . PHE A 1 345 ? -60.516 -15.334 74.605 1.00 82.00 345 PHE A CA 1
ATOM 2429 C C . PHE A 1 345 ? -60.787 -14.470 75.835 1.00 82.00 345 PHE A C 1
ATOM 2431 O O . PHE A 1 345 ? -59.969 -13.630 76.207 1.00 82.00 345 PHE A O 1
ATOM 2438 N N . LYS A 1 346 ? -61.941 -14.672 76.467 1.00 80.94 346 LYS A N 1
ATOM 2439 C CA . LYS A 1 346 ? -62.311 -14.055 77.738 1.00 80.94 346 LYS A CA 1
ATOM 2440 C C . LYS A 1 346 ? -62.260 -15.120 78.828 1.00 80.94 346 LYS A C 1
ATOM 2442 O O . LYS A 1 346 ? -63.058 -16.056 78.807 1.00 80.94 346 LYS A O 1
ATOM 2447 N N . VAL A 1 347 ? -61.343 -14.945 79.778 1.00 83.31 347 VAL A N 1
ATOM 2448 C CA . VAL A 1 347 ? -61.216 -15.784 80.976 1.00 83.31 347 VAL A CA 1
ATOM 2449 C C . VAL A 1 347 ? -61.875 -15.057 82.144 1.00 83.31 347 VAL A C 1
ATOM 2451 O O . VAL A 1 347 ? -61.414 -13.993 82.552 1.00 83.31 347 VAL A O 1
ATOM 2454 N N . ASN A 1 348 ? -62.967 -15.610 82.665 1.00 82.06 348 ASN A N 1
ATOM 2455 C CA . ASN A 1 348 ? -63.612 -15.114 83.879 1.00 82.06 348 ASN A CA 1
ATOM 2456 C C . ASN A 1 348 ? -63.115 -15.910 85.085 1.00 82.06 348 ASN A C 1
ATOM 2458 O O . ASN A 1 348 ? -62.963 -17.124 84.985 1.00 82.06 348 ASN A O 1
ATOM 2462 N N . VAL A 1 349 ? -62.916 -15.243 86.221 1.00 83.44 349 VAL A N 1
ATOM 2463 C CA . VAL A 1 349 ? -62.526 -15.871 87.490 1.00 83.44 349 VAL A CA 1
ATOM 2464 C C . VAL A 1 349 ? -63.719 -15.837 88.442 1.00 83.44 349 VAL A C 1
ATOM 2466 O O . VAL A 1 349 ? -64.290 -14.772 88.672 1.00 83.44 349 VAL A O 1
ATOM 2469 N N . THR A 1 350 ? -64.083 -16.985 89.007 1.00 83.56 350 THR A N 1
ATOM 2470 C CA . THR A 1 350 ? -65.132 -17.081 90.032 1.00 83.56 350 THR A CA 1
ATOM 2471 C C . THR A 1 350 ? -64.513 -16.837 91.407 1.00 83.56 350 THR A C 1
ATOM 2473 O O . THR A 1 350 ? -63.558 -17.519 91.772 1.00 83.56 350 THR A O 1
ATOM 2476 N N . THR A 1 351 ? -65.032 -15.874 92.174 1.00 84.25 351 THR A N 1
ATOM 2477 C CA . THR A 1 351 ? -64.487 -15.480 93.487 1.00 84.25 351 THR A CA 1
ATOM 2478 C C . THR A 1 351 ? -65.400 -15.876 94.649 1.00 84.25 351 THR A C 1
ATOM 2480 O O . THR A 1 351 ? -66.575 -16.183 94.450 1.00 84.25 351 THR A O 1
ATOM 2483 N N . THR A 1 352 ? -64.863 -15.859 95.871 1.00 84.19 352 THR A N 1
ATOM 2484 C CA . THR A 1 352 ? -65.626 -15.998 97.125 1.00 84.19 352 THR A CA 1
ATOM 2485 C C . THR A 1 352 ? -65.328 -14.840 98.090 1.00 84.19 352 THR A C 1
ATOM 2487 O O . THR A 1 352 ? -64.370 -14.090 97.889 1.00 84.19 352 THR A O 1
ATOM 2490 N N . ALA A 1 353 ? -66.154 -14.655 99.121 1.00 82.31 353 ALA A N 1
ATOM 2491 C CA . ALA A 1 353 ? -65.967 -13.633 100.155 1.00 82.31 353 ALA A CA 1
ATOM 2492 C C . ALA A 1 353 ? -65.415 -14.237 101.460 1.00 82.31 353 ALA A C 1
ATOM 2494 O O . ALA A 1 353 ? -65.592 -15.422 101.728 1.00 82.31 353 ALA A O 1
ATOM 2495 N N . LEU A 1 354 ? -64.753 -13.408 102.277 1.00 85.25 354 LEU A N 1
ATOM 2496 C CA . LEU A 1 354 ? -64.352 -13.753 103.646 1.00 85.25 354 LEU A CA 1
ATOM 2497 C C . LEU A 1 354 ? -65.339 -13.129 104.635 1.00 85.25 354 LEU A C 1
ATOM 2499 O O . LEU A 1 354 ? -65.620 -11.932 104.555 1.00 85.25 354 LEU A O 1
ATOM 2503 N N . ASN A 1 355 ? -65.822 -13.921 105.590 1.00 80.81 355 ASN A N 1
ATOM 2504 C CA . ASN A 1 355 ? -66.837 -13.496 106.551 1.00 80.81 355 ASN A CA 1
ATOM 2505 C C . ASN A 1 355 ? -66.238 -13.399 107.959 1.00 80.81 355 ASN A C 1
ATOM 2507 O O . ASN A 1 355 ? -65.520 -14.300 108.387 1.00 80.81 355 ASN A O 1
ATOM 2511 N N . VAL A 1 356 ? -66.552 -12.328 108.691 1.00 81.00 356 VAL A N 1
ATOM 2512 C CA . VAL A 1 356 ? -66.150 -12.143 110.097 1.00 81.00 356 VAL A CA 1
ATOM 2513 C C . VAL A 1 356 ? -67.276 -12.614 111.013 1.00 81.00 356 VAL A C 1
ATOM 2515 O O . VAL A 1 356 ? -68.429 -12.232 110.818 1.00 81.00 356 VAL A O 1
ATOM 2518 N N . ASP A 1 357 ? -66.943 -13.424 112.013 1.00 77.88 357 ASP A N 1
ATOM 2519 C CA . ASP A 1 357 ? -67.850 -13.831 113.082 1.00 77.88 357 ASP A CA 1
ATOM 2520 C C . ASP A 1 357 ? -68.151 -12.633 113.995 1.00 77.88 357 ASP A C 1
ATOM 2522 O O . ASP A 1 357 ? -67.266 -12.063 114.642 1.00 77.88 357 ASP A O 1
ATOM 2526 N N . ALA A 1 358 ? -69.429 -12.259 114.059 1.00 73.25 358 ALA A N 1
ATOM 2527 C CA . ALA A 1 358 ? -69.900 -11.103 114.811 1.00 73.25 358 ALA A CA 1
ATOM 2528 C C . ALA A 1 358 ? -69.723 -11.231 116.339 1.00 73.25 358 ALA A C 1
ATOM 2530 O O . ALA A 1 358 ? -69.766 -10.218 117.035 1.00 73.25 358 ALA A O 1
ATOM 2531 N N . ASN A 1 359 ? -69.513 -12.436 116.882 1.00 72.81 359 ASN A N 1
ATOM 2532 C CA . ASN A 1 359 ? -69.478 -12.661 118.332 1.00 72.81 359 ASN A CA 1
ATOM 2533 C C . ASN A 1 359 ? -68.079 -12.501 118.946 1.00 72.81 359 ASN A C 1
ATOM 2535 O O . ASN A 1 359 ? -67.942 -12.047 120.089 1.00 72.81 359 ASN A O 1
ATOM 2539 N N . ASN A 1 360 ? -67.043 -12.880 118.196 1.00 72.12 360 ASN A N 1
ATOM 2540 C CA . ASN A 1 360 ? -65.652 -12.917 118.661 1.00 72.12 360 ASN A CA 1
ATOM 2541 C C . ASN A 1 360 ? -64.686 -12.101 117.783 1.00 72.12 360 ASN A C 1
ATOM 2543 O O . ASN A 1 360 ? -63.523 -11.970 118.154 1.00 72.12 360 ASN A O 1
ATOM 2547 N N . GLY A 1 361 ? -65.154 -11.536 116.663 1.00 76.00 361 GLY A N 1
ATOM 2548 C CA . GLY A 1 361 ? -64.365 -10.657 115.801 1.00 76.00 361 GLY A CA 1
ATOM 2549 C C . GLY A 1 361 ? -63.328 -11.371 114.927 1.00 76.00 361 GLY A C 1
ATOM 2550 O O . GLY A 1 361 ? -62.462 -10.698 114.368 1.00 76.00 361 GLY A O 1
ATOM 2551 N N . THR A 1 362 ? -63.393 -12.701 114.791 1.00 81.44 362 THR A N 1
ATOM 2552 C CA . THR A 1 362 ? -62.462 -13.491 113.963 1.00 81.44 362 THR A CA 1
ATOM 2553 C C . THR A 1 362 ? -62.999 -13.737 112.552 1.00 81.44 362 THR A C 1
ATOM 2555 O O . THR A 1 362 ? -64.205 -13.796 112.333 1.00 81.44 362 THR A O 1
ATOM 2558 N N . VAL A 1 363 ? -62.111 -13.884 111.564 1.00 85.56 363 VAL A N 1
ATOM 2559 C CA . VAL A 1 363 ? -62.502 -14.274 110.198 1.00 85.56 363 VAL A CA 1
ATOM 2560 C C . VAL A 1 363 ? -62.760 -15.782 110.159 1.00 85.56 363 VAL A C 1
ATOM 2562 O O . VAL A 1 363 ? -61.889 -16.574 110.512 1.00 85.56 363 VAL A O 1
ATOM 2565 N N . THR A 1 364 ? -63.945 -16.177 109.705 1.00 80.88 364 THR A N 1
ATOM 2566 C CA . THR A 1 364 ? -64.328 -17.581 109.507 1.00 80.88 364 THR A CA 1
ATOM 2567 C C . THR A 1 364 ? -63.674 -18.165 108.257 1.00 80.88 364 THR A C 1
ATOM 2569 O O . THR A 1 364 ? -63.562 -17.500 107.225 1.00 80.88 364 THR A O 1
ATOM 2572 N N . ALA A 1 365 ? -63.232 -19.421 108.345 1.00 79.50 365 ALA A N 1
ATOM 2573 C CA . ALA A 1 365 ? -62.703 -20.135 107.190 1.00 79.50 365 ALA A CA 1
ATOM 2574 C C . ALA A 1 365 ? -63.819 -20.357 106.144 1.00 79.50 365 ALA A C 1
ATOM 2576 O O . ALA A 1 365 ? -64.924 -20.752 106.529 1.00 79.50 365 ALA A O 1
ATOM 2577 N N . PRO A 1 366 ? -63.555 -20.139 104.840 1.00 80.50 366 PRO A N 1
ATOM 2578 C CA . PRO A 1 366 ? -64.497 -20.491 103.780 1.00 80.50 366 PRO A CA 1
ATOM 2579 C C . PRO A 1 366 ? -64.871 -21.979 103.809 1.00 80.50 366 PRO A C 1
ATOM 2581 O O . PRO A 1 366 ? -64.115 -22.820 104.299 1.00 80.50 366 PRO A O 1
ATOM 2584 N N . THR A 1 367 ? -66.029 -22.317 103.242 1.00 78.44 367 THR A N 1
ATOM 2585 C CA . THR A 1 367 ? -66.471 -23.714 103.102 1.00 78.44 367 THR A CA 1
ATOM 2586 C C . THR A 1 367 ? -65.505 -24.517 102.216 1.00 78.44 367 THR A C 1
ATOM 2588 O O . THR A 1 367 ? -64.803 -23.947 101.382 1.00 78.44 367 THR A O 1
ATOM 2591 N N . THR A 1 368 ? -65.471 -25.850 102.342 1.00 73.81 368 THR A N 1
ATOM 2592 C CA . THR A 1 368 ? -64.563 -26.711 101.551 1.00 73.81 368 THR A CA 1
ATOM 2593 C C . THR A 1 368 ? -64.742 -26.559 100.036 1.00 73.81 368 THR A C 1
ATOM 2595 O O . THR A 1 368 ? -63.781 -26.733 99.294 1.00 73.81 368 THR A O 1
ATOM 2598 N N . THR A 1 369 ? -65.937 -26.180 99.576 1.00 77.44 369 THR A N 1
ATOM 2599 C CA . THR A 1 369 ? -66.243 -25.880 98.167 1.00 77.44 369 THR A CA 1
ATOM 2600 C C . THR A 1 369 ? -65.707 -24.532 97.684 1.00 77.44 369 THR A C 1
ATOM 2602 O O . THR A 1 369 ? -65.533 -24.340 96.483 1.00 77.44 369 THR A O 1
ATOM 2605 N N . ASP A 1 370 ? -65.440 -23.597 98.596 1.00 81.50 370 ASP A N 1
ATOM 2606 C CA . ASP A 1 370 ? -64.946 -22.253 98.281 1.00 81.50 370 ASP A CA 1
ATOM 2607 C C . ASP A 1 370 ? -63.485 -22.042 98.701 1.00 81.50 370 ASP A C 1
ATOM 2609 O O . ASP A 1 370 ? -62.903 -21.007 98.390 1.00 81.50 370 ASP A O 1
ATOM 2613 N N . ALA A 1 371 ? -62.870 -23.016 99.376 1.00 78.88 371 ALA A N 1
ATOM 2614 C CA . ALA A 1 371 ? -61.526 -22.904 99.941 1.00 78.88 371 ALA A CA 1
ATOM 2615 C C . ALA A 1 371 ? -60.430 -22.626 98.896 1.00 78.88 371 ALA A C 1
ATOM 2617 O O . ALA A 1 371 ? -59.430 -21.988 99.217 1.00 78.88 371 ALA A O 1
ATOM 2618 N N . SER A 1 372 ? -60.608 -23.081 97.651 1.00 78.75 372 SER A N 1
ATOM 2619 C CA . SER A 1 372 ? -59.674 -22.816 96.548 1.00 78.75 372 SER A CA 1
ATOM 2620 C C . SER A 1 372 ? -60.012 -21.552 95.752 1.00 78.75 372 SER A C 1
ATOM 2622 O O . SER A 1 372 ? -59.214 -21.144 94.904 1.00 78.75 372 SER A O 1
ATOM 2624 N N . LYS A 1 373 ? -61.177 -20.928 95.984 1.00 87.31 373 LYS A N 1
ATOM 2625 C CA . LYS A 1 373 ? -61.619 -19.764 95.210 1.00 87.31 373 LYS A CA 1
ATOM 2626 C C . LYS A 1 373 ? -60.843 -18.515 95.625 1.00 87.31 373 LYS A C 1
ATOM 2628 O O . LYS A 1 373 ? -60.685 -18.251 96.818 1.00 87.31 373 LYS A O 1
ATOM 2633 N N . PRO A 1 374 ? -60.397 -17.693 94.663 1.00 84.94 374 PRO A N 1
ATOM 2634 C CA . PRO A 1 374 ? -59.781 -16.415 94.980 1.00 84.94 374 PRO A CA 1
ATOM 2635 C C . PRO A 1 374 ? -60.791 -15.461 95.629 1.00 84.94 374 PRO A C 1
ATOM 2637 O O . PRO A 1 374 ? -61.979 -15.452 95.305 1.00 84.94 374 PRO A O 1
ATOM 2640 N N . VAL A 1 375 ? -60.300 -14.614 96.527 1.00 85.38 375 VAL A N 1
ATOM 2641 C CA . VAL A 1 375 ? -61.060 -13.525 97.156 1.00 85.38 375 VAL A CA 1
ATOM 2642 C C . VAL A 1 375 ? -60.736 -12.202 96.460 1.00 85.38 375 VAL A C 1
ATOM 2644 O O . VAL A 1 375 ? -59.683 -12.050 95.843 1.00 85.38 375 VAL A O 1
ATOM 2647 N N . THR A 1 376 ? -61.628 -11.218 96.539 1.00 86.75 376 THR A N 1
ATOM 2648 C CA . THR A 1 376 ? -61.389 -9.888 95.950 1.00 86.75 376 THR A CA 1
ATOM 2649 C C . THR A 1 376 ? -60.693 -8.946 96.934 1.00 86.75 376 THR A C 1
ATOM 2651 O O . THR A 1 376 ? -60.822 -9.096 98.151 1.00 86.75 376 THR A O 1
ATOM 2654 N N . ALA A 1 377 ? -60.017 -7.911 96.418 1.00 84.75 377 ALA A N 1
ATOM 2655 C CA . ALA A 1 377 ? -59.482 -6.829 97.252 1.00 84.75 377 ALA A CA 1
ATOM 2656 C C . ALA A 1 377 ? -60.572 -6.199 98.143 1.00 84.75 377 ALA A C 1
ATOM 2658 O O . ALA A 1 377 ? -60.323 -5.908 99.311 1.00 84.75 377 ALA A O 1
ATOM 2659 N N . GLY A 1 378 ? -61.798 -6.072 97.618 1.00 84.31 378 GLY A N 1
ATOM 2660 C CA . GLY A 1 378 ? -62.958 -5.600 98.375 1.00 84.31 378 GLY A CA 1
ATOM 2661 C C . GLY A 1 378 ? -63.313 -6.517 99.546 1.00 84.31 378 GLY A C 1
ATOM 2662 O O . GLY A 1 378 ? -63.412 -6.049 100.676 1.00 84.31 378 GLY A O 1
ATOM 2663 N N . SER A 1 379 ? -63.430 -7.830 99.315 1.00 85.44 379 SER A N 1
ATOM 2664 C CA . SER A 1 379 ? -63.780 -8.782 100.382 1.00 85.44 379 SER A CA 1
ATOM 2665 C C . SER A 1 379 ? -62.708 -8.890 101.469 1.00 85.44 379 SER A C 1
ATOM 2667 O O . SER A 1 379 ? -63.045 -9.043 102.640 1.00 85.44 379 SER A O 1
ATOM 2669 N N . VAL A 1 380 ? -61.424 -8.763 101.113 1.00 87.00 380 VAL A N 1
ATOM 2670 C CA . VAL A 1 380 ? -60.329 -8.740 102.098 1.00 87.00 380 VAL A CA 1
ATOM 2671 C C . VAL A 1 380 ? -60.398 -7.477 102.958 1.00 87.00 380 VAL A C 1
ATOM 2673 O O . VAL A 1 380 ? -60.348 -7.568 104.184 1.00 87.00 380 VAL A O 1
ATOM 2676 N N . ALA A 1 381 ? -60.571 -6.304 102.339 1.00 83.75 381 ALA A N 1
ATOM 2677 C CA . ALA A 1 381 ? -60.683 -5.041 103.066 1.00 83.75 381 ALA A CA 1
ATOM 2678 C C . ALA A 1 381 ? -61.882 -5.033 104.030 1.00 83.75 381 ALA A C 1
ATOM 2680 O O . ALA A 1 381 ? -61.752 -4.616 105.182 1.00 83.75 381 ALA A O 1
ATOM 2681 N N . THR A 1 382 ? -63.039 -5.547 103.596 1.00 84.00 382 THR A N 1
ATOM 2682 C CA . THR A 1 382 ? -64.231 -5.666 104.449 1.00 84.00 382 THR A CA 1
ATOM 2683 C C . THR A 1 382 ? -64.001 -6.588 105.647 1.00 84.00 382 THR A C 1
ATOM 2685 O O . THR A 1 382 ? -64.450 -6.261 106.745 1.00 84.00 382 THR A O 1
ATOM 2688 N N . ALA A 1 383 ? -63.305 -7.714 105.470 1.00 87.00 383 ALA A N 1
ATOM 2689 C CA . ALA A 1 383 ? -63.013 -8.629 106.570 1.00 87.00 383 ALA A CA 1
ATOM 2690 C C . ALA A 1 383 ? -62.042 -8.012 107.594 1.00 87.00 383 ALA A C 1
ATOM 2692 O O . ALA A 1 383 ? -62.305 -8.062 108.793 1.00 87.00 383 ALA A O 1
ATOM 2693 N N . ILE A 1 384 ? -60.967 -7.358 107.137 1.00 86.38 384 ILE A N 1
ATOM 2694 C CA . ILE A 1 384 ? -59.981 -6.709 108.021 1.00 86.38 384 ILE A CA 1
ATOM 2695 C C . ILE A 1 384 ? -60.626 -5.595 108.853 1.00 86.38 384 ILE A C 1
ATOM 2697 O O . ILE A 1 384 ? -60.454 -5.560 110.068 1.00 86.38 384 ILE A O 1
ATOM 2701 N N . ASN A 1 385 ? -61.407 -4.714 108.222 1.00 85.38 385 ASN A N 1
ATOM 2702 C CA . ASN A 1 385 ? -62.021 -3.572 108.910 1.00 85.38 385 ASN A CA 1
ATOM 2703 C C . ASN A 1 385 ? -63.096 -3.980 109.932 1.00 85.38 385 ASN A C 1
ATOM 2705 O O . ASN A 1 385 ? -63.454 -3.188 110.805 1.00 85.38 385 ASN A O 1
ATOM 2709 N N . ASN A 1 386 ? -63.633 -5.197 109.820 1.00 83.69 386 ASN A N 1
ATOM 2710 C CA . ASN A 1 386 ? -64.633 -5.718 110.749 1.00 83.69 386 ASN A CA 1
ATOM 2711 C C . ASN A 1 386 ? -64.059 -6.664 111.810 1.00 83.69 386 ASN A C 1
ATOM 2713 O O . ASN A 1 386 ? -64.747 -6.916 112.798 1.00 83.69 386 ASN A O 1
ATOM 2717 N N . ALA A 1 387 ? -62.826 -7.151 111.649 1.00 87.38 387 ALA A N 1
ATOM 2718 C CA . ALA A 1 387 ? -62.157 -7.951 112.666 1.00 87.38 387 ALA A CA 1
ATOM 2719 C C . ALA A 1 387 ? -61.843 -7.114 113.922 1.00 87.38 387 ALA A C 1
ATOM 2721 O O . ALA A 1 387 ? -61.489 -5.932 113.838 1.00 87.38 387 ALA A O 1
ATOM 2722 N N . ALA A 1 388 ? -61.985 -7.724 115.100 1.00 86.88 388 ALA A N 1
ATOM 2723 C CA . ALA A 1 388 ? -61.850 -7.042 116.387 1.00 86.88 388 ALA A CA 1
ATOM 2724 C C . ALA A 1 388 ? -61.363 -7.985 117.497 1.00 86.88 388 ALA A C 1
ATOM 2726 O O . ALA A 1 388 ? -61.519 -9.199 117.397 1.00 86.88 388 ALA A O 1
ATOM 2727 N N . TRP A 1 389 ? -60.827 -7.418 118.580 1.00 86.19 389 TRP A N 1
ATOM 2728 C CA . TRP A 1 389 ? -60.536 -8.115 119.841 1.00 86.19 389 TRP A CA 1
ATOM 2729 C C . TRP A 1 389 ? -61.206 -7.390 121.017 1.00 86.19 389 TRP A C 1
ATOM 2731 O O . TRP A 1 389 ? -61.664 -6.258 120.865 1.00 86.19 389 TRP A O 1
ATOM 2741 N N . LYS A 1 390 ? -61.313 -8.041 122.182 1.00 82.88 390 LYS A N 1
ATOM 2742 C CA . LYS A 1 390 ? -61.968 -7.466 123.371 1.00 82.88 390 LYS A CA 1
ATOM 2743 C C . LYS A 1 390 ? -60.968 -7.178 124.493 1.00 82.88 390 LYS A C 1
ATOM 2745 O O . LYS A 1 390 ? -60.127 -8.029 124.776 1.00 82.88 390 LYS A O 1
ATOM 2750 N N . ALA A 1 391 ? -61.088 -6.016 125.138 1.00 84.75 391 ALA A N 1
ATOM 2751 C CA . ALA A 1 391 ? -60.284 -5.603 126.294 1.00 84.75 391 ALA A CA 1
ATOM 2752 C C . ALA A 1 391 ? -61.172 -5.417 127.539 1.00 84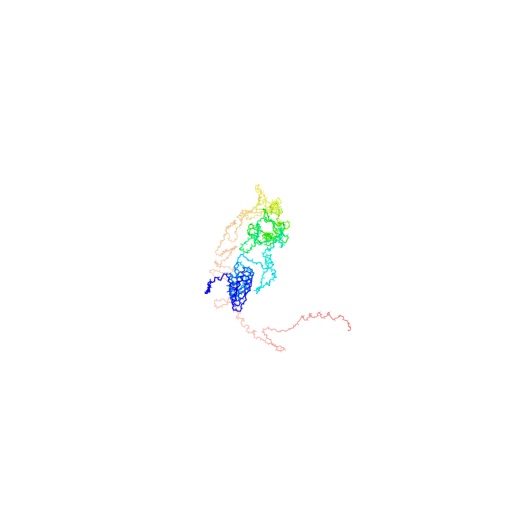.75 391 ALA A C 1
ATOM 2754 O O . ALA A 1 391 ? -62.263 -4.867 127.418 1.00 84.75 391 ALA A O 1
ATOM 2755 N N . ALA A 1 392 ? -60.713 -5.867 128.713 1.00 81.25 392 ALA A N 1
ATOM 2756 C CA . ALA A 1 392 ? -61.382 -5.686 130.011 1.00 81.25 392 ALA A CA 1
ATOM 2757 C C . ALA A 1 392 ? -60.349 -5.715 131.159 1.00 81.25 392 ALA A C 1
ATOM 2759 O O . ALA A 1 392 ? -59.350 -6.437 131.065 1.00 81.25 392 ALA A O 1
ATOM 2760 N N . GLY A 1 393 ? -60.559 -4.936 132.224 1.00 81.19 393 GLY A N 1
ATOM 2761 C CA . GLY A 1 393 ? -59.681 -4.863 133.400 1.00 81.19 393 GLY A CA 1
ATOM 2762 C C . GLY A 1 393 ? -60.065 -5.836 134.529 1.00 81.19 393 GLY A C 1
ATOM 2763 O O . GLY A 1 393 ? -61.237 -6.024 134.833 1.00 81.19 393 GLY A O 1
ATOM 2764 N N . SER A 1 394 ? -59.082 -6.437 135.218 1.00 75.12 394 SER A N 1
ATOM 2765 C CA . SER A 1 394 ? -59.327 -7.336 136.368 1.00 75.12 394 SER A CA 1
ATOM 2766 C C . SER A 1 394 ? -58.224 -7.257 137.435 1.00 75.12 394 SER A C 1
ATOM 2768 O O . SER A 1 394 ? -57.048 -7.242 137.078 1.00 75.12 394 SER A O 1
ATOM 2770 N N . GLY A 1 395 ? -58.575 -7.266 138.730 1.00 72.75 395 GLY A N 1
ATOM 2771 C CA . GLY A 1 395 ? -57.618 -7.329 139.852 1.00 72.75 395 GLY A CA 1
ATOM 2772 C C . GLY A 1 395 ? -57.946 -6.411 141.042 1.00 72.75 395 GLY A C 1
ATOM 2773 O O . GLY A 1 395 ? -58.948 -5.697 141.038 1.00 72.75 395 GLY A O 1
ATOM 2774 N N . ASN A 1 396 ? -57.090 -6.424 142.074 1.00 64.75 396 ASN A N 1
ATOM 2775 C CA . ASN A 1 396 ? -57.237 -5.580 143.269 1.00 64.75 396 ASN A CA 1
ATOM 2776 C C . ASN A 1 396 ? -56.979 -4.102 142.926 1.00 64.75 396 ASN A C 1
ATOM 2778 O O . ASN A 1 396 ? -55.877 -3.755 142.508 1.00 64.75 396 ASN A O 1
ATOM 2782 N N . GLY A 1 397 ? -57.980 -3.241 143.137 1.00 66.94 397 GLY A N 1
ATOM 2783 C CA . GLY A 1 397 ? -57.905 -1.799 142.854 1.00 66.94 397 GLY A CA 1
ATOM 2784 C C . GLY A 1 397 ? -58.623 -1.345 141.577 1.00 66.94 397 GLY A C 1
ATOM 2785 O O . GLY A 1 397 ? -58.546 -0.167 141.240 1.00 66.94 397 GLY A O 1
ATOM 2786 N N . VAL A 1 398 ? -59.334 -2.241 140.883 1.00 69.06 398 VAL A N 1
ATOM 2787 C CA . VAL A 1 398 ? -60.186 -1.886 139.735 1.00 69.06 398 VAL A CA 1
ATOM 2788 C C . VAL A 1 398 ? -61.537 -1.349 140.227 1.00 69.06 398 VAL A C 1
ATOM 2790 O O . VAL A 1 398 ? -62.217 -2.009 141.011 1.00 69.06 398 VAL A O 1
ATOM 2793 N N . ALA A 1 399 ? -61.943 -0.172 139.747 1.00 62.19 399 ALA A N 1
ATOM 2794 C CA . ALA A 1 399 ? -63.274 0.400 139.951 1.00 62.19 399 ALA A CA 1
ATOM 2795 C C . ALA A 1 399 ? -63.858 0.828 138.589 1.00 62.19 399 ALA A C 1
ATOM 2797 O O . ALA A 1 399 ? -63.204 1.576 137.870 1.00 62.19 399 ALA A O 1
ATOM 2798 N N . ASN A 1 400 ? -65.081 0.382 138.263 1.00 68.19 400 ASN A N 1
ATOM 2799 C CA . ASN A 1 400 ? -65.847 0.713 137.041 1.00 68.19 400 ASN A CA 1
ATOM 2800 C C . ASN A 1 400 ? -65.273 0.204 135.694 1.00 68.19 400 ASN A C 1
ATOM 2802 O O . ASN A 1 400 ? -65.049 0.999 134.785 1.00 68.19 400 ASN A O 1
ATOM 2806 N N . ASP A 1 401 ? -65.072 -1.110 135.534 1.00 76.88 401 ASP A N 1
ATOM 2807 C CA . ASP A 1 401 ? -64.665 -1.701 134.242 1.00 76.88 401 ASP A CA 1
ATOM 2808 C C . ASP A 1 401 ? -65.837 -1.851 133.242 1.00 76.88 401 ASP A C 1
ATOM 2810 O O . ASP A 1 401 ? -66.959 -2.179 133.642 1.00 76.88 401 ASP A O 1
ATOM 2814 N N . VAL A 1 402 ? -65.569 -1.653 131.942 1.00 74.88 402 VAL A N 1
ATOM 2815 C CA . VAL A 1 402 ? -66.495 -1.902 130.818 1.00 74.88 402 VAL A CA 1
ATOM 2816 C C . VAL A 1 402 ? -65.736 -2.637 129.711 1.00 74.88 402 VAL A C 1
ATOM 2818 O O . VAL A 1 402 ? -64.728 -2.144 129.216 1.00 74.88 402 VAL A O 1
ATOM 2821 N N . ALA A 1 403 ? -66.224 -3.814 129.306 1.00 76.31 403 ALA A N 1
ATOM 2822 C CA . ALA A 1 403 ? -65.588 -4.600 128.252 1.00 76.31 403 ALA A CA 1
ATOM 2823 C C . ALA A 1 403 ? -65.784 -3.953 126.869 1.00 76.31 403 ALA A C 1
ATOM 2825 O O . ALA A 1 403 ? -66.911 -3.877 126.373 1.00 76.31 403 ALA A O 1
ATOM 2826 N N . ASP A 1 404 ? -64.686 -3.572 126.215 1.00 81.38 404 ASP A N 1
ATOM 2827 C CA . ASP A 1 404 ? -64.704 -2.864 124.933 1.00 81.38 404 ASP A CA 1
ATOM 2828 C C . ASP A 1 404 ? -64.336 -3.764 123.751 1.00 81.38 404 ASP A C 1
ATOM 2830 O O . ASP A 1 404 ? -63.448 -4.615 123.833 1.00 81.38 404 ASP A O 1
ATOM 2834 N N . THR A 1 405 ? -65.009 -3.549 122.615 1.00 85.69 405 THR A N 1
ATOM 2835 C CA . THR A 1 405 ? -64.671 -4.187 121.333 1.00 85.69 405 THR A CA 1
ATOM 2836 C C . THR A 1 405 ? -63.776 -3.260 120.518 1.00 85.69 405 THR A C 1
ATOM 2838 O O . THR A 1 405 ? -64.218 -2.228 120.014 1.00 85.69 405 THR A O 1
ATOM 2841 N N . ILE A 1 406 ? -62.515 -3.650 120.363 1.00 86.00 406 ILE A N 1
ATOM 2842 C CA . ILE A 1 406 ? -61.470 -2.864 119.715 1.00 86.00 406 ILE A CA 1
ATOM 2843 C C . ILE A 1 406 ? -61.263 -3.379 118.288 1.00 86.00 406 ILE A C 1
ATOM 2845 O O . ILE A 1 406 ? -60.745 -4.477 118.073 1.00 86.00 406 ILE A O 1
ATOM 2849 N N . LYS A 1 407 ? -61.687 -2.584 117.300 1.00 87.38 407 LYS A N 1
ATOM 2850 C CA . LYS A 1 407 ? -61.478 -2.867 115.871 1.00 87.38 407 LYS A CA 1
ATOM 2851 C C . LYS A 1 407 ? -60.071 -2.473 115.419 1.00 87.38 407 LYS A C 1
ATOM 2853 O O . LYS A 1 407 ? -59.408 -1.649 116.054 1.00 87.38 407 LYS A O 1
ATOM 2858 N N . ALA A 1 408 ? -59.628 -3.042 114.298 1.00 82.44 408 ALA A N 1
ATOM 2859 C CA . ALA A 1 408 ? -58.370 -2.661 113.662 1.00 82.44 408 ALA A CA 1
ATOM 2860 C C . ALA A 1 408 ? -58.321 -1.144 113.379 1.00 82.44 408 ALA A C 1
ATOM 2862 O O . ALA A 1 408 ? -59.227 -0.593 112.758 1.00 82.44 408 ALA A O 1
ATOM 2863 N N . GLY A 1 409 ? -57.256 -0.478 113.841 1.00 81.69 409 GLY A N 1
ATOM 2864 C CA . GLY A 1 409 ? -57.044 0.969 113.682 1.00 81.69 409 GLY A CA 1
ATOM 2865 C C . GLY A 1 409 ? -57.403 1.832 114.900 1.00 81.69 409 GLY A C 1
ATOM 2866 O O . GLY A 1 409 ? -57.040 3.006 114.916 1.00 81.69 409 GLY A O 1
ATOM 2867 N N . ASN A 1 410 ? -58.049 1.279 115.932 1.00 86.19 410 ASN A N 1
ATOM 2868 C CA . ASN A 1 410 ? -58.353 2.013 117.167 1.00 86.19 410 ASN A CA 1
ATOM 2869 C C . ASN A 1 410 ? -57.158 2.028 118.149 1.00 86.19 410 ASN A C 1
ATOM 2871 O O . ASN A 1 410 ? -56.384 1.072 118.207 1.00 86.19 410 ASN A O 1
ATOM 2875 N N . THR A 1 411 ? -57.044 3.085 118.965 1.00 82.69 411 THR A N 1
ATOM 2876 C CA . THR A 1 411 ? -56.012 3.236 120.014 1.00 82.69 411 THR A CA 1
ATOM 2877 C C . THR A 1 411 ? -56.567 2.875 121.394 1.00 82.69 411 THR A C 1
ATOM 2879 O O . THR A 1 411 ? -57.671 3.291 121.736 1.00 82.69 411 THR A O 1
ATOM 2882 N N . VAL A 1 412 ? -55.783 2.158 122.205 1.00 85.31 412 VAL A N 1
ATOM 2883 C CA . VAL A 1 412 ? -56.058 1.900 123.632 1.00 85.31 412 VAL A CA 1
ATOM 2884 C C . VAL A 1 412 ? -55.039 2.665 124.482 1.00 85.31 412 VAL A C 1
ATOM 2886 O O . VAL A 1 412 ? -53.843 2.619 124.187 1.00 85.31 412 VAL A O 1
ATOM 2889 N N . THR A 1 413 ? -55.499 3.353 125.530 1.00 83.56 413 THR A N 1
ATOM 2890 C CA . THR A 1 413 ? -54.660 4.159 126.436 1.00 83.56 413 THR A CA 1
ATOM 2891 C C . THR A 1 413 ? -54.530 3.483 127.801 1.00 83.56 413 THR A C 1
ATOM 2893 O O . THR A 1 413 ? -55.515 2.986 128.340 1.00 83.56 413 THR A O 1
ATOM 2896 N N . PHE A 1 414 ? -53.323 3.498 128.373 1.00 85.19 414 PHE A N 1
ATOM 2897 C CA . PHE A 1 414 ? -53.047 3.057 129.743 1.00 85.19 414 PHE A CA 1
ATOM 2898 C C . PHE A 1 414 ? -52.469 4.230 130.544 1.00 85.19 414 PHE A C 1
ATOM 2900 O O . PHE A 1 414 ? -51.443 4.784 130.149 1.00 85.19 414 PHE A O 1
ATOM 2907 N N . ASP A 1 415 ? -53.089 4.576 131.673 1.00 81.88 415 ASP A N 1
ATOM 2908 C CA . ASP A 1 415 ? -52.646 5.665 132.554 1.00 81.88 415 ASP A CA 1
ATOM 2909 C C . ASP A 1 415 ? -51.874 5.123 133.772 1.00 81.88 415 ASP A C 1
ATOM 2911 O O . ASP A 1 415 ? -52.261 4.115 134.367 1.00 81.88 415 ASP A O 1
ATOM 2915 N N . ALA A 1 416 ? -50.782 5.789 134.173 1.00 84.62 416 ALA A N 1
ATOM 2916 C CA . ALA A 1 416 ? -49.967 5.396 135.330 1.00 84.62 416 ALA A CA 1
ATOM 2917 C C . ALA A 1 416 ? -50.070 6.397 136.493 1.00 84.62 416 ALA A C 1
ATOM 2919 O O . ALA A 1 416 ? -49.974 7.608 136.302 1.00 84.62 416 ALA A O 1
ATOM 2920 N N . GLY A 1 417 ? -50.232 5.881 137.717 1.00 79.81 417 GLY A N 1
ATOM 2921 C CA . GLY A 1 417 ? -50.211 6.678 138.952 1.00 79.81 417 GLY A CA 1
ATOM 2922 C C . GLY A 1 417 ? -48.793 7.008 139.449 1.00 79.81 417 GLY A C 1
ATOM 2923 O O . GLY A 1 417 ? -47.817 6.437 138.983 1.00 79.81 417 GLY A O 1
ATOM 2924 N N . LYS A 1 418 ? -48.664 7.884 140.459 1.00 84.19 418 LYS A N 1
ATOM 2925 C CA . LYS A 1 418 ? -47.385 8.511 140.887 1.00 84.19 418 LYS A CA 1
ATOM 2926 C C . LYS A 1 418 ? -46.200 7.567 141.156 1.00 84.19 418 LYS A C 1
ATOM 2928 O O . LYS A 1 418 ? -45.080 7.902 140.797 1.00 84.19 418 LYS A O 1
ATOM 2933 N N . ASN A 1 419 ? -46.426 6.420 141.802 1.00 88.19 419 ASN A N 1
ATOM 2934 C CA . ASN A 1 419 ? -45.353 5.480 142.166 1.00 88.19 419 ASN A CA 1
ATOM 2935 C C . ASN A 1 419 ? -45.080 4.423 141.075 1.00 88.19 419 ASN A C 1
ATOM 2937 O O . ASN A 1 419 ? -44.225 3.555 141.267 1.00 88.19 419 ASN A O 1
ATOM 2941 N N . ILE A 1 420 ? -45.789 4.490 139.941 1.00 90.81 420 ILE A N 1
ATOM 2942 C CA . ILE A 1 420 ? -45.645 3.583 138.800 1.00 90.81 420 ILE A CA 1
ATOM 2943 C C . ILE A 1 420 ? -45.183 4.373 137.578 1.00 90.81 420 ILE A C 1
ATOM 2945 O O . ILE A 1 420 ? -45.763 5.383 137.196 1.00 90.81 420 ILE A O 1
ATOM 2949 N N . VAL A 1 421 ? -44.150 3.863 136.924 1.00 87.00 421 VAL A N 1
ATOM 2950 C CA . VAL A 1 421 ? -43.682 4.337 135.629 1.00 87.00 421 VAL A CA 1
ATOM 2951 C C . VAL A 1 421 ? -44.205 3.381 134.568 1.00 87.00 421 VAL A C 1
ATOM 2953 O O . VAL A 1 421 ? -43.837 2.204 134.546 1.00 87.00 421 VAL A O 1
ATOM 2956 N N . LEU A 1 422 ? -45.048 3.892 133.673 1.00 90.25 422 LEU A N 1
ATOM 2957 C CA . LEU A 1 422 ? -45.415 3.204 132.442 1.00 90.25 422 LEU A CA 1
ATOM 2958 C C . LEU A 1 422 ? -44.528 3.706 131.311 1.00 90.25 422 LEU A C 1
ATOM 2960 O O . LEU A 1 422 ? -44.539 4.884 130.968 1.00 90.25 422 LEU A O 1
ATOM 2964 N N . THR A 1 423 ? -43.765 2.792 130.719 1.00 85.88 423 THR A N 1
ATOM 2965 C CA . THR A 1 423 ? -42.987 3.064 129.509 1.00 85.88 423 THR A CA 1
ATOM 2966 C C . THR A 1 423 ? -43.530 2.213 128.373 1.00 85.88 423 THR A C 1
ATOM 2968 O O . THR A 1 423 ? -43.640 0.993 128.508 1.00 85.88 423 THR A O 1
ATOM 2971 N N . HIS A 1 424 ? -43.852 2.845 127.249 1.00 85.69 424 HIS A N 1
ATOM 2972 C CA . HIS A 1 424 ? -44.262 2.154 126.034 1.00 85.69 424 HIS A CA 1
ATOM 2973 C C . HIS A 1 424 ? -43.155 2.261 124.985 1.00 85.69 424 HIS A C 1
ATOM 2975 O O . HIS A 1 424 ? -42.735 3.356 124.613 1.00 85.69 424 HIS A O 1
ATOM 2981 N N . THR A 1 425 ? -42.684 1.109 124.518 1.00 83.12 425 THR A N 1
ATOM 2982 C CA . THR A 1 425 ? -41.846 0.972 123.322 1.00 83.12 425 THR A CA 1
ATOM 2983 C C . THR A 1 425 ? -42.556 0.051 122.332 1.00 83.12 425 THR A C 1
ATOM 2985 O O . THR A 1 425 ? -43.573 -0.551 122.672 1.00 83.12 425 THR A O 1
ATOM 2988 N N . ALA A 1 426 ? -42.054 -0.061 121.097 1.00 84.56 426 ALA A N 1
ATOM 2989 C CA . ALA A 1 426 ? -42.693 -0.878 120.065 1.00 84.56 426 ALA A CA 1
ATOM 2990 C C . ALA A 1 426 ? -43.052 -2.285 120.592 1.00 84.56 426 ALA A C 1
ATOM 2992 O O . ALA A 1 426 ? -42.177 -3.054 120.990 1.00 84.56 426 ALA A O 1
ATOM 2993 N N . ASN A 1 427 ? -44.351 -2.597 120.597 1.00 82.12 427 ASN A N 1
ATOM 2994 C CA . ASN A 1 427 ? -44.949 -3.868 121.026 1.00 82.12 427 ASN A CA 1
ATOM 2995 C C . ASN A 1 427 ? -44.728 -4.263 122.500 1.00 82.12 427 ASN A C 1
ATOM 2997 O O . ASN A 1 427 ? -44.956 -5.420 122.855 1.00 82.12 427 ASN A O 1
ATOM 3001 N N . LYS A 1 428 ? -44.298 -3.343 123.375 1.00 84.69 428 LYS A N 1
ATOM 3002 C CA . LYS A 1 428 ? -44.093 -3.640 124.798 1.00 84.69 428 LYS A CA 1
ATOM 3003 C C . LYS A 1 428 ? -44.515 -2.478 125.686 1.00 84.69 428 LYS A C 1
ATOM 3005 O O . LYS A 1 428 ? -43.905 -1.410 125.684 1.00 84.69 428 LYS A O 1
ATOM 3010 N N . PHE A 1 429 ? -45.487 -2.749 126.545 1.00 89.06 429 PHE A N 1
ATOM 3011 C CA . PHE A 1 429 ? -45.760 -1.926 127.715 1.00 89.06 429 PHE A CA 1
ATOM 3012 C C . PHE A 1 429 ? -44.960 -2.482 128.890 1.00 89.06 429 PHE A C 1
ATOM 3014 O O . PHE A 1 429 ? -45.060 -3.663 129.222 1.00 89.06 429 PHE A O 1
ATOM 3021 N N . SER A 1 430 ? -44.115 -1.646 129.485 1.00 88.00 430 SER A N 1
ATOM 3022 C CA . SER A 1 430 ? -43.359 -1.985 130.688 1.00 88.00 430 SER A CA 1
ATOM 3023 C C . SER A 1 430 ? -43.874 -1.139 131.837 1.00 88.00 430 SER A C 1
ATOM 3025 O O . SER A 1 430 ? -43.810 0.089 131.787 1.00 88.00 430 SER A O 1
ATOM 3027 N N . PHE A 1 431 ? -44.365 -1.812 132.868 1.00 88.00 431 PHE A N 1
ATOM 3028 C CA . PHE A 1 431 ? -44.753 -1.194 134.125 1.00 88.00 431 PHE A CA 1
ATOM 3029 C C . PHE A 1 431 ? -43.634 -1.454 135.128 1.00 88.00 431 PHE A C 1
ATOM 3031 O O . PHE A 1 431 ? -43.260 -2.604 135.361 1.00 88.00 431 PHE A O 1
ATOM 3038 N N . ALA A 1 432 ? -43.077 -0.390 135.690 1.00 88.50 432 ALA A N 1
ATOM 3039 C CA . ALA A 1 432 ? -42.064 -0.462 136.733 1.00 88.50 432 ALA A CA 1
ATOM 3040 C C . ALA A 1 432 ? -42.498 0.399 137.918 1.00 88.50 432 ALA A C 1
ATOM 3042 O O . ALA A 1 432 ? -43.189 1.400 137.742 1.00 88.50 432 ALA A O 1
ATOM 3043 N N . THR A 1 433 ? -42.071 0.056 139.128 1.00 87.75 433 THR A N 1
ATOM 3044 C CA . THR A 1 433 ? -42.094 1.037 140.216 1.00 87.75 433 THR A CA 1
ATOM 3045 C C . THR A 1 433 ? -41.126 2.164 139.877 1.00 87.75 433 THR A C 1
ATOM 3047 O O . THR A 1 433 ? -40.069 1.923 139.283 1.00 87.75 433 THR A O 1
ATOM 3050 N N . ALA A 1 434 ? -41.476 3.395 140.236 1.00 88.25 434 ALA A N 1
ATOM 3051 C CA . ALA A 1 434 ? -40.565 4.520 140.083 1.00 88.25 434 ALA A CA 1
ATOM 3052 C C . ALA A 1 434 ? -39.228 4.239 140.798 1.00 88.25 434 ALA A C 1
ATOM 3054 O O . ALA A 1 434 ? -39.174 3.490 141.772 1.00 88.25 434 ALA A O 1
ATOM 3055 N N . LYS A 1 435 ? -38.124 4.802 140.291 1.00 87.50 435 LYS A N 1
ATOM 3056 C CA . LYS A 1 435 ? -36.809 4.646 140.942 1.00 87.50 435 LYS A CA 1
ATOM 3057 C C . LYS A 1 435 ? -36.769 5.352 142.296 1.00 87.50 435 LYS A C 1
ATOM 3059 O O . LYS A 1 435 ? -36.171 4.837 143.232 1.00 87.50 435 LYS A O 1
ATOM 3064 N N . GLU A 1 436 ? -37.432 6.501 142.378 1.00 84.25 436 GLU A N 1
ATOM 3065 C CA . GLU A 1 436 ? -37.726 7.191 143.625 1.00 84.25 436 GLU A CA 1
ATOM 3066 C C . GLU A 1 436 ? -39.209 7.023 143.912 1.00 84.25 436 GLU A C 1
ATOM 3068 O O . GLU A 1 436 ? -40.068 7.400 143.114 1.00 84.25 436 GLU A O 1
ATOM 3073 N N . VAL A 1 437 ? -39.493 6.391 145.040 1.00 83.81 437 VAL A N 1
ATOM 3074 C CA . VAL A 1 437 ? -40.846 6.096 145.491 1.00 83.81 437 VAL A CA 1
ATOM 3075 C C . VAL A 1 437 ? -41.089 6.861 146.768 1.00 83.81 437 VAL A C 1
ATOM 3077 O O . VAL A 1 437 ? -40.289 6.800 147.701 1.00 83.81 437 VAL A O 1
ATOM 3080 N N . ASN A 1 438 ? -42.209 7.576 146.807 1.00 84.69 438 ASN A N 1
ATOM 3081 C CA . ASN A 1 438 ? -42.604 8.286 148.005 1.00 84.69 438 ASN A CA 1
ATOM 3082 C C . ASN A 1 438 ? -43.580 7.406 148.781 1.00 84.69 438 ASN A C 1
ATOM 3084 O O . ASN A 1 438 ? -44.714 7.171 148.349 1.00 84.69 438 ASN A O 1
ATOM 3088 N N . PHE A 1 439 ? -43.102 6.901 149.914 1.00 86.69 439 PHE A N 1
ATOM 3089 C CA . PHE A 1 439 ? -43.896 6.159 150.879 1.00 86.69 439 PHE A CA 1
ATOM 3090 C C . PHE A 1 439 ? -43.856 6.886 152.213 1.00 86.69 439 PHE A C 1
ATOM 3092 O O . PHE A 1 439 ? -42.788 7.278 152.675 1.00 86.69 439 PHE A O 1
ATOM 3099 N N . ASP A 1 440 ? -45.006 7.000 152.868 1.00 87.00 440 ASP A N 1
ATOM 3100 C CA . ASP A 1 440 ? -45.056 7.585 154.208 1.00 87.00 440 ASP A CA 1
ATOM 3101 C C . ASP A 1 440 ? -44.451 6.645 155.269 1.00 87.00 440 ASP A C 1
ATOM 3103 O O . ASP A 1 440 ? -43.946 7.098 156.296 1.00 87.00 440 ASP A O 1
ATOM 3107 N N . LYS A 1 441 ? -44.464 5.327 155.023 1.00 88.19 441 LYS A N 1
ATOM 3108 C CA . LYS A 1 441 ? -43.892 4.298 155.902 1.00 88.19 441 LYS A CA 1
ATOM 3109 C C . LYS A 1 441 ? -43.531 3.046 155.107 1.00 88.19 441 LYS A C 1
ATOM 3111 O O . LYS A 1 441 ? -44.322 2.598 154.279 1.00 88.19 441 LYS A O 1
ATOM 3116 N N . VAL A 1 442 ? -42.394 2.427 155.428 1.00 88.75 442 VAL A N 1
ATO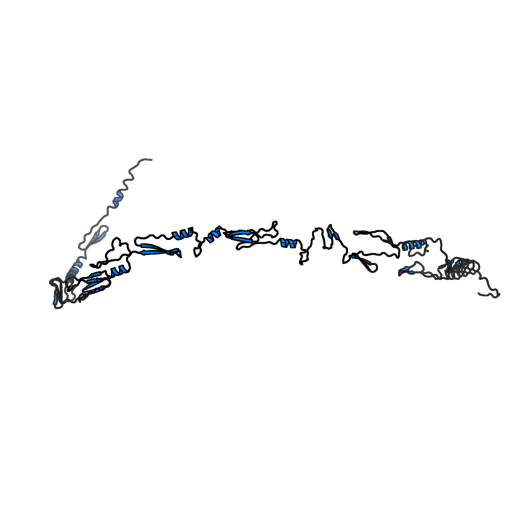M 3117 C CA . VAL A 1 442 ? -42.025 1.098 154.920 1.00 88.75 442 VAL A CA 1
ATOM 3118 C C . VAL A 1 442 ? -41.864 0.142 156.100 1.00 88.75 442 VAL A C 1
ATOM 3120 O O . VAL A 1 442 ? -41.104 0.399 157.032 1.00 88.75 442 VAL A O 1
ATOM 3123 N N . THR A 1 443 ? -42.607 -0.964 156.078 1.00 83.19 443 THR A N 1
ATOM 3124 C CA . THR A 1 443 ? -42.558 -2.008 157.117 1.00 83.19 443 THR A CA 1
ATOM 3125 C C . THR A 1 443 ? -42.125 -3.321 156.478 1.00 83.19 443 THR A C 1
ATOM 3127 O O . THR A 1 443 ? -42.714 -3.731 155.480 1.00 83.19 443 THR A O 1
ATOM 3130 N N . VAL A 1 444 ? -41.104 -3.972 157.040 1.00 85.94 444 VAL A N 1
ATOM 3131 C CA . VAL A 1 444 ? -40.580 -5.260 156.562 1.00 85.94 444 VAL A CA 1
ATOM 3132 C C . VAL A 1 444 ? -40.537 -6.236 157.736 1.00 85.94 444 VAL A C 1
ATOM 3134 O O . VAL A 1 444 ? -39.618 -6.219 158.553 1.00 85.94 444 VAL A O 1
ATOM 3137 N N . GLY A 1 445 ? -41.560 -7.088 157.841 1.00 85.00 445 GLY A N 1
ATOM 3138 C CA . GLY A 1 445 ? -41.749 -7.940 159.017 1.00 85.00 445 GLY A CA 1
ATOM 3139 C C . GLY A 1 445 ? -41.933 -7.095 160.280 1.00 85.00 445 GLY A C 1
ATOM 3140 O O . GLY A 1 445 ? -42.812 -6.237 160.323 1.00 85.00 445 GLY A O 1
ATOM 3141 N N . THR A 1 446 ? -41.098 -7.331 161.295 1.00 82.44 446 THR A N 1
ATOM 3142 C CA . THR A 1 446 ? -41.063 -6.531 162.532 1.00 82.44 446 THR A CA 1
ATOM 3143 C C . THR A 1 446 ? -40.109 -5.335 162.469 1.00 82.44 446 THR A C 1
ATOM 3145 O O . THR A 1 446 ? -40.140 -4.509 163.375 1.00 82.44 446 THR A O 1
ATOM 3148 N N . ALA A 1 447 ? -39.277 -5.214 161.431 1.00 86.56 447 ALA A N 1
ATOM 3149 C CA . ALA A 1 447 ? -38.386 -4.071 161.241 1.00 86.56 447 ALA A CA 1
ATOM 3150 C C . ALA A 1 447 ? -39.085 -2.967 160.436 1.00 86.56 447 ALA A C 1
ATOM 3152 O O . ALA A 1 447 ? -39.941 -3.237 159.582 1.00 86.56 447 ALA A O 1
ATOM 3153 N N . SER A 1 448 ? -38.727 -1.705 160.674 1.00 89.19 448 SER A N 1
ATOM 3154 C CA . SER A 1 448 ? -39.334 -0.601 159.924 1.00 89.19 448 SER A CA 1
ATOM 3155 C C . SER A 1 448 ? -38.412 0.591 159.706 1.00 89.19 448 SER A C 1
ATOM 3157 O O . SER A 1 448 ? -37.478 0.831 160.472 1.00 89.19 448 SER A O 1
ATOM 3159 N N . ILE A 1 449 ? -38.725 1.326 158.633 1.00 90.12 449 ILE A N 1
ATOM 3160 C CA . ILE A 1 449 ? -38.190 2.651 158.330 1.00 90.12 449 ILE A CA 1
ATOM 3161 C C . ILE A 1 449 ? -39.395 3.586 158.231 1.00 90.12 449 ILE A C 1
ATOM 3163 O O . ILE A 1 449 ? -40.262 3.438 157.363 1.00 90.12 449 ILE A O 1
ATOM 3167 N N . SER A 1 450 ? -39.470 4.527 159.163 1.00 87.31 450 SER A N 1
ATOM 3168 C CA . SER A 1 450 ? -40.533 5.528 159.221 1.00 87.31 450 SER A CA 1
ATOM 3169 C C . SER A 1 450 ? -39.951 6.906 158.964 1.00 87.31 450 SER A C 1
ATOM 3171 O O . SER A 1 450 ? -38.897 7.227 159.520 1.00 87.31 450 SER A O 1
ATOM 3173 N N . LYS A 1 451 ? -40.673 7.740 158.201 1.00 85.75 451 LYS A N 1
ATOM 3174 C CA . LYS A 1 451 ? -40.271 9.134 157.972 1.00 85.75 451 LYS A CA 1
ATOM 3175 C C . LYS A 1 451 ? -40.130 9.923 159.281 1.00 85.75 451 LYS A C 1
ATOM 3177 O O . LYS A 1 451 ? -39.339 10.854 159.336 1.00 85.75 451 LYS A O 1
ATOM 3182 N N . ASP A 1 452 ? -40.868 9.524 160.321 1.00 83.56 452 ASP A N 1
ATOM 3183 C CA . ASP A 1 452 ? -40.932 10.248 161.592 1.00 83.56 452 ASP A CA 1
ATOM 3184 C C . ASP A 1 452 ? -40.055 9.637 162.712 1.00 83.56 452 ASP A C 1
ATOM 3186 O O . ASP A 1 452 ? -39.728 10.353 163.651 1.00 83.56 452 ASP A O 1
ATOM 3190 N N . ASN A 1 453 ? -39.641 8.353 162.639 1.00 84.75 453 ASN A N 1
ATOM 3191 C CA . ASN A 1 453 ? -39.079 7.614 163.801 1.00 84.75 453 ASN A CA 1
ATOM 3192 C C . ASN A 1 453 ? -37.725 6.877 163.593 1.00 84.75 453 ASN A C 1
ATOM 3194 O O . ASN A 1 453 ? -37.272 6.201 164.514 1.00 84.75 453 ASN A O 1
ATOM 3198 N N . GLY A 1 454 ? -37.054 6.966 162.438 1.00 86.12 454 GLY A N 1
ATOM 3199 C CA . GLY A 1 454 ? -35.739 6.319 162.225 1.00 86.12 454 GLY A CA 1
ATOM 3200 C C . GLY A 1 454 ? -35.779 4.795 161.980 1.00 86.12 454 GLY A C 1
ATOM 3201 O O . GLY A 1 454 ? -36.781 4.283 161.474 1.00 86.12 454 GLY A O 1
ATOM 3202 N N . ILE A 1 455 ? -34.668 4.087 162.273 1.00 90.44 455 ILE A N 1
ATOM 3203 C CA . ILE A 1 455 ? -34.496 2.634 162.036 1.00 90.44 455 ILE A CA 1
ATOM 3204 C C . ILE A 1 455 ? -34.792 1.836 163.310 1.00 90.44 455 ILE A C 1
ATOM 3206 O O . ILE A 1 455 ? -34.113 2.006 164.321 1.00 90.44 455 ILE A O 1
ATOM 3210 N N . ASP A 1 456 ? -35.721 0.885 163.206 1.00 88.81 456 ASP A N 1
ATOM 3211 C CA . ASP A 1 456 ? -35.916 -0.182 164.190 1.00 88.81 456 ASP A CA 1
ATOM 3212 C C . ASP A 1 456 ? -35.558 -1.539 163.563 1.00 88.81 456 ASP A C 1
ATOM 3214 O O . ASP A 1 456 ? -36.181 -1.970 162.586 1.00 88.81 456 ASP A O 1
ATOM 3218 N N . ALA A 1 457 ? -34.544 -2.211 164.122 1.00 88.62 457 ALA A N 1
ATOM 3219 C CA . ALA A 1 457 ? -34.069 -3.516 163.658 1.00 88.62 457 ALA A CA 1
ATOM 3220 C C . ALA A 1 457 ? -34.979 -4.687 164.078 1.00 88.62 457 ALA A C 1
ATOM 3222 O O . ALA A 1 457 ? -34.734 -5.829 163.679 1.00 88.62 457 ALA A O 1
ATOM 3223 N N . GLY A 1 458 ? -36.009 -4.443 164.894 1.00 85.62 458 GLY A N 1
ATOM 3224 C CA . GLY A 1 458 ? -37.032 -5.429 165.233 1.00 85.62 458 GLY A CA 1
ATOM 3225 C C . GLY A 1 458 ? -36.462 -6.728 165.808 1.00 85.62 458 GLY A C 1
ATOM 3226 O O . GLY A 1 458 ? -36.905 -7.803 165.407 1.00 85.62 458 GLY A O 1
ATOM 3227 N N . ASN A 1 459 ? -35.459 -6.635 166.692 1.00 81.69 459 ASN A N 1
ATOM 3228 C CA . ASN A 1 459 ? -34.723 -7.751 167.312 1.00 81.69 459 ASN A CA 1
ATOM 3229 C C . ASN A 1 459 ? -33.910 -8.658 166.359 1.00 81.69 459 ASN A C 1
ATOM 3231 O O . ASN A 1 459 ? -33.655 -9.820 166.678 1.00 81.69 459 ASN A O 1
ATOM 3235 N N . HIS A 1 460 ? -33.447 -8.143 165.217 1.00 87.88 460 HIS A N 1
ATOM 3236 C CA . HIS A 1 460 ? -32.573 -8.882 164.297 1.00 87.88 460 HIS A CA 1
ATOM 3237 C C . HIS A 1 460 ? -31.110 -8.420 164.359 1.00 87.88 460 HIS A C 1
ATOM 3239 O O . HIS A 1 460 ? -30.796 -7.284 164.712 1.00 87.88 460 HIS A O 1
ATOM 3245 N N . LYS A 1 461 ? -30.191 -9.318 163.978 1.00 84.19 461 LYS A N 1
ATOM 3246 C CA . LYS A 1 461 ? -28.766 -8.992 163.816 1.00 84.19 461 LYS A CA 1
ATOM 3247 C C . LYS A 1 461 ? -28.575 -7.977 162.686 1.00 84.19 461 LYS A C 1
ATOM 3249 O O . LYS A 1 461 ? -29.088 -8.190 161.590 1.00 84.19 461 LYS A O 1
ATOM 3254 N N . ILE A 1 462 ? -27.741 -6.964 162.915 1.00 84.12 462 ILE A N 1
ATOM 3255 C CA . ILE A 1 462 ? -27.243 -6.069 161.862 1.00 84.12 462 ILE A CA 1
ATOM 3256 C C . ILE A 1 462 ? -25.926 -6.655 161.347 1.00 84.12 462 ILE A C 1
ATOM 3258 O O . ILE A 1 462 ? -24.881 -6.552 161.986 1.00 84.12 462 ILE A O 1
ATOM 3262 N N . ALA A 1 463 ? -25.990 -7.367 160.228 1.00 83.69 463 ALA A N 1
ATOM 3263 C CA . ALA A 1 463 ? -24.808 -7.901 159.555 1.00 83.69 463 ALA A CA 1
ATOM 3264 C C . ALA A 1 463 ? -24.165 -6.838 158.641 1.00 83.69 463 ALA A C 1
ATOM 3266 O O . ALA A 1 463 ? -24.752 -5.788 158.399 1.00 83.69 463 ALA A O 1
ATOM 3267 N N . ASN A 1 464 ? -22.978 -7.129 158.096 1.00 74.62 464 ASN A N 1
ATOM 3268 C CA . ASN A 1 464 ? -22.261 -6.272 157.133 1.00 74.62 464 ASN A CA 1
ATOM 3269 C C . ASN A 1 464 ? -21.900 -4.872 157.642 1.00 74.62 464 ASN A C 1
ATOM 3271 O O . ASN A 1 464 ? -21.716 -3.940 156.865 1.00 74.62 464 ASN A O 1
ATOM 3275 N N . VAL A 1 465 ? -21.743 -4.741 158.951 1.00 84.62 465 VAL A N 1
ATOM 3276 C CA . VAL A 1 465 ? -21.116 -3.569 159.550 1.00 84.62 465 VAL A CA 1
ATOM 3277 C C . VAL A 1 465 ? -19.618 -3.631 159.251 1.00 84.62 465 VAL A C 1
ATOM 3279 O O . VAL A 1 465 ? -18.966 -4.639 159.533 1.00 84.62 465 VAL A O 1
ATOM 3282 N N . THR A 1 466 ? -19.069 -2.591 158.632 1.00 86.12 466 THR A N 1
ATOM 3283 C CA . THR A 1 466 ? -17.632 -2.463 158.349 1.00 86.12 466 THR A CA 1
ATOM 3284 C C . THR A 1 466 ? -16.827 -2.235 159.620 1.00 86.12 466 THR A C 1
ATOM 3286 O O . THR A 1 466 ? -17.378 -2.021 160.693 1.00 86.12 466 THR A O 1
ATOM 3289 N N . THR A 1 467 ? -15.505 -2.333 159.515 1.00 83.88 467 THR A N 1
ATOM 3290 C CA . THR A 1 467 ? -14.634 -2.043 160.647 1.00 83.88 467 THR A CA 1
ATOM 3291 C C . THR A 1 467 ? -14.832 -0.596 161.091 1.00 83.88 467 THR A C 1
ATOM 3293 O O . THR A 1 467 ? -14.575 0.305 160.293 1.00 83.88 467 THR A O 1
ATOM 3296 N N . GLY A 1 468 ? -15.274 -0.379 162.326 1.00 84.44 468 GLY A N 1
ATOM 3297 C CA . GLY A 1 468 ? -15.418 0.965 162.874 1.00 84.44 468 GLY A CA 1
ATOM 3298 C C . GLY A 1 468 ? -14.069 1.678 162.922 1.00 84.44 468 GLY A C 1
ATOM 3299 O O . GLY A 1 468 ? -13.055 1.065 163.274 1.00 84.44 468 GLY A O 1
ATOM 3300 N N . THR A 1 469 ? -14.067 2.948 162.530 1.00 82.25 469 THR A N 1
ATOM 3301 C CA . THR A 1 469 ? -12.885 3.824 162.503 1.00 82.25 469 THR A CA 1
ATOM 3302 C C . THR A 1 469 ? -13.019 5.010 163.453 1.00 82.25 469 THR A C 1
ATOM 3304 O O . THR A 1 469 ? -12.002 5.499 163.939 1.00 82.25 469 THR A O 1
ATOM 3307 N N . ALA A 1 470 ? -14.252 5.437 163.741 1.00 79.56 470 ALA A N 1
ATOM 3308 C CA . ALA A 1 470 ? -14.589 6.467 164.717 1.00 79.56 470 ALA A CA 1
ATOM 3309 C C . ALA A 1 470 ? -15.342 5.878 165.924 1.00 79.56 470 ALA A C 1
ATOM 3311 O O . ALA A 1 470 ? -15.975 4.828 165.817 1.00 79.56 470 ALA A O 1
ATOM 3312 N N . ASP A 1 471 ? -15.333 6.590 167.056 1.00 75.31 471 ASP A N 1
ATOM 3313 C CA . ASP A 1 471 ? -15.921 6.121 168.328 1.00 75.31 471 ASP A CA 1
ATOM 3314 C C . ASP A 1 471 ? -17.441 5.879 168.271 1.00 75.31 471 ASP A C 1
ATOM 3316 O O . ASP A 1 471 ? -17.991 5.174 169.115 1.00 75.31 471 ASP A O 1
ATOM 3320 N N . THR A 1 472 ? -18.132 6.456 167.286 1.00 81.94 472 THR A N 1
ATOM 3321 C CA . THR A 1 472 ? -19.579 6.283 167.073 1.00 81.94 472 THR A CA 1
ATOM 3322 C C . THR A 1 472 ? -19.926 5.256 166.002 1.00 81.94 472 THR A C 1
ATOM 3324 O O . THR A 1 472 ? -21.106 5.033 165.728 1.00 81.94 472 THR A O 1
ATOM 3327 N N . ASP A 1 473 ? -18.923 4.645 165.376 1.00 86.38 473 ASP A N 1
ATOM 3328 C CA . ASP A 1 473 ? -19.152 3.559 164.437 1.00 86.38 473 ASP A CA 1
ATOM 3329 C C . ASP A 1 473 ? -19.530 2.281 165.199 1.00 86.38 473 ASP A C 1
ATOM 3331 O O . ASP A 1 473 ? -19.083 2.020 166.318 1.00 86.38 473 ASP A O 1
ATOM 3335 N N . ALA A 1 474 ? -20.329 1.425 164.568 1.00 83.44 474 ALA A N 1
ATOM 3336 C CA . ALA A 1 474 ? -20.577 0.086 165.086 1.00 83.44 474 ALA A CA 1
ATOM 3337 C C . ALA A 1 474 ? -19.348 -0.829 164.853 1.00 83.44 474 ALA A C 1
ATOM 3339 O O . ALA A 1 474 ? -18.739 -0.807 163.785 1.00 83.44 474 ALA A O 1
ATOM 3340 N N . VAL A 1 475 ? -18.983 -1.659 165.842 1.00 82.69 475 VAL A N 1
ATOM 3341 C CA . VAL A 1 475 ? -17.825 -2.583 165.787 1.00 82.69 475 VAL A CA 1
ATOM 3342 C C . VAL A 1 475 ? -18.241 -3.958 165.256 1.00 82.69 475 VAL A C 1
ATOM 3344 O O . VAL A 1 475 ? -19.246 -4.517 165.697 1.00 82.69 475 VAL A O 1
ATOM 3347 N N . ASN A 1 476 ? -17.453 -4.541 164.340 1.00 88.50 476 ASN A N 1
ATOM 3348 C CA . ASN A 1 476 ? -17.765 -5.838 163.726 1.00 88.50 476 ASN A CA 1
ATOM 3349 C C . ASN A 1 476 ? -16.942 -7.024 164.280 1.00 88.50 476 ASN A C 1
ATOM 3351 O O . ASN A 1 476 ? -15.863 -6.870 164.849 1.00 88.50 476 ASN A O 1
ATOM 3355 N N . VAL A 1 477 ? -17.442 -8.250 164.077 1.00 83.50 477 VAL A N 1
ATOM 3356 C CA . VAL A 1 477 ? -16.822 -9.494 164.594 1.00 83.50 477 VAL A CA 1
ATOM 3357 C C . VAL A 1 477 ? -15.465 -9.803 163.938 1.00 83.50 477 VAL A C 1
ATOM 3359 O O . VAL A 1 477 ? -14.621 -10.473 164.527 1.00 83.50 477 VAL A O 1
ATOM 3362 N N . LYS A 1 478 ? -15.205 -9.298 162.729 1.00 78.69 478 LYS A N 1
ATOM 3363 C CA . LYS A 1 478 ? -13.928 -9.501 162.032 1.00 78.69 478 LYS A CA 1
ATOM 3364 C C . LYS A 1 478 ? -12.804 -8.634 162.609 1.00 78.69 478 LYS A C 1
ATOM 3366 O O . LYS A 1 478 ? -11.709 -9.155 162.770 1.00 78.69 478 LYS A O 1
ATOM 3371 N N . GLN A 1 479 ? -13.067 -7.380 162.997 1.00 85.56 479 GLN A N 1
ATOM 3372 C CA . GLN A 1 479 ? -12.109 -6.556 163.761 1.00 85.56 479 GLN A CA 1
ATOM 3373 C C . GLN A 1 479 ? -11.625 -7.281 165.007 1.00 85.56 479 GLN A C 1
ATOM 3375 O O . GLN A 1 479 ? -10.444 -7.210 165.351 1.00 85.56 479 GLN A O 1
ATOM 3380 N N . LEU A 1 480 ? -12.546 -7.994 165.657 1.00 79.88 480 LEU A N 1
ATOM 3381 C CA . LEU A 1 480 ? -12.263 -8.798 166.834 1.00 79.88 480 LEU A CA 1
ATOM 3382 C C . LEU A 1 480 ? -11.419 -10.040 166.489 1.00 79.88 480 LEU A C 1
ATOM 3384 O O . LEU A 1 480 ? -10.410 -10.296 167.142 1.00 79.88 480 LEU A O 1
ATOM 3388 N N . ASN A 1 481 ? -11.779 -10.777 165.433 1.00 81.94 481 ASN A N 1
ATOM 3389 C CA . ASN A 1 481 ? -11.092 -12.014 165.035 1.00 81.94 481 ASN A CA 1
ATOM 3390 C C . ASN A 1 481 ? -9.723 -11.800 164.349 1.00 81.94 481 ASN A C 1
ATOM 3392 O O . ASN A 1 481 ? -8.811 -12.608 164.539 1.00 81.94 481 ASN A O 1
ATOM 3396 N N . ASP A 1 482 ? -9.536 -10.722 163.581 1.00 81.19 482 ASP A N 1
ATOM 3397 C CA . ASP A 1 482 ? -8.263 -10.399 162.914 1.00 81.19 482 ASP A CA 1
ATOM 3398 C C . ASP A 1 482 ? -7.168 -10.050 163.929 1.00 81.19 482 ASP A C 1
ATOM 3400 O O . ASP A 1 482 ? -6.014 -10.454 163.769 1.00 81.19 482 ASP A O 1
ATOM 3404 N N . ASN A 1 483 ? -7.540 -9.368 165.017 1.00 73.75 483 ASN A N 1
ATOM 3405 C CA . ASN A 1 483 ? -6.640 -9.111 166.142 1.00 73.75 483 ASN A CA 1
ATOM 3406 C C . ASN A 1 483 ? -6.173 -10.412 166.821 1.00 73.75 483 ASN A C 1
ATOM 3408 O O . ASN A 1 483 ? -5.038 -10.494 167.290 1.00 73.75 483 ASN A O 1
ATOM 3412 N N . LEU A 1 484 ? -7.027 -11.441 166.851 1.00 77.25 484 LEU A N 1
ATOM 3413 C CA . LEU A 1 484 ? -6.716 -12.743 167.447 1.00 77.25 484 LEU A CA 1
ATOM 3414 C C . LEU A 1 484 ? -5.789 -13.588 166.547 1.00 77.25 484 LEU A C 1
ATOM 3416 O O . LEU A 1 484 ? -4.801 -14.147 167.020 1.00 77.25 484 LEU A O 1
ATOM 3420 N N . THR A 1 485 ? -6.065 -13.622 165.238 1.00 70.44 485 THR A N 1
ATOM 3421 C CA . THR A 1 485 ? -5.390 -14.480 164.236 1.00 70.44 485 THR A CA 1
ATOM 3422 C C . THR A 1 485 ? -3.930 -14.073 163.963 1.00 70.44 485 THR A C 1
ATOM 3424 O O . THR A 1 485 ? -3.065 -14.917 163.707 1.00 70.44 485 THR A O 1
ATOM 3427 N N . GLN A 1 486 ? -3.607 -12.776 164.054 1.00 72.44 486 GLN A N 1
ATOM 3428 C CA . GLN A 1 486 ? -2.252 -12.262 163.799 1.00 72.44 486 GLN A CA 1
ATOM 3429 C C . GLN A 1 486 ? -1.214 -12.778 164.825 1.00 72.44 486 GLN A C 1
ATOM 3431 O O . GLN A 1 486 ? -0.041 -12.959 164.491 1.00 72.44 486 GLN A O 1
ATOM 3436 N N . LYS A 1 487 ? -1.644 -13.092 166.059 1.00 69.69 487 LYS A N 1
ATOM 3437 C CA . LYS A 1 487 ? -0.781 -13.644 167.121 1.00 69.69 487 LYS A CA 1
ATOM 3438 C C . LYS A 1 487 ? -0.407 -15.122 166.923 1.00 69.69 487 LYS A C 1
ATOM 3440 O O . LYS A 1 487 ? 0.696 -15.509 167.298 1.00 69.69 487 LYS A O 1
ATOM 3445 N N . GLU A 1 488 ? -1.277 -15.940 166.331 1.00 70.06 488 GLU A N 1
ATOM 3446 C CA . GLU A 1 488 ? -1.124 -17.407 166.233 1.00 70.06 488 GLU A CA 1
ATOM 3447 C C . GLU A 1 488 ? -0.174 -17.836 165.087 1.00 70.06 488 GLU A C 1
ATOM 3449 O O . GLU A 1 488 ? 0.654 -18.733 165.243 1.00 70.06 488 GLU A O 1
ATOM 3454 N N . THR A 1 489 ? -0.198 -17.116 163.957 1.00 65.69 489 THR A N 1
ATOM 3455 C CA . THR A 1 489 ? 0.530 -17.453 162.708 1.00 65.69 489 THR A CA 1
ATOM 3456 C C . THR A 1 489 ? 2.062 -17.308 162.806 1.00 65.69 489 THR A C 1
ATOM 3458 O O . THR A 1 489 ? 2.809 -17.975 162.084 1.00 65.69 489 THR A O 1
ATOM 3461 N N . THR A 1 490 ? 2.557 -16.473 163.723 1.00 67.25 490 THR A N 1
ATOM 3462 C CA . THR A 1 490 ? 4.001 -16.209 163.893 1.00 67.25 490 THR A CA 1
ATOM 3463 C C . THR A 1 490 ? 4.754 -17.401 164.517 1.00 67.25 490 THR A C 1
ATOM 3465 O O . THR A 1 490 ? 5.957 -17.556 164.308 1.00 67.25 490 THR A O 1
ATOM 3468 N N . LEU A 1 491 ? 4.059 -18.264 165.268 1.00 65.75 491 LEU A N 1
ATOM 3469 C CA . LEU A 1 491 ? 4.636 -19.414 165.982 1.00 65.75 491 LEU A CA 1
ATOM 3470 C C . LEU A 1 491 ? 4.720 -20.682 165.109 1.00 65.75 491 LEU A C 1
ATOM 3472 O O . LEU A 1 491 ? 5.698 -21.424 165.191 1.00 65.75 491 LEU A O 1
ATOM 3476 N N . THR A 1 492 ? 3.736 -20.916 164.236 1.00 66.69 492 THR A N 1
ATOM 3477 C CA . THR A 1 492 ? 3.583 -22.155 163.444 1.00 66.69 492 THR A CA 1
ATOM 3478 C C . THR A 1 492 ? 4.555 -22.261 162.256 1.00 66.69 492 THR A C 1
ATOM 3480 O O . THR A 1 492 ? 4.876 -23.362 161.808 1.00 66.69 492 THR A O 1
ATOM 3483 N N . THR A 1 493 ? 5.061 -21.128 161.751 1.00 67.25 493 THR A N 1
ATOM 3484 C CA . THR A 1 493 ? 5.879 -21.028 160.523 1.00 67.25 493 THR A CA 1
ATOM 3485 C C . THR A 1 493 ? 7.378 -21.290 160.705 1.00 67.25 493 THR A C 1
ATOM 3487 O O . THR A 1 493 ? 8.070 -21.477 159.707 1.00 67.25 493 THR A O 1
ATOM 3490 N N . LYS A 1 494 ? 7.917 -21.350 161.932 1.00 71.12 494 LYS A N 1
ATOM 3491 C CA . LYS A 1 494 ? 9.372 -21.547 162.124 1.00 71.12 494 LYS A CA 1
ATOM 3492 C C . LYS A 1 494 ? 9.875 -23.019 162.063 1.00 71.12 494 LYS A C 1
ATOM 3494 O O . LYS A 1 494 ? 11.034 -23.187 161.714 1.00 71.12 494 LYS A O 1
ATOM 3499 N N . GLY A 1 495 ? 9.037 -24.057 162.268 1.00 72.69 495 GLY A N 1
ATOM 3500 C CA . GLY A 1 495 ? 9.227 -25.480 161.824 1.00 72.69 495 GLY A CA 1
ATOM 3501 C C . GLY A 1 495 ? 10.554 -26.261 162.114 1.00 72.69 495 GLY A C 1
ATOM 3502 O O . GLY A 1 495 ? 11.337 -25.840 162.959 1.00 72.69 495 GLY A O 1
ATOM 3503 N N . MET A 1 496 ? 10.797 -27.420 161.435 1.00 77.38 496 MET A N 1
ATOM 3504 C CA . MET A 1 496 ? 11.986 -28.339 161.533 1.00 77.38 496 MET A CA 1
ATOM 3505 C C . MET A 1 496 ? 12.456 -28.979 160.177 1.00 77.38 496 MET A C 1
ATOM 3507 O O . MET A 1 496 ? 11.621 -29.307 159.348 1.00 77.38 496 MET A O 1
ATOM 3511 N N . ASN A 1 497 ? 13.758 -29.278 159.957 1.00 78.56 497 ASN A N 1
ATOM 3512 C CA . ASN A 1 497 ? 14.372 -29.782 158.678 1.00 78.56 497 ASN A CA 1
ATOM 3513 C C . ASN A 1 497 ? 15.066 -31.199 158.748 1.00 78.56 497 ASN A C 1
ATOM 3515 O O . ASN A 1 497 ? 15.714 -31.434 159.763 1.00 78.56 497 ASN A O 1
ATOM 3519 N N . PHE A 1 498 ? 15.033 -32.100 157.708 1.00 71.00 498 PHE A N 1
ATOM 3520 C CA . PHE A 1 498 ? 15.645 -33.491 157.691 1.00 71.00 498 PHE A CA 1
ATOM 3521 C C . PHE A 1 498 ? 16.135 -34.164 156.362 1.00 71.00 498 PHE A C 1
ATOM 3523 O O . PHE A 1 498 ? 15.483 -34.031 155.341 1.00 71.00 498 PHE A O 1
ATOM 3530 N N . THR A 1 499 ? 17.176 -35.032 156.399 1.00 70.12 499 THR A N 1
ATOM 3531 C CA . THR A 1 499 ? 18.030 -35.521 155.258 1.00 70.12 499 THR A CA 1
ATOM 3532 C C . THR A 1 499 ? 18.184 -37.072 155.105 1.00 70.12 499 THR A C 1
ATOM 3534 O O . THR A 1 499 ? 18.318 -37.734 156.126 1.00 70.12 499 THR A O 1
ATOM 3537 N N . GLY A 1 500 ? 18.201 -37.671 153.880 1.00 67.31 500 GLY A N 1
ATOM 3538 C CA . GLY A 1 500 ? 18.306 -39.147 153.574 1.00 67.31 500 GLY A CA 1
ATOM 3539 C C . GLY A 1 500 ? 19.609 -39.662 152.871 1.00 67.31 500 GLY A C 1
ATOM 3540 O O . GLY A 1 500 ? 20.527 -38.876 152.742 1.00 67.31 500 GLY A O 1
ATOM 3541 N N . ASN A 1 501 ? 19.722 -40.935 152.394 1.00 56.56 501 ASN A N 1
ATOM 3542 C CA . ASN A 1 501 ? 20.985 -41.718 152.127 1.00 56.56 501 ASN A CA 1
ATOM 3543 C C . ASN A 1 501 ? 21.727 -41.622 150.764 1.00 56.56 501 ASN A C 1
ATOM 3545 O O . ASN A 1 501 ? 22.701 -42.342 150.550 1.00 56.56 501 ASN A O 1
ATOM 3549 N N . ASN A 1 502 ? 21.356 -40.733 149.849 1.00 48.81 502 ASN A N 1
ATOM 3550 C CA . ASN A 1 502 ? 22.414 -40.067 149.074 1.00 48.81 502 ASN A CA 1
ATOM 3551 C C . ASN A 1 502 ? 22.916 -38.786 149.773 1.00 48.81 502 ASN A C 1
ATOM 3553 O O . ASN A 1 502 ? 23.943 -38.259 149.371 1.00 48.81 502 ASN A O 1
ATOM 3557 N N . GLY A 1 503 ? 22.216 -38.266 150.787 1.00 61.03 503 GLY A N 1
ATOM 3558 C CA . GLY A 1 503 ? 22.519 -37.018 151.500 1.00 61.03 503 GLY A CA 1
ATOM 3559 C C . GLY A 1 503 ? 21.528 -35.849 151.310 1.00 61.03 503 GLY A C 1
ATOM 3560 O O . GLY A 1 503 ? 21.907 -34.731 151.641 1.00 61.03 503 GLY A O 1
ATOM 3561 N N . VAL A 1 504 ? 20.296 -36.010 150.783 1.00 63.19 504 VAL A N 1
ATOM 3562 C CA . VAL A 1 504 ? 19.378 -34.861 150.496 1.00 63.19 504 VAL A CA 1
ATOM 3563 C C . VAL A 1 504 ? 18.345 -34.567 151.601 1.00 63.19 504 VAL A C 1
ATOM 3565 O O . VAL A 1 504 ? 17.679 -35.486 152.073 1.00 63.19 504 VAL A O 1
ATOM 3568 N N . THR A 1 505 ? 18.203 -33.274 151.957 1.00 67.75 505 THR A N 1
ATOM 3569 C CA . THR A 1 505 ? 17.349 -32.668 153.014 1.00 67.75 505 THR A CA 1
ATOM 3570 C C . THR A 1 505 ? 15.942 -32.264 152.551 1.00 67.75 505 THR A C 1
ATOM 3572 O O . THR A 1 505 ? 15.733 -31.900 151.400 1.00 67.75 505 THR A O 1
ATOM 3575 N N . VAL A 1 506 ? 14.990 -32.263 153.488 1.00 72.56 506 VAL A N 1
ATOM 3576 C CA . VAL A 1 506 ? 13.545 -32.040 153.364 1.00 72.56 506 VAL A CA 1
ATOM 3577 C C . VAL A 1 506 ? 12.996 -31.324 154.633 1.00 72.56 506 VAL A C 1
ATOM 3579 O O . VAL A 1 506 ? 13.088 -31.868 155.731 1.00 72.56 506 VAL A O 1
ATOM 3582 N N . HIS A 1 507 ? 12.406 -30.115 154.497 1.00 81.88 507 HIS A N 1
ATOM 3583 C CA . HIS A 1 507 ? 11.780 -29.268 155.562 1.00 81.88 507 HIS A CA 1
ATOM 3584 C C . HIS A 1 507 ? 10.351 -29.686 155.931 1.00 81.88 507 HIS A C 1
ATOM 3586 O O . HIS A 1 507 ? 9.587 -29.982 155.014 1.00 81.88 507 HIS A O 1
ATOM 3592 N N . ARG A 1 508 ? 9.951 -29.617 157.215 1.00 83.38 508 ARG A N 1
ATOM 3593 C CA . ARG A 1 508 ? 8.588 -29.831 157.762 1.00 83.38 508 ARG A CA 1
ATOM 3594 C C . ARG A 1 508 ? 8.120 -28.651 158.641 1.00 83.38 508 ARG A C 1
ATOM 3596 O O . ARG A 1 508 ? 8.780 -28.268 159.607 1.00 83.38 508 ARG A O 1
ATOM 3603 N N . ASN A 1 509 ? 6.929 -28.119 158.352 1.00 80.62 509 ASN A N 1
ATOM 3604 C CA . ASN A 1 509 ? 6.213 -27.206 159.260 1.00 80.62 509 ASN A CA 1
ATOM 3605 C C . ASN A 1 509 ? 5.710 -27.951 160.513 1.00 80.62 509 ASN A C 1
ATOM 3607 O O . ASN A 1 509 ? 5.621 -29.183 160.502 1.00 80.62 509 ASN A O 1
ATOM 3611 N N . LEU A 1 510 ? 5.345 -27.215 161.578 1.00 74.94 510 LEU A N 1
ATOM 3612 C CA . LEU A 1 510 ? 4.637 -27.792 162.732 1.00 74.94 510 LEU A CA 1
ATOM 3613 C C . LEU A 1 510 ? 3.330 -28.441 162.233 1.00 74.94 510 LEU A C 1
ATOM 3615 O O . LEU A 1 510 ? 2.370 -27.737 161.930 1.00 74.94 510 LEU A O 1
ATOM 3619 N N . GLY A 1 511 ? 3.332 -29.776 162.095 1.00 68.50 511 GLY A N 1
ATOM 3620 C CA . GLY A 1 511 ? 2.186 -30.580 161.643 1.00 68.50 511 GLY A CA 1
ATOM 3621 C C . GLY A 1 511 ? 2.400 -31.543 160.454 1.00 68.50 511 GLY A C 1
ATOM 3622 O O . GLY A 1 511 ? 1.459 -32.259 160.124 1.00 68.50 511 GLY A O 1
ATOM 3623 N N . GLU A 1 512 ? 3.576 -31.624 159.802 1.00 77.00 512 GLU A N 1
ATOM 3624 C CA . GLU A 1 512 ? 3.752 -32.428 158.560 1.00 77.00 512 GLU A CA 1
ATOM 3625 C C . GLU A 1 512 ? 4.486 -33.790 158.696 1.00 77.00 512 GLU A C 1
ATOM 3627 O O . GLU A 1 512 ? 5.484 -33.914 159.401 1.00 77.00 512 GLU A O 1
ATOM 3632 N N . THR A 1 513 ? 4.044 -34.803 157.918 1.00 65.00 513 THR A N 1
ATOM 3633 C CA . THR A 1 513 ? 4.609 -36.183 157.807 1.00 65.00 513 THR A CA 1
ATOM 3634 C C . THR A 1 513 ? 5.293 -36.427 156.433 1.00 65.00 513 THR A C 1
ATOM 3636 O O . THR A 1 513 ? 4.847 -35.860 155.438 1.00 65.00 513 THR A O 1
ATOM 3639 N N . LEU A 1 514 ? 6.334 -37.277 156.319 1.00 70.12 514 LEU A N 1
ATOM 3640 C CA . LEU A 1 514 ? 7.103 -37.559 155.072 1.00 70.12 514 LEU A CA 1
ATOM 3641 C C . LEU A 1 514 ? 7.011 -39.049 154.618 1.00 70.12 514 LEU A C 1
ATOM 3643 O O . LEU A 1 514 ? 7.192 -39.934 155.449 1.00 70.12 514 LEU A O 1
ATOM 3647 N N . LYS A 1 515 ? 6.730 -39.338 153.320 1.00 64.19 515 LYS A N 1
ATOM 3648 C CA . LYS A 1 515 ? 6.474 -40.689 152.710 1.00 64.19 515 LYS A CA 1
ATOM 3649 C C . LYS A 1 515 ? 7.148 -40.878 151.310 1.00 64.19 515 LYS A C 1
ATOM 3651 O O . LYS A 1 515 ? 7.209 -39.909 150.563 1.00 64.19 515 LYS A O 1
ATOM 3656 N N . LEU A 1 516 ? 7.584 -42.099 150.915 1.00 62.78 516 LEU A N 1
ATOM 3657 C CA . LEU A 1 516 ? 8.442 -42.438 149.724 1.00 62.78 516 LEU A CA 1
ATOM 3658 C C . LEU A 1 516 ? 7.867 -43.621 148.850 1.00 62.78 516 LEU A C 1
ATOM 3660 O O . LEU A 1 516 ? 7.243 -44.504 149.435 1.00 62.78 516 LEU A O 1
ATOM 3664 N N . LYS A 1 517 ? 8.013 -43.670 147.488 1.00 62.34 517 LYS A N 1
ATOM 3665 C CA . LYS A 1 517 ? 7.194 -44.525 146.535 1.00 62.34 517 LYS A CA 1
ATOM 3666 C C . LYS A 1 517 ? 7.902 -45.099 145.242 1.00 62.34 517 LYS A C 1
ATOM 3668 O O . LYS A 1 517 ? 8.896 -44.518 144.827 1.00 62.34 517 LYS A O 1
ATOM 3673 N N . ALA A 1 518 ? 7.354 -46.158 144.570 1.00 56.78 518 ALA A N 1
ATOM 3674 C CA . ALA A 1 518 ? 7.875 -46.934 143.378 1.00 56.78 518 ALA A CA 1
ATOM 3675 C C . ALA A 1 518 ? 6.834 -47.227 142.211 1.00 56.78 518 ALA A C 1
ATOM 3677 O O . ALA A 1 518 ? 5.663 -46.900 142.396 1.00 56.78 518 ALA A O 1
ATOM 3678 N N . ILE A 1 519 ? 7.203 -47.826 141.035 1.00 55.22 519 ILE A N 1
ATOM 3679 C CA . ILE A 1 519 ? 6.427 -47.890 139.725 1.00 55.22 519 ILE A CA 1
ATOM 3680 C C . ILE A 1 519 ? 5.946 -49.319 139.253 1.00 55.22 519 ILE A C 1
ATOM 3682 O O . ILE A 1 519 ? 6.597 -50.304 139.586 1.00 55.22 519 ILE A O 1
ATOM 3686 N N . THR A 1 520 ? 4.828 -49.430 138.470 1.00 58.53 520 THR A N 1
ATOM 3687 C CA . THR A 1 520 ? 4.003 -50.647 138.118 1.00 58.53 520 THR A CA 1
ATOM 3688 C C . THR A 1 520 ? 3.590 -50.874 136.603 1.00 58.53 520 THR A C 1
ATOM 3690 O O . THR A 1 520 ? 4.308 -50.508 135.681 1.00 58.53 520 THR A O 1
ATOM 3693 N N . MET A 1 521 ? 2.424 -51.510 136.322 1.00 59.34 521 MET A N 1
ATOM 3694 C CA . MET A 1 521 ? 2.087 -52.672 135.442 1.00 59.34 521 MET A CA 1
ATOM 3695 C C . MET A 1 521 ? 2.016 -52.532 133.890 1.00 59.34 521 MET A C 1
ATOM 3697 O O . MET A 1 521 ? 1.655 -53.501 133.219 1.00 59.34 521 MET A O 1
ATOM 3701 N N . GLN A 1 522 ? 2.391 -51.402 133.276 1.00 57.97 522 GLN A N 1
ATOM 3702 C CA . GLN A 1 522 ? 2.470 -51.281 131.797 1.00 57.97 522 GLN A CA 1
ATOM 3703 C C . GLN A 1 522 ? 3.648 -52.091 131.210 1.00 57.97 522 GLN A C 1
ATOM 3705 O O . GLN A 1 522 ? 3.631 -52.486 130.046 1.00 57.97 522 GLN A O 1
ATOM 3710 N N . GLN A 1 523 ? 4.620 -52.450 132.056 1.00 57.69 523 GLN A N 1
ATOM 3711 C CA . GLN A 1 523 ? 5.720 -53.358 131.719 1.00 57.69 523 GLN A CA 1
ATOM 3712 C C . GLN A 1 523 ? 5.291 -54.838 131.599 1.00 57.69 523 GLN A C 1
ATOM 3714 O O . GLN A 1 523 ? 6.090 -55.670 131.185 1.00 57.69 523 GLN A O 1
ATOM 3719 N N . MET A 1 524 ? 4.024 -55.175 131.892 1.00 57.88 524 MET A N 1
ATOM 3720 C CA . MET A 1 524 ? 3.508 -56.555 131.890 1.00 57.88 524 MET A CA 1
ATOM 3721 C C . MET A 1 524 ? 2.744 -56.960 130.607 1.00 57.88 524 MET A C 1
ATOM 3723 O O . MET A 1 524 ? 2.494 -58.143 130.407 1.00 57.88 524 MET A O 1
ATOM 3727 N N . SER A 1 525 ? 2.405 -56.027 129.700 1.00 59.00 525 SER A N 1
ATOM 3728 C CA . SER A 1 525 ? 1.720 -56.320 128.413 1.00 59.00 525 SER A CA 1
ATOM 3729 C C . SER A 1 525 ? 2.652 -56.946 127.350 1.00 59.00 525 SER A C 1
ATOM 3731 O O . SER A 1 525 ? 2.215 -57.734 126.510 1.00 59.00 525 SER A O 1
ATOM 3733 N N . LEU A 1 526 ? 3.971 -56.721 127.462 1.00 61.28 526 LEU A N 1
ATOM 3734 C CA . LEU A 1 526 ? 5.023 -57.387 126.667 1.00 61.28 526 LEU A CA 1
ATOM 3735 C C . LEU A 1 526 ? 5.149 -58.906 126.936 1.00 61.28 526 LEU A C 1
ATOM 3737 O O . LEU A 1 526 ? 5.934 -59.590 126.285 1.00 61.28 526 LEU A O 1
ATOM 3741 N N . LEU A 1 527 ? 4.334 -59.448 127.846 1.00 58.19 527 LEU A N 1
ATOM 3742 C CA . LEU A 1 527 ? 4.334 -60.845 128.275 1.00 58.19 527 LEU A CA 1
ATOM 3743 C C . LEU A 1 527 ? 3.533 -61.809 127.367 1.00 58.19 527 LEU A C 1
ATOM 3745 O O . LEU A 1 527 ? 3.619 -63.011 127.582 1.00 58.19 527 LEU A O 1
ATOM 3749 N N . LYS A 1 528 ? 2.767 -61.366 126.351 1.00 59.88 528 LYS A N 1
ATOM 3750 C CA . LYS A 1 528 ? 1.860 -62.289 125.611 1.00 59.88 528 LYS A CA 1
ATOM 3751 C C . LYS A 1 528 ? 2.196 -62.632 124.148 1.00 59.88 528 LYS A C 1
ATOM 3753 O O . LYS A 1 528 ? 1.822 -63.716 123.716 1.00 59.88 528 LYS A O 1
ATOM 3758 N N . THR A 1 529 ? 2.950 -61.822 123.397 1.00 57.44 529 THR A N 1
ATOM 3759 C CA . THR A 1 529 ? 3.269 -62.115 121.971 1.00 57.44 529 THR A CA 1
ATOM 3760 C C . THR A 1 529 ? 4.563 -62.931 121.780 1.00 57.44 529 THR A C 1
ATOM 3762 O O . THR A 1 529 ? 4.749 -63.548 120.734 1.00 57.44 529 THR A O 1
ATOM 3765 N N . PHE A 1 530 ? 5.441 -63.010 122.791 1.00 64.94 530 PHE A N 1
ATOM 3766 C CA . PHE A 1 530 ? 6.708 -63.760 122.706 1.00 64.94 530 PHE A CA 1
ATOM 3767 C C . PHE A 1 530 ? 6.548 -65.277 122.961 1.00 64.94 530 PHE A C 1
ATOM 3769 O O . PHE A 1 530 ? 7.372 -66.061 122.503 1.00 64.94 530 PHE A O 1
ATOM 3776 N N . MET A 1 531 ? 5.461 -65.720 123.612 1.00 59.69 531 MET A N 1
ATOM 3777 C CA . MET A 1 531 ? 5.259 -67.134 123.981 1.00 59.69 531 MET A CA 1
ATOM 3778 C C . MET A 1 531 ? 4.528 -68.024 122.942 1.00 59.69 531 MET A C 1
ATOM 3780 O O . MET A 1 531 ? 4.415 -69.217 123.193 1.00 59.69 531 MET A O 1
ATOM 3784 N N . LEU A 1 532 ? 4.073 -67.535 121.771 1.00 58.81 532 LEU A N 1
ATOM 3785 C CA . LEU A 1 532 ? 3.299 -68.364 120.805 1.00 58.81 532 LEU A CA 1
ATOM 3786 C C . LEU A 1 532 ? 3.972 -68.611 119.426 1.00 58.81 532 LEU A C 1
ATOM 3788 O O . LEU A 1 532 ? 3.363 -69.250 118.575 1.00 58.81 532 LEU A O 1
ATOM 3792 N N . LYS A 1 533 ? 5.218 -68.149 119.181 1.00 58.00 533 LYS A N 1
ATOM 3793 C CA . LYS A 1 533 ? 5.879 -68.194 117.845 1.00 58.00 533 LYS A CA 1
ATOM 3794 C C . LYS A 1 533 ? 7.174 -69.042 117.703 1.00 58.00 533 LYS A C 1
ATOM 3796 O O . LYS A 1 533 ? 7.728 -69.024 116.614 1.00 58.00 533 LYS A O 1
ATOM 3801 N N . GLN A 1 534 ? 7.674 -69.782 118.713 1.00 56.00 534 GLN A N 1
ATOM 3802 C CA . GLN A 1 534 ? 8.953 -70.553 118.610 1.00 56.00 534 GLN A CA 1
ATOM 3803 C C . GLN A 1 534 ? 8.945 -71.993 119.209 1.00 56.00 534 GLN A C 1
ATOM 3805 O O . GLN A 1 534 ? 10.000 -72.541 119.505 1.00 56.00 534 GLN A O 1
ATOM 3810 N N . MET A 1 535 ? 7.784 -72.652 119.371 1.00 57.66 535 MET A N 1
ATOM 3811 C CA . MET A 1 535 ? 7.690 -74.055 119.848 1.00 57.66 535 MET A CA 1
ATOM 3812 C C . MET A 1 535 ? 7.111 -75.052 118.812 1.00 57.66 535 MET A C 1
ATOM 3814 O O . MET A 1 535 ? 6.627 -76.110 119.196 1.00 57.66 535 MET A O 1
ATOM 3818 N N . LEU A 1 536 ? 7.147 -74.778 117.499 1.00 56.03 536 LEU A N 1
ATOM 3819 C CA . LEU A 1 536 ? 6.658 -75.727 116.480 1.00 56.03 536 LEU A CA 1
ATOM 3820 C C . LEU A 1 536 ? 7.603 -75.788 115.260 1.00 56.03 536 LEU A C 1
ATOM 3822 O O . LEU A 1 536 ? 7.827 -74.765 114.625 1.00 56.03 536 LEU A O 1
ATOM 3826 N N . LEU A 1 537 ? 8.061 -77.006 114.936 1.00 52.31 537 LEU A N 1
ATOM 3827 C CA . LEU A 1 537 ? 8.859 -77.483 113.782 1.00 52.31 537 LEU A CA 1
ATOM 3828 C C . LEU A 1 537 ? 10.409 -77.356 113.872 1.00 52.31 537 LEU A C 1
ATOM 3830 O O . LEU A 1 537 ? 10.917 -76.246 113.880 1.00 52.31 537 LEU A O 1
ATOM 3834 N N . VAL A 1 538 ? 11.241 -78.409 114.050 1.00 51.31 538 VAL A N 1
ATOM 3835 C CA . VAL A 1 538 ? 11.404 -79.737 113.373 1.00 51.31 538 VAL A CA 1
ATOM 3836 C C . VAL A 1 538 ? 12.397 -79.669 112.190 1.00 51.31 538 VAL A C 1
ATOM 3838 O O . VAL A 1 538 ? 12.053 -79.114 111.159 1.00 51.31 538 VAL A O 1
ATOM 3841 N N . HIS A 1 539 ? 13.550 -80.350 112.365 1.00 45.81 539 HIS A N 1
ATOM 3842 C CA . HIS A 1 539 ? 14.460 -80.973 111.363 1.00 45.81 539 HIS A CA 1
ATOM 3843 C C . HIS A 1 539 ? 15.292 -80.031 110.449 1.00 45.81 539 HIS A C 1
ATOM 3845 O O . HIS A 1 539 ? 14.733 -79.197 109.754 1.00 45.81 539 HIS A O 1
ATOM 3851 N N . LEU A 1 540 ? 16.637 -80.016 110.565 1.00 41.12 540 LEU A N 1
ATOM 3852 C CA . LEU A 1 540 ? 17.648 -80.855 109.856 1.00 41.12 540 LEU A CA 1
ATOM 3853 C C . LEU A 1 540 ? 17.685 -80.645 108.324 1.00 41.12 540 LEU A C 1
ATOM 3855 O O . LEU A 1 540 ? 16.613 -80.673 107.721 1.00 41.12 540 LEU A O 1
ATOM 3859 N N . PRO A 1 541 ? 18.861 -80.654 107.658 1.00 48.69 541 PRO A N 1
ATOM 3860 C CA . PRO A 1 541 ? 20.243 -80.417 108.104 1.00 48.69 541 PRO A CA 1
ATOM 3861 C C . PRO A 1 541 ? 20.826 -79.066 107.652 1.00 48.69 541 PRO A C 1
ATOM 3863 O O . PRO A 1 541 ? 20.360 -78.505 106.635 1.00 48.69 541 PRO A O 1
#

Radius of gyration: 100.64 Å; chains: 1; bounding box: 142×124×271 Å

pLDDT: mean 84.73, std 12.18, range [41.12, 98.62]

Foldseek 3Di:
DDDDPPPDDCPFQQQDAADCEDGDEGNGDDHACEYAAEHCGYQPEHCEYAHEHNGYQNDHVAYAYYHAWYLPFFDDQPQWDADPNDIDGAADRPPDGRRNDHTDHDVVGHDDDPPQDAFDDDRRTPGDHDPVVVVVVVCVLFQADKDFDDDDPHDDDPGDIDGATPPRDDDDDADQQWDWDDDPPDTDIDGHPDDPPDQWDDDPHWIWGQDPVGIDTPPDDDPPQDDDDDPPGDHDVVVVVVVQQDWDKADDPDDIDDIGGQNDDPGDDDDDQDDDQWHWDDDDPDIDIDGDPVSVLCVLQDQDPVSPSDDPVSVVVVVPPDDDDADLFWDWDWDQDPVPRDIDIDIDGHADAWDADPPAQHIDQDDPSHNPGHHDPVRVVVSQQSRWHWDWDDDPPDDDIDIDTGHPPDDDDDDDDDQWDWDDDVPDTDIDGDPDGDDQWDDDPQWTAHPVPGTDPNPDDDPPQDDDDDPPGDHDPVVVVVVVVVVPVVPQAPFDKQADDVTDIDTDTVPDDDDDDDDDDVVPVVPPPVPPPPDDDDDDD

InterPro domains:
  IPR008635 Trimeric autotransporter adhesin YadA-like, stalk domain [PF05662] (113-149)
  IPR008635 Trimeric autotransporter adhesin YadA-like, stalk domain [PF05662] (221-258)
  IPR008635 Trimeric autotransporter adhesin YadA-like, stalk domain [PF05662] (461-484)
  IPR008640 Trimeric autotransporter adhesin YadA-like, head domain [PF05658] (43-69)
  IPR011049 Serralysin-like metalloprotease, C-terminal [G3DSA:2.150.10.10] (1-136)
  IPR011049 Serralysin-like metalloprotease, C-terminal [SSF101967] (9-138)
  IPR011049 Serralysin-like metalloprotease, C-terminal [SSF101967] (201-243)
  IPR011049 Serralysin-like metalloprotease, C-terminal [SSF101967] (300-482)
  IPR037174 Trimeric adhesin [G3DSA:3.90.1780.10] (337-441)

Secondary structure (DSSP, 8-state):
----TT-----SPPPEE-TT-EEESTT-EE-TT-EEESTT-EE-STT-EEESTT-EE-STT-EEESTT-B--SPP----EEEETTEEEE-SS-TT--TT--EESSBTTB-----S-PPPP-STT--PPPPHHHHHHHHHHHH--EEE----SSS---S---EEE-TT--------TTEEEEEETTEEEEEE-SS--S--EEEETTEEEEEETTEEE-TTPPP-S-PPP-STTSPPPHHHHHHHHT-EE--B-SS-BPPPEETT-TT---------SSEEEEEETTEEEEEE-HHHHHHHHTS--TT-TT--HHHHHHHHTT---PPBTTEEEEEEE-TTT--EEEEEEE--B--EE-TTT-PEEPPPTTTTTSPBPHHHHHHHHHH-EEEE---STT--S---EEEETT--------TTEEEEEETTEEEEEE-SS---SEEEETTEEEETTTEEE-TT-----PPPP-STTSPPPHHHHHHHHHHHHHHHHTS-EEEE-TTS-EEEE-TT---------GGGGGGGSSSSSSSS------

Organism: Aggregatibacter aphrophilus (NCBI:txid732)

Sequence (541 aa):
MSTSSNGQTQQYRNTTAGESSVALGSKAIAGDIALALGTGAEAAKTNSIAIGTGAVANRDNAVAIGGGSTTDKEGTKELSTTINGTALTWAGGNKTLKGDIVSFGSEGYERQLKNVAAGNVSATSTDAINGSQLYAVAEIATAGWNITSEADGGKANGSTEENVKPKEKVKLKAGKNMVIDQSTKDFKFSVSPTLTDITSISGAGTTMTFGADGITLNNKKITGVANGTAGSDAVNKSQLDALGNNTIKLGGNTGTTDTQALNKQGGLQFNVKGANGLTTKASGNDVTVEMDTDTKAKIDNAANKDLSNITAGGKKVITDLVDMENGDNTVVSNTTDAATGKKTFKVNVTTTALNVDANNGTVTAPTTTDASKPVTAGSVATAINNAAWKAAGSGNGVANDVADTIKAGNTVTFDAGKNIVLTHTANKFSFATAKEVNFDKVTVGTASISKDNGIDAGNHKIANVTTGTADTDAVNVKQLNDNLTQKETTLTTKGMNFTGNNGVTVHRNLGETLKLKAITMQQMSLLKTFMLKQMLLVHLP